Protein AF-A0A820KJ96-F1 (afdb_monomer)

Sequence (525 aa):
RQQYDPSFDRWPPHINLLWPFFDLADCEEDQENILLPLRLLLCQYESFSAEIDEIDSFVENKTIYMKLNQHSENQVKQLQAQLVKLFPQCSKNNRHTYNPHMTIGQFENEENFKDAKSSLILNESFQFPVHHVYILQRPHDNDAEPFHIAYQLPLGSVLPPIDSKQLHSVDARLQEFFQIMNLYEAEQSYQRKQEKFNKLASCFELMFNNDTLHCFTHSFLPYGSFRIGINGQDVDTVFILNEIKCENNVATTFDEALLELKHDPTGLNNHIIDLLETQINGTMKNEIAHYRKIQALFPIISIVFHDQTKVEIFVQIKTIQEQSKVQTCQDDFDGEESIHGVHDIERLLIHVYSPPIFQHFLTFIRAWAQKVGLYGQVYGYLSGYSWAILCAYICHKFLAPLKSLSSIEEFSIEEFFSLVQQFFSTFAHFNWSANALRLYPKSYKQKTLAGRSLAHNRGSMRIISPSPPFNNTGRSTINSTRDLISEGFERVVQLLTTINTITSEDKWNALKQILELPHEFPSEK

Radius of gyration: 25.27 Å; Cα contacts (8 Å, |Δi|>4): 781; chains: 1; bounding box: 59×62×72 Å

Nearest PDB structures (foldseek):
  1f5a-assembly1_A  TM=6.869E-01  e=8.996E-14  Bos taurus
  1q79-assembly1_A  TM=6.804E-01  e=1.513E-13  Bos taurus
  2o1p-assembly1_A  TM=7.345E-01  e=2.033E-12  Saccharomyces cerevisiae
  4lt6-assembly2_B  TM=6.772E-01  e=7.574E-13  Homo sapiens
  7q72-assembly2_B  TM=7.009E-01  e=1.072E-11  Schizosaccharomyces pombe 972h-

Mean predicted aligned error: 9.2 Å

pLDDT: mean 82.69, std 15.0, range [34.59, 98.5]

Organism: NCBI:txid392030

InterPro domains:
  IPR001711 Phospholipase C, phosphatidylinositol-specific, Y domain [PS50008] (54-100)
  IPR007012 Poly(A) polymerase, central domain [PF04928] (358-511)
  IPR009097 Cyclic phosphodiesterase [SSF55144] (9-138)

Structure (mmCIF, N/CA/C/O backbone):
data_AF-A0A820KJ96-F1
#
_entry.id   AF-A0A820KJ96-F1
#
loop_
_atom_site.group_PDB
_atom_site.id
_atom_site.type_symbol
_atom_site.label_atom_id
_atom_site.label_alt_id
_atom_site.label_comp_id
_atom_site.label_asym_id
_atom_site.label_entity_id
_atom_site.label_seq_id
_atom_site.pdbx_PDB_ins_code
_atom_site.Cartn_x
_atom_site.Cartn_y
_atom_site.Cartn_z
_atom_site.occupancy
_atom_site.B_iso_or_equiv
_atom_site.auth_seq_id
_atom_site.auth_comp_id
_atom_site.auth_asym_id
_atom_site.auth_atom_id
_atom_site.pdbx_PDB_model_num
ATOM 1 N N . ARG A 1 1 ? 5.621 22.724 25.992 1.00 87.88 1 ARG A N 1
ATOM 2 C CA . ARG A 1 1 ? 6.464 21.515 26.150 1.00 87.88 1 ARG A CA 1
ATOM 3 C C . ARG A 1 1 ? 7.909 21.848 26.471 1.00 87.88 1 ARG A C 1
ATOM 5 O O . ARG A 1 1 ? 8.254 21.637 27.616 1.00 87.88 1 ARG A O 1
ATOM 12 N N . GLN A 1 2 ? 8.708 22.427 25.565 1.00 89.44 2 GLN A N 1
ATOM 13 C CA . GLN A 1 2 ? 10.140 22.709 25.813 1.00 89.44 2 GLN A CA 1
ATOM 14 C C . GLN A 1 2 ? 10.435 23.376 27.172 1.00 89.44 2 GLN A C 1
ATOM 16 O O . GLN A 1 2 ? 11.402 23.030 27.833 1.00 89.44 2 GLN A O 1
ATOM 21 N N . GLN A 1 3 ? 9.575 24.296 27.614 1.00 90.25 3 GLN A N 1
ATOM 22 C CA . GLN A 1 3 ? 9.720 24.980 28.901 1.00 90.25 3 GLN A CA 1
ATOM 23 C C . GLN A 1 3 ? 9.291 24.155 30.133 1.00 90.25 3 GLN A C 1
ATOM 25 O O . GLN A 1 3 ? 9.798 24.398 31.222 1.00 90.25 3 GLN A O 1
ATOM 30 N N . TYR A 1 4 ? 8.329 23.236 29.997 1.00 91.19 4 TYR A N 1
ATOM 31 C CA . TYR A 1 4 ? 7.570 22.677 31.132 1.00 91.19 4 TYR A CA 1
ATOM 32 C C . TYR A 1 4 ? 7.534 21.145 31.196 1.00 91.19 4 TYR A C 1
ATOM 34 O O . TYR A 1 4 ? 7.051 20.593 32.180 1.00 91.19 4 TYR A O 1
ATOM 42 N N . ASP A 1 5 ? 7.961 20.441 30.150 1.00 89.25 5 ASP A N 1
ATOM 43 C CA . ASP A 1 5 ? 7.929 18.980 30.082 1.00 89.25 5 ASP A CA 1
ATOM 44 C C . ASP A 1 5 ? 9.364 18.436 30.174 1.00 89.25 5 ASP A C 1
ATOM 46 O O . ASP A 1 5 ? 10.122 18.592 29.214 1.00 89.25 5 ASP A O 1
ATOM 50 N N . PRO A 1 6 ? 9.757 17.786 31.287 1.00 87.69 6 PRO A N 1
ATOM 51 C CA . PRO A 1 6 ? 11.107 17.248 31.456 1.00 87.69 6 PRO A CA 1
ATOM 52 C C . PRO A 1 6 ? 11.422 16.120 30.465 1.00 87.69 6 PRO A C 1
ATOM 54 O O . PRO A 1 6 ? 12.584 15.789 30.257 1.00 87.69 6 PRO A O 1
ATOM 57 N N . SER A 1 7 ? 10.399 15.531 29.836 1.00 86.12 7 SER A N 1
ATOM 58 C CA . SER A 1 7 ? 10.556 14.490 28.818 1.00 86.12 7 SER A CA 1
ATOM 59 C C . SER A 1 7 ? 10.545 15.049 27.391 1.00 86.12 7 SER A C 1
ATOM 61 O O . SER A 1 7 ? 10.382 14.284 26.440 1.00 86.12 7 SER A O 1
ATOM 63 N N . PHE A 1 8 ? 10.702 16.368 27.219 1.00 86.25 8 PHE A N 1
ATOM 64 C CA . PHE A 1 8 ? 10.692 17.024 25.909 1.00 86.25 8 PHE A CA 1
ATOM 65 C C . PHE A 1 8 ? 11.700 16.408 24.929 1.00 86.25 8 PHE A C 1
ATOM 67 O O . PHE A 1 8 ? 11.303 16.037 23.828 1.00 86.25 8 PHE A O 1
ATOM 74 N N . ASP A 1 9 ? 12.954 16.225 25.354 1.00 83.50 9 ASP A N 1
ATOM 75 C CA . ASP A 1 9 ? 14.012 15.632 24.521 1.00 83.50 9 ASP A CA 1
ATOM 76 C C . ASP A 1 9 ? 13.941 14.098 24.462 1.00 83.50 9 ASP A C 1
ATOM 78 O O . ASP A 1 9 ? 14.644 13.468 23.676 1.00 83.50 9 ASP A O 1
ATOM 82 N N . ARG A 1 10 ? 13.098 13.473 25.297 1.00 82.44 10 ARG A N 1
ATOM 83 C CA . ARG A 1 10 ? 12.994 12.013 25.403 1.00 82.44 10 ARG A CA 1
ATOM 84 C C . ARG A 1 10 ? 12.032 11.419 24.381 1.00 82.44 10 ARG A C 1
ATOM 86 O O . ARG A 1 10 ? 12.265 10.307 23.919 1.00 82.44 10 ARG A O 1
ATOM 93 N N . TRP A 1 11 ? 10.947 12.118 24.055 1.00 84.12 11 TRP A N 1
ATOM 94 C CA . TRP A 1 11 ? 9.974 11.672 23.056 1.00 84.12 11 TRP A CA 1
ATOM 95 C C . TRP A 1 11 ? 9.213 12.841 22.414 1.00 84.12 11 TRP A C 1
ATOM 97 O O . TRP A 1 11 ? 8.974 13.882 23.050 1.00 84.12 11 TRP A O 1
ATOM 107 N N . PRO A 1 12 ? 8.747 12.662 21.163 1.00 83.44 12 PRO A N 1
ATOM 108 C CA . PRO A 1 12 ? 7.903 13.652 20.509 1.00 83.44 12 PRO A CA 1
ATOM 109 C C . PRO A 1 12 ? 6.570 13.843 21.259 1.00 83.44 12 PRO A C 1
ATOM 111 O O . PRO A 1 12 ? 6.174 12.984 22.054 1.00 83.44 12 PRO A O 1
ATOM 114 N N . PRO A 1 13 ? 5.857 14.962 21.031 1.00 87.31 13 PRO A N 1
ATOM 115 C CA . PRO A 1 13 ? 4.490 15.122 21.519 1.00 87.31 13 PRO A CA 1
ATOM 116 C C . PRO A 1 13 ? 3.610 13.991 20.969 1.00 87.31 13 PRO A C 1
ATOM 118 O O . PRO A 1 13 ? 3.652 13.713 19.773 1.00 87.31 13 PRO A O 1
ATOM 121 N N . HIS A 1 14 ? 2.848 13.317 21.829 1.00 90.88 14 HIS A N 1
ATOM 122 C CA . HIS A 1 14 ? 2.065 12.143 21.442 1.00 90.88 14 HIS A CA 1
ATOM 123 C C . HIS A 1 14 ? 0.842 11.946 22.346 1.00 90.88 14 HIS A C 1
ATOM 125 O O . HIS A 1 14 ? 0.785 12.470 23.460 1.00 90.88 14 HIS A O 1
ATOM 131 N N . ILE A 1 15 ? -0.107 11.140 21.866 1.00 93.06 15 ILE A N 1
ATOM 132 C CA . ILE A 1 15 ? -1.222 10.583 22.639 1.00 93.06 15 ILE A CA 1
ATOM 133 C C . ILE A 1 15 ? -0.964 9.081 22.775 1.00 93.06 15 ILE A C 1
ATOM 135 O O . ILE A 1 15 ? -0.862 8.373 21.774 1.00 93.06 15 ILE A O 1
ATOM 139 N N . ASN A 1 16 ? -0.840 8.584 24.006 1.00 92.31 16 ASN A N 1
ATOM 140 C CA . ASN A 1 16 ? -0.581 7.164 24.249 1.00 92.31 16 ASN A CA 1
ATOM 141 C C . ASN A 1 16 ? -1.831 6.327 23.991 1.00 92.31 16 ASN A C 1
ATOM 143 O O . ASN A 1 16 ? -2.858 6.579 24.615 1.00 92.31 16 ASN A O 1
ATOM 147 N N . LEU A 1 17 ? -1.739 5.314 23.126 1.00 92.75 17 LEU A N 1
ATOM 148 C CA . LEU A 1 17 ? -2.834 4.371 22.855 1.00 92.75 17 LEU A CA 1
ATOM 149 C C . LEU A 1 17 ? -2.773 3.138 23.768 1.00 92.75 17 LEU A C 1
ATOM 151 O O . LEU A 1 17 ? -3.798 2.677 24.264 1.00 92.75 17 LEU A O 1
ATOM 155 N N . LEU A 1 18 ? -1.571 2.614 24.012 1.00 89.44 18 LEU A N 1
ATOM 156 C CA . LEU A 1 18 ? -1.342 1.357 24.726 1.00 89.44 18 LEU A CA 1
ATOM 157 C C . LEU A 1 18 ? -0.301 1.533 25.837 1.00 89.44 18 LEU A C 1
ATOM 159 O O . LEU A 1 18 ? 0.686 2.245 25.658 1.00 89.44 18 LEU A O 1
ATOM 163 N N . TRP A 1 19 ? -0.528 0.888 26.986 1.00 84.31 19 TRP A N 1
ATOM 164 C CA . TRP A 1 19 ? 0.368 0.911 28.149 1.00 84.31 19 TRP A CA 1
ATOM 165 C C . TRP A 1 19 ? 0.098 -0.283 29.093 1.00 84.31 19 TRP A C 1
ATOM 167 O O . TRP A 1 19 ? -1.066 -0.525 29.430 1.00 84.31 19 TRP A O 1
ATOM 177 N N . PRO A 1 20 ? 1.107 -1.023 29.611 1.00 85.62 20 PRO A N 1
ATOM 178 C CA . PRO A 1 20 ? 2.561 -0.801 29.584 1.00 85.62 20 PRO A CA 1
ATOM 179 C C . PRO A 1 20 ? 3.233 -1.094 28.242 1.00 85.62 20 PRO A C 1
ATOM 181 O O . PRO A 1 20 ? 2.584 -1.586 27.319 1.00 85.62 20 PRO A O 1
ATOM 184 N N . PHE A 1 21 ? 4.535 -0.785 28.156 1.00 82.69 21 PHE A N 1
ATOM 185 C CA . PHE A 1 21 ? 5.376 -1.157 27.018 1.00 82.69 21 PHE A CA 1
ATOM 186 C C . PHE A 1 21 ? 5.225 -2.637 26.674 1.00 82.69 21 PHE A C 1
ATOM 188 O O . PHE A 1 21 ? 5.151 -3.495 27.558 1.00 82.69 21 PHE A O 1
ATOM 195 N N . PHE A 1 22 ? 5.200 -2.906 25.374 1.00 79.31 22 PHE A N 1
ATOM 196 C CA . PHE A 1 22 ? 5.323 -4.249 24.849 1.00 79.31 22 PHE A CA 1
ATOM 197 C C . PHE A 1 22 ? 6.806 -4.549 24.625 1.00 79.31 22 PHE A C 1
ATOM 199 O O . PHE A 1 22 ? 7.487 -3.786 23.941 1.00 79.31 22 PHE A O 1
ATOM 206 N N . ASP A 1 23 ? 7.294 -5.636 25.214 1.00 73.88 23 ASP A N 1
ATOM 207 C CA . ASP A 1 23 ? 8.653 -6.112 24.978 1.00 73.88 23 ASP A CA 1
ATOM 208 C C . ASP A 1 23 ? 8.682 -6.872 23.648 1.00 73.88 23 ASP A C 1
ATOM 210 O O . ASP A 1 23 ? 8.151 -7.980 23.539 1.00 73.88 23 ASP A O 1
ATOM 214 N N . LEU A 1 24 ? 9.244 -6.243 22.615 1.00 65.38 24 LEU A N 1
ATOM 215 C CA . LEU A 1 24 ? 9.571 -6.932 21.373 1.00 65.38 24 LEU A CA 1
ATOM 216 C C . LEU A 1 24 ? 10.852 -7.728 21.636 1.00 65.38 24 LEU A C 1
ATOM 218 O O . LEU A 1 24 ? 11.939 -7.247 21.322 1.00 65.38 24 LEU A O 1
ATOM 222 N N . ALA A 1 25 ? 10.721 -8.915 22.235 1.00 52.94 25 ALA A N 1
ATOM 223 C CA . ALA A 1 25 ? 11.850 -9.814 22.448 1.00 52.94 25 ALA A CA 1
ATOM 224 C C . ALA A 1 25 ? 12.650 -9.991 21.140 1.00 52.94 25 ALA A C 1
ATOM 226 O O . ALA A 1 25 ? 12.075 -9.976 20.052 1.00 52.94 25 ALA A O 1
ATOM 227 N N . ASP A 1 26 ? 13.969 -10.190 21.243 1.00 48.12 26 ASP A N 1
ATOM 228 C CA . ASP A 1 26 ? 14.944 -10.249 20.131 1.00 48.12 26 ASP A CA 1
ATOM 229 C C . ASP A 1 26 ? 14.672 -11.309 19.028 1.00 48.12 26 ASP A C 1
ATOM 231 O O . ASP A 1 26 ? 15.501 -11.514 18.135 1.00 48.12 26 ASP A O 1
ATOM 235 N N . CYS A 1 27 ? 13.545 -12.023 19.060 1.00 48.19 27 CYS A N 1
ATOM 236 C CA . CYS A 1 27 ? 13.117 -12.879 17.963 1.00 48.19 27 CYS A CA 1
ATOM 237 C C . CYS A 1 27 ? 12.336 -12.061 16.928 1.00 48.19 27 CYS A C 1
ATOM 239 O O . CYS A 1 27 ? 11.216 -11.622 17.155 1.00 48.19 27 CYS A O 1
ATOM 241 N N . GLU A 1 28 ? 12.914 -11.919 15.737 1.00 51.97 28 GLU A N 1
ATOM 242 C CA . GLU A 1 28 ? 12.271 -11.293 14.570 1.00 51.97 28 GLU A CA 1
ATOM 243 C C . GLU A 1 28 ? 10.916 -11.925 14.212 1.00 51.97 28 GLU A C 1
ATOM 245 O O . GLU A 1 28 ? 10.039 -11.248 13.680 1.00 51.97 28 GLU A O 1
ATOM 250 N N . GLU A 1 29 ? 10.720 -13.198 14.570 1.00 50.50 29 GLU A N 1
ATOM 251 C CA . GLU A 1 29 ? 9.439 -13.901 14.458 1.00 50.50 29 GLU A CA 1
ATOM 252 C C . GLU A 1 29 ? 8.332 -13.228 15.296 1.00 50.50 29 GLU A C 1
ATOM 254 O O . GLU A 1 29 ? 7.197 -13.134 14.833 1.00 50.50 29 GLU A O 1
ATOM 259 N N . ASP A 1 30 ? 8.644 -12.678 16.475 1.00 54.78 30 ASP A N 1
ATOM 260 C CA . ASP A 1 30 ? 7.665 -11.992 17.328 1.00 54.78 30 ASP A CA 1
ATOM 261 C C . ASP A 1 30 ? 7.321 -10.597 16.787 1.00 54.78 30 ASP A C 1
ATOM 263 O O . ASP A 1 30 ? 6.155 -10.203 16.798 1.00 54.78 30 ASP A O 1
ATOM 267 N N . GLN A 1 31 ? 8.298 -9.869 16.230 1.00 58.09 31 GLN A N 1
ATOM 268 C CA . GLN A 1 31 ? 8.047 -8.569 15.595 1.00 58.09 31 GLN A CA 1
ATOM 269 C C . GLN A 1 31 ? 7.096 -8.706 14.396 1.00 58.09 31 GLN A C 1
ATOM 271 O O . GLN A 1 31 ? 6.114 -7.968 14.298 1.00 58.09 31 GLN A O 1
ATOM 276 N N . GLU A 1 32 ? 7.319 -9.683 13.513 1.00 61.12 32 GLU A N 1
ATOM 277 C CA . GLU A 1 32 ? 6.452 -9.905 12.347 1.00 61.12 32 GLU A CA 1
ATOM 278 C C . GLU A 1 32 ? 5.052 -10.422 12.733 1.00 61.12 32 GLU A C 1
ATOM 280 O O . GLU A 1 32 ? 4.055 -10.008 12.129 1.00 61.12 32 GLU A O 1
ATOM 285 N N . ASN A 1 33 ? 4.952 -11.256 13.776 1.00 60.56 33 ASN A N 1
ATOM 286 C CA . ASN A 1 33 ? 3.678 -11.747 14.319 1.00 60.56 33 ASN A CA 1
ATOM 287 C C . ASN A 1 33 ? 2.859 -10.668 15.048 1.00 60.56 33 ASN A C 1
ATOM 289 O O . ASN A 1 33 ? 1.680 -10.879 15.322 1.00 60.56 33 ASN A O 1
ATOM 293 N N . ILE A 1 34 ? 3.450 -9.509 15.340 1.00 75.31 34 ILE A N 1
ATOM 294 C CA . ILE A 1 34 ? 2.797 -8.374 16.005 1.00 75.31 34 ILE A CA 1
ATOM 295 C C . ILE A 1 34 ? 2.425 -7.285 15.004 1.00 75.31 34 ILE A C 1
ATOM 297 O O . ILE A 1 34 ? 1.293 -6.791 14.997 1.00 75.31 34 ILE A O 1
ATOM 301 N N . LEU A 1 35 ? 3.374 -6.913 14.144 1.00 79.69 35 LEU A N 1
ATOM 302 C CA . LEU A 1 35 ? 3.213 -5.794 13.222 1.00 79.69 35 LEU A CA 1
ATOM 303 C C . LEU A 1 35 ? 2.164 -6.085 12.154 1.00 79.69 35 LEU A C 1
ATOM 305 O O . LEU A 1 35 ? 1.415 -5.183 11.789 1.00 79.69 35 LEU A O 1
ATOM 309 N N . LEU A 1 36 ? 2.064 -7.329 11.674 1.00 78.19 36 LEU A N 1
ATOM 310 C CA . LEU A 1 36 ? 1.084 -7.675 10.650 1.00 78.19 36 LEU A CA 1
ATOM 311 C C . LEU A 1 36 ? -0.361 -7.668 11.172 1.00 78.19 36 LEU A C 1
ATOM 313 O O . LEU A 1 36 ? -1.182 -6.999 10.543 1.00 78.19 36 LEU A O 1
ATOM 317 N N . PRO A 1 37 ? -0.712 -8.318 12.301 1.00 80.38 37 PRO A N 1
ATOM 318 C CA . PRO A 1 37 ? -2.049 -8.171 12.875 1.00 80.38 37 PRO A CA 1
ATOM 319 C C . PRO A 1 37 ? -2.403 -6.719 13.196 1.00 80.38 37 PRO A C 1
ATOM 321 O O . PRO A 1 37 ? -3.519 -6.287 12.910 1.00 80.38 37 PRO A O 1
ATOM 324 N N . LEU A 1 38 ? -1.447 -5.940 13.717 1.00 86.81 38 LEU A N 1
ATOM 325 C CA . LEU A 1 38 ? -1.643 -4.509 13.949 1.00 86.81 38 LEU A CA 1
ATOM 326 C C . LEU A 1 38 ? -1.923 -3.774 12.636 1.00 86.81 38 LEU A C 1
ATOM 328 O O . LEU A 1 38 ? -2.877 -3.007 12.550 1.00 86.81 38 LEU A O 1
ATOM 332 N N . ARG A 1 39 ? -1.137 -4.031 11.588 1.00 86.25 39 ARG A N 1
ATOM 333 C CA . ARG A 1 39 ? -1.325 -3.398 10.283 1.00 86.25 39 ARG A CA 1
ATOM 334 C C . ARG A 1 39 ? -2.689 -3.735 9.686 1.00 86.25 39 ARG A C 1
ATOM 336 O O . ARG A 1 39 ? -3.366 -2.811 9.242 1.00 86.25 39 ARG A O 1
ATOM 343 N N . LEU A 1 40 ? -3.096 -5.005 9.721 1.00 82.56 40 LEU A N 1
ATOM 344 C CA . LEU A 1 40 ? -4.400 -5.468 9.236 1.00 82.56 40 LEU A CA 1
ATOM 345 C C . LEU A 1 40 ? -5.560 -4.826 10.003 1.00 82.56 40 LEU A C 1
ATOM 347 O O . LEU A 1 40 ? -6.550 -4.451 9.379 1.00 82.56 40 LEU A O 1
ATOM 351 N N . LEU A 1 41 ? -5.424 -4.643 11.321 1.00 85.94 41 LEU A N 1
ATOM 352 C CA . LEU A 1 41 ? -6.401 -3.906 12.120 1.00 85.94 41 LEU A CA 1
ATOM 353 C C . LEU A 1 41 ? -6.482 -2.443 11.665 1.00 85.94 41 LEU A C 1
ATOM 355 O O . LEU A 1 41 ? -7.565 -1.954 11.371 1.00 85.94 41 LEU A O 1
ATOM 359 N N . LEU A 1 42 ? -5.344 -1.752 11.549 1.00 88.81 42 LEU A N 1
ATOM 360 C CA . LEU A 1 42 ? -5.298 -0.337 11.156 1.00 88.81 42 LEU A CA 1
ATOM 361 C C . LEU A 1 42 ? -5.815 -0.083 9.728 1.00 88.81 42 LEU A C 1
ATOM 363 O O . LEU A 1 42 ? -6.298 1.014 9.455 1.00 88.81 42 LEU A O 1
ATOM 367 N N . CYS A 1 43 ? -5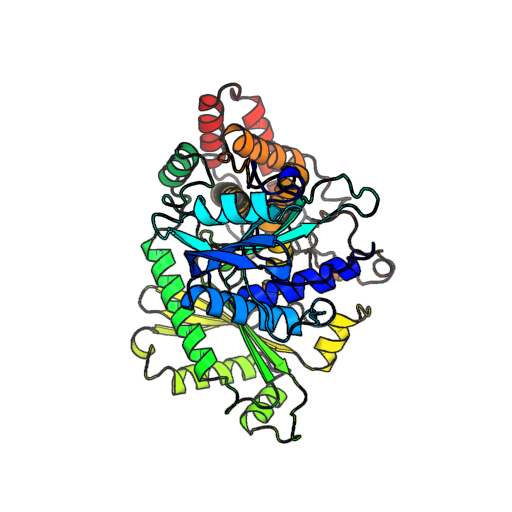.773 -1.077 8.828 1.00 85.50 43 CYS A N 1
ATOM 368 C CA . CYS A 1 43 ? -6.394 -0.983 7.499 1.00 85.50 43 CYS A CA 1
ATOM 369 C C . CYS A 1 43 ? -7.915 -0.777 7.563 1.00 85.50 43 CYS A C 1
ATOM 371 O O . CYS A 1 43 ? -8.497 -0.260 6.615 1.00 85.50 43 CYS A O 1
ATOM 373 N N . GLN A 1 44 ? -8.558 -1.199 8.651 1.00 81.94 44 GLN A N 1
ATOM 374 C CA . GLN A 1 44 ? -10.012 -1.141 8.817 1.00 81.94 44 GLN A CA 1
ATOM 375 C C . GLN A 1 44 ? -10.487 0.201 9.397 1.00 81.94 44 GLN A C 1
ATOM 377 O O . GLN A 1 44 ? -11.687 0.442 9.473 1.00 81.94 44 GLN A O 1
ATOM 382 N N . TYR A 1 45 ? -9.564 1.080 9.803 1.00 86.12 45 TYR A N 1
ATOM 383 C CA . TYR A 1 45 ? -9.877 2.392 10.372 1.00 86.12 45 TYR A CA 1
ATOM 384 C C . TYR A 1 45 ? -9.541 3.486 9.378 1.00 86.12 45 TYR A C 1
ATOM 386 O O . TYR A 1 45 ? -8.382 3.630 9.008 1.00 86.12 45 TYR A O 1
ATOM 394 N N . GLU A 1 46 ? -10.523 4.283 8.969 1.00 84.31 46 GLU A N 1
ATOM 395 C CA . GLU A 1 46 ? -10.268 5.436 8.107 1.00 84.31 46 GLU A CA 1
ATOM 396 C C . GLU A 1 46 ? -9.427 6.508 8.817 1.00 84.31 46 GLU A C 1
ATOM 398 O O . GLU A 1 46 ? -9.438 6.643 10.043 1.00 84.31 46 GLU A O 1
ATOM 403 N N . SER A 1 47 ? -8.697 7.293 8.021 1.00 86.94 47 SER A N 1
ATOM 404 C CA . SER A 1 47 ? -8.096 8.536 8.511 1.00 86.94 47 SER A CA 1
ATOM 405 C C . SER A 1 47 ? -9.190 9.513 8.945 1.00 86.94 47 SER A C 1
ATOM 407 O O . SER A 1 47 ? -10.246 9.580 8.321 1.00 86.94 47 SER A O 1
ATOM 409 N N . PHE A 1 48 ? -8.927 10.316 9.972 1.00 89.19 48 PHE A N 1
ATOM 410 C CA . PHE A 1 48 ? -9.903 11.269 10.509 1.00 89.19 48 PHE A CA 1
ATOM 411 C C . PHE A 1 48 ? -9.250 12.605 10.872 1.00 89.19 48 PHE A C 1
ATOM 413 O O . PHE A 1 48 ? -8.035 12.686 11.025 1.00 89.19 48 PHE A O 1
ATOM 420 N N . SER A 1 49 ? -10.051 13.666 10.995 1.00 92.06 49 SER A N 1
ATOM 421 C CA . SER A 1 49 ? -9.592 14.959 11.519 1.00 92.06 49 SER A CA 1
ATOM 422 C C . SER A 1 49 ? -9.796 14.982 13.029 1.00 92.06 49 SER A C 1
ATOM 424 O O . SER A 1 49 ? -10.912 14.749 13.493 1.00 92.06 49 SER A O 1
ATOM 426 N N . ALA A 1 50 ? -8.732 15.239 13.785 1.00 94.06 50 ALA A N 1
ATOM 427 C CA . ALA A 1 50 ? -8.791 15.415 15.228 1.00 94.06 50 ALA A CA 1
ATOM 428 C C . ALA A 1 50 ? -8.738 16.903 15.582 1.00 94.06 50 ALA A C 1
ATOM 430 O O . ALA A 1 50 ? -8.077 17.687 14.904 1.00 94.06 50 ALA A O 1
ATOM 431 N N . GLU A 1 51 ? -9.406 17.285 16.665 1.00 96.19 51 GLU A N 1
ATOM 432 C CA . GLU A 1 51 ? -9.449 18.656 17.168 1.00 96.19 51 GLU A CA 1
ATOM 433 C C . GLU A 1 51 ? -9.010 18.710 18.628 1.00 96.19 51 GLU A C 1
ATOM 435 O O . GLU A 1 51 ? -9.487 17.931 19.459 1.00 96.19 51 GLU A O 1
ATOM 440 N N . ILE A 1 52 ? -8.125 19.660 18.931 1.00 95.69 52 ILE A N 1
ATOM 441 C CA . ILE A 1 52 ? -7.790 20.069 20.295 1.00 95.69 52 ILE A CA 1
ATOM 442 C C . ILE A 1 52 ? -8.501 21.392 20.567 1.00 95.69 52 ILE A C 1
ATOM 444 O O . ILE A 1 52 ? -8.271 22.371 19.856 1.00 95.69 52 ILE A O 1
ATOM 448 N N . ASP A 1 53 ? -9.346 21.413 21.593 1.00 95.12 53 ASP A N 1
ATOM 449 C CA . ASP A 1 53 ? -10.192 22.554 21.964 1.00 95.12 53 ASP A CA 1
ATOM 450 C C . ASP A 1 53 ? -9.975 23.038 23.405 1.00 95.12 53 ASP A C 1
ATOM 452 O O . ASP A 1 53 ? -10.414 24.131 23.761 1.00 95.12 53 ASP A O 1
ATOM 456 N N . GLU A 1 54 ? -9.251 22.275 24.227 1.00 94.62 54 GLU A N 1
ATOM 457 C CA . GLU A 1 54 ? -9.062 22.584 25.641 1.00 94.62 54 GLU A CA 1
ATOM 458 C C . GLU A 1 54 ? -7.646 22.223 26.134 1.00 94.62 54 GLU A C 1
ATOM 460 O O . GLU A 1 54 ? -7.022 21.246 25.704 1.00 94.62 54 GLU A O 1
ATOM 465 N N . ILE A 1 55 ? -7.139 23.017 27.084 1.00 95.00 55 ILE A N 1
ATOM 466 C CA . ILE A 1 55 ? -6.026 22.635 27.963 1.00 95.00 55 ILE A CA 1
ATOM 467 C C . ILE A 1 55 ? -6.619 22.293 29.325 1.00 95.00 55 ILE A C 1
ATOM 469 O O . ILE A 1 55 ? -7.307 23.109 29.934 1.00 95.00 55 ILE A O 1
ATOM 473 N N . ASP A 1 56 ? -6.308 21.102 29.818 1.00 94.44 56 ASP A N 1
ATOM 474 C CA . ASP A 1 56 ? -6.799 20.593 31.095 1.00 94.44 56 ASP A CA 1
ATOM 475 C C . ASP A 1 56 ? -5.629 20.010 31.912 1.00 94.44 56 ASP A C 1
ATOM 477 O O . ASP A 1 56 ? -4.457 20.077 31.521 1.00 94.44 56 ASP A O 1
ATOM 481 N N . SER A 1 57 ? -5.904 19.516 33.117 1.00 93.81 57 SER A N 1
ATOM 482 C CA . SER A 1 57 ? -4.871 19.129 34.067 1.00 93.81 57 SER A CA 1
ATOM 483 C C . SER A 1 57 ? -5.268 17.959 34.959 1.00 93.81 57 SER A C 1
ATOM 485 O O . SER A 1 57 ? -6.360 17.930 35.525 1.00 93.81 57 SER A O 1
ATOM 487 N N . PHE A 1 58 ? -4.317 17.064 35.217 1.00 91.69 58 PHE A N 1
ATOM 488 C CA . PHE A 1 58 ? -4.421 16.085 36.292 1.00 91.69 58 PHE A CA 1
ATOM 489 C C . PHE A 1 58 ? -3.833 16.678 37.567 1.00 91.69 58 PHE A C 1
ATOM 491 O O . PHE A 1 58 ? -2.613 16.737 37.717 1.00 91.69 58 PHE A O 1
ATOM 498 N N . VAL A 1 59 ? -4.697 17.095 38.495 1.00 88.00 59 VAL A N 1
ATOM 499 C CA . VAL A 1 59 ? -4.278 17.744 39.751 1.00 88.00 59 VAL A CA 1
ATOM 500 C C . VAL A 1 59 ? -3.409 16.816 40.606 1.00 88.00 59 VAL A C 1
ATOM 502 O O . VAL A 1 59 ? -2.372 17.246 41.101 1.00 88.00 59 VAL A O 1
ATOM 505 N N . GLU A 1 60 ? -3.773 15.533 40.715 1.00 86.44 60 GLU A N 1
ATOM 506 C CA . GLU A 1 60 ? -3.016 14.532 41.489 1.00 86.44 60 GLU A CA 1
ATOM 507 C C . GLU A 1 60 ? -1.574 14.370 40.992 1.00 86.44 60 GLU A C 1
ATOM 509 O O . GLU A 1 60 ? -0.641 14.280 41.785 1.00 86.44 60 GLU A O 1
ATOM 514 N N . ASN A 1 61 ? -1.397 14.375 39.668 1.00 87.12 61 ASN A N 1
ATOM 515 C CA . ASN A 1 61 ? -0.109 14.155 39.013 1.00 87.12 61 ASN A CA 1
ATOM 516 C C . ASN A 1 61 ? 0.580 15.470 38.617 1.00 87.12 61 ASN A C 1
ATOM 518 O O . ASN A 1 61 ? 1.591 15.427 37.918 1.00 87.12 61 ASN A O 1
ATOM 522 N N . LYS A 1 62 ? 0.004 16.629 38.982 1.00 94.31 62 LYS A N 1
ATOM 523 C CA . LYS A 1 62 ? 0.482 17.976 38.618 1.00 94.31 62 LYS A CA 1
ATOM 524 C C . LYS A 1 62 ? 0.900 18.058 37.145 1.00 94.31 62 LYS A C 1
ATOM 526 O O . LYS A 1 62 ? 1.984 18.522 36.803 1.00 94.31 62 LYS A O 1
ATOM 531 N N . THR A 1 63 ? 0.057 17.518 36.270 1.00 93.94 63 THR A N 1
ATOM 532 C CA . THR A 1 63 ? 0.323 17.404 34.831 1.00 93.94 63 THR A CA 1
ATOM 533 C C . THR A 1 63 ? -0.665 18.275 34.078 1.00 93.94 63 THR A C 1
ATOM 535 O O . THR A 1 63 ? -1.859 18.220 34.365 1.00 93.94 63 THR A O 1
ATOM 538 N N . ILE A 1 64 ? -0.180 19.057 33.118 1.00 95.56 64 ILE A N 1
ATOM 539 C CA . ILE A 1 64 ? -1.001 19.853 32.199 1.00 95.56 64 ILE A CA 1
ATOM 540 C C . ILE A 1 64 ? -0.945 19.193 30.821 1.00 95.56 64 ILE A C 1
ATOM 542 O O . ILE A 1 64 ? 0.132 18.799 30.359 1.00 95.56 64 ILE A O 1
ATOM 546 N N . TYR A 1 65 ? -2.093 19.066 30.165 1.00 95.31 65 TYR A N 1
ATOM 547 C CA . TYR A 1 65 ? -2.225 18.396 28.876 1.00 95.31 65 TYR A CA 1
ATOM 548 C C . TYR A 1 65 ? -3.192 19.122 27.941 1.00 95.31 65 TYR A C 1
ATOM 550 O O . TYR A 1 65 ? -4.083 19.846 28.375 1.00 95.31 65 TYR A O 1
ATOM 558 N N . MET A 1 66 ? -3.015 18.898 26.643 1.00 95.38 66 MET A N 1
ATOM 559 C CA . MET A 1 66 ? -4.009 19.230 25.627 1.00 95.38 66 MET A CA 1
ATOM 560 C C . MET A 1 66 ? -5.024 18.098 25.519 1.00 95.38 66 MET A C 1
ATOM 562 O O . MET A 1 66 ? -4.649 16.917 25.495 1.00 95.38 66 MET A O 1
ATOM 566 N N . LYS A 1 67 ? -6.297 18.477 25.469 1.00 94.94 67 LYS A N 1
ATOM 567 C CA . LYS A 1 67 ? -7.442 17.579 25.436 1.00 94.94 67 LYS A CA 1
ATOM 568 C C . LYS A 1 67 ? -8.097 17.626 24.061 1.00 94.94 67 LYS A C 1
ATOM 570 O O . LYS A 1 67 ? -8.158 18.672 23.420 1.00 94.94 67 LYS A O 1
ATOM 575 N N . LEU A 1 68 ? -8.532 16.456 23.611 1.00 96.06 68 LEU A N 1
ATOM 576 C CA . LEU A 1 68 ? -9.306 16.313 22.389 1.00 96.06 68 LEU A CA 1
ATOM 577 C C . LEU A 1 68 ? -10.759 16.720 22.637 1.00 96.06 68 LEU A C 1
ATOM 579 O O . LEU A 1 68 ? -11.304 16.414 23.701 1.00 96.06 68 LEU A O 1
ATOM 583 N N . ASN A 1 69 ? -11.408 17.295 21.625 1.00 95.44 69 ASN A N 1
ATOM 584 C CA . ASN A 1 69 ? -12.852 17.493 21.678 1.00 95.44 69 ASN A CA 1
ATOM 585 C C . ASN A 1 69 ? -13.582 16.136 21.779 1.00 95.44 69 ASN A C 1
ATOM 587 O O . ASN A 1 69 ? -13.036 15.074 21.456 1.00 95.44 69 ASN A O 1
ATOM 591 N N . GLN A 1 70 ? -14.858 16.155 22.171 1.00 95.31 70 GLN A N 1
ATOM 592 C CA . GLN A 1 70 ? -15.618 14.924 22.425 1.00 95.31 70 GLN A CA 1
ATOM 593 C C . GLN A 1 70 ? -15.683 13.973 21.213 1.00 95.31 70 GLN A C 1
ATOM 595 O O . GLN A 1 70 ? -15.694 12.751 21.385 1.00 95.31 70 GLN A O 1
ATOM 600 N N . HIS A 1 71 ? -15.751 14.512 19.991 1.00 95.00 71 HIS A N 1
ATOM 601 C CA . HIS A 1 71 ? -15.808 13.711 18.765 1.00 95.00 71 HIS A CA 1
ATOM 602 C C . HIS A 1 71 ? -14.486 12.971 18.515 1.00 95.00 71 HIS A C 1
ATOM 604 O O . HIS A 1 71 ? -14.484 11.749 18.359 1.00 95.00 71 HIS A O 1
ATOM 610 N N . SER A 1 72 ? -13.371 13.699 18.564 1.00 95.81 72 SER A N 1
ATOM 611 C CA . SER A 1 72 ? -12.019 13.171 18.352 1.00 95.81 72 SER A CA 1
ATOM 612 C C . SER A 1 72 ? -11.628 12.188 19.457 1.00 95.81 72 SER A C 1
ATOM 614 O O . SER A 1 72 ? -11.044 11.138 19.193 1.00 95.81 72 SER A O 1
ATOM 616 N N . GLU A 1 73 ? -12.010 12.482 20.704 1.00 95.25 73 GLU A N 1
ATOM 617 C CA . GLU A 1 73 ? -11.825 11.584 21.843 1.00 95.25 73 GLU A CA 1
ATOM 618 C C . GLU A 1 73 ? -12.513 10.230 21.608 1.00 95.25 73 GLU A C 1
ATOM 620 O O . GLU A 1 73 ? -11.917 9.179 21.858 1.00 95.25 73 GLU A O 1
ATOM 625 N N . ASN A 1 74 ? -13.746 10.236 21.092 1.00 94.56 74 ASN A N 1
ATOM 626 C CA . ASN A 1 74 ? -14.488 9.009 20.803 1.00 94.56 74 ASN A CA 1
ATOM 627 C C . ASN A 1 74 ? -13.818 8.177 19.700 1.00 94.56 74 ASN A C 1
ATOM 629 O O . ASN A 1 74 ? -13.725 6.958 19.848 1.00 94.56 74 ASN A O 1
ATOM 633 N N . GLN A 1 75 ? -13.308 8.811 18.640 1.00 94.06 75 GLN A N 1
ATOM 634 C CA . GLN A 1 75 ? -12.583 8.119 17.566 1.00 94.06 75 GLN A CA 1
ATOM 635 C C . GLN A 1 75 ? -11.309 7.441 18.092 1.00 94.06 75 GLN A C 1
ATOM 637 O O . GLN A 1 75 ? -11.084 6.253 17.851 1.00 94.06 75 GLN A O 1
ATOM 642 N N . VAL A 1 76 ? -10.514 8.155 18.896 1.00 94.62 76 VAL A N 1
ATOM 643 C CA . VAL A 1 76 ? -9.294 7.601 19.505 1.00 94.62 76 VAL A CA 1
ATOM 644 C C . VAL A 1 76 ? -9.621 6.473 20.489 1.00 94.62 76 VAL A C 1
ATOM 646 O O . VAL A 1 76 ? -8.941 5.448 20.493 1.00 94.62 76 VAL A O 1
ATOM 649 N N . LYS A 1 77 ? -10.689 6.605 21.287 1.00 93.81 77 LYS A N 1
ATOM 650 C CA . LYS A 1 77 ? -11.160 5.546 22.198 1.00 93.81 77 LYS A CA 1
ATOM 651 C C . LYS A 1 77 ? -11.617 4.289 21.460 1.00 93.81 77 LYS A C 1
ATOM 653 O O . LYS A 1 77 ? -11.317 3.187 21.912 1.00 93.81 77 LYS A O 1
ATOM 658 N N . GLN A 1 78 ? -12.322 4.432 20.339 1.00 92.38 78 GLN A N 1
ATOM 659 C CA . GLN A 1 78 ? -12.750 3.297 19.517 1.00 92.38 78 GLN A CA 1
ATOM 660 C C . GLN A 1 78 ? -11.552 2.530 18.951 1.00 92.38 78 GLN A C 1
ATOM 662 O O . GLN A 1 78 ? -11.508 1.304 19.063 1.00 92.38 78 GLN A O 1
ATOM 667 N N . LEU A 1 79 ? -10.562 3.248 18.410 1.00 93.12 79 LEU A N 1
ATOM 668 C CA . LEU A 1 79 ? -9.312 2.652 17.940 1.00 93.12 79 LEU A CA 1
ATOM 669 C C . LEU A 1 79 ? -8.562 1.961 19.090 1.00 93.12 79 LEU A C 1
ATOM 671 O O . LEU A 1 79 ? -8.162 0.802 18.978 1.00 93.12 79 LEU A O 1
ATOM 675 N N . GLN A 1 80 ? -8.424 2.642 20.230 1.00 93.62 80 GLN A N 1
ATOM 676 C CA . GLN A 1 80 ? -7.734 2.114 21.404 1.00 93.62 80 GLN A CA 1
ATOM 677 C C . GLN A 1 80 ? -8.381 0.833 21.942 1.00 93.62 80 GLN A C 1
ATOM 679 O O . GLN A 1 80 ? -7.667 -0.120 22.250 1.00 93.62 80 GLN A O 1
ATOM 684 N N . ALA A 1 81 ? -9.712 0.762 21.999 1.00 90.94 81 ALA A N 1
ATOM 685 C CA . ALA A 1 81 ? -10.419 -0.428 22.467 1.00 90.94 81 ALA A CA 1
ATOM 686 C C . ALA A 1 81 ? -10.083 -1.674 21.630 1.00 90.94 81 ALA A C 1
ATOM 688 O O . ALA A 1 81 ? -10.075 -2.793 22.137 1.00 90.94 81 ALA A O 1
ATOM 689 N N . GLN A 1 82 ? -9.790 -1.483 20.347 1.00 90.00 82 GLN A N 1
ATOM 690 C CA . GLN A 1 82 ? -9.535 -2.564 19.397 1.00 90.00 82 GLN A CA 1
ATOM 691 C C . GLN A 1 82 ? -8.060 -2.959 19.421 1.00 90.00 82 GLN A C 1
ATOM 693 O O . GLN A 1 82 ? -7.734 -4.145 19.440 1.00 90.00 82 GLN A O 1
ATOM 698 N N . LEU A 1 83 ? -7.177 -1.976 19.600 1.00 90.12 83 LEU A N 1
ATOM 699 C CA . LEU A 1 83 ? -5.774 -2.212 19.928 1.00 90.12 83 LEU A CA 1
ATOM 700 C C . LEU A 1 83 ? -5.607 -2.980 21.248 1.00 90.12 83 LEU A C 1
ATOM 702 O O . LEU A 1 83 ? -4.763 -3.864 21.327 1.00 90.12 83 LEU A O 1
ATOM 706 N N . VAL A 1 84 ? -6.430 -2.708 22.266 1.00 89.62 84 VAL A N 1
ATOM 707 C CA . VAL A 1 84 ? -6.415 -3.454 23.539 1.00 89.62 84 VAL A CA 1
ATOM 708 C C . VAL A 1 84 ? -6.850 -4.905 23.362 1.00 89.62 84 VAL A C 1
ATOM 710 O O . VAL A 1 84 ? -6.289 -5.779 24.015 1.00 89.62 84 VAL A O 1
ATOM 713 N N . LYS A 1 85 ? -7.820 -5.191 22.486 1.00 87.06 85 LYS A N 1
ATOM 714 C CA . LYS A 1 85 ? -8.185 -6.582 22.169 1.00 87.06 85 LYS A CA 1
ATOM 715 C C . LYS A 1 85 ? -7.024 -7.329 21.518 1.00 87.06 85 LYS A C 1
ATOM 717 O O . LYS A 1 85 ? -6.836 -8.507 21.803 1.00 87.06 85 LYS A O 1
ATOM 722 N N . LEU A 1 86 ? -6.259 -6.643 20.667 1.00 84.94 86 LEU A N 1
ATOM 723 C CA . LEU A 1 86 ? -5.099 -7.217 19.991 1.00 84.94 86 LEU A CA 1
ATOM 724 C C . LEU A 1 86 ? -3.886 -7.369 20.929 1.00 84.94 86 LEU A C 1
ATOM 726 O O . LEU A 1 86 ? -3.161 -8.357 20.845 1.00 84.94 86 LEU A O 1
ATOM 730 N N . PHE A 1 87 ? -3.698 -6.426 21.855 1.00 85.00 87 PHE A N 1
ATOM 731 C CA . PHE A 1 87 ? -2.595 -6.393 22.819 1.00 85.00 87 PHE A CA 1
ATOM 732 C C . PHE A 1 87 ? -3.106 -6.282 24.266 1.00 85.00 87 PHE A C 1
ATOM 734 O O . PHE A 1 87 ? -2.868 -5.267 24.932 1.00 85.00 87 PHE A O 1
ATOM 741 N N . PRO A 1 88 ? -3.787 -7.312 24.803 1.00 84.38 88 PRO A N 1
ATOM 742 C CA . PRO A 1 88 ? -4.392 -7.257 26.139 1.00 84.38 88 PRO A CA 1
ATOM 743 C C . PRO A 1 88 ? -3.364 -7.024 27.258 1.00 84.38 88 PRO A C 1
ATOM 745 O O . PRO A 1 88 ? -3.662 -6.393 28.273 1.00 84.38 88 PRO A O 1
ATOM 748 N N . GLN A 1 89 ? -2.124 -7.468 27.056 1.00 82.62 89 GLN A N 1
ATOM 749 C CA . GLN A 1 89 ? -0.982 -7.224 27.938 1.00 82.62 89 GLN A CA 1
ATOM 750 C C . GLN A 1 89 ? -0.613 -5.736 28.079 1.00 82.62 89 GLN A C 1
ATOM 752 O O . GLN A 1 89 ? -0.055 -5.343 29.104 1.00 82.62 89 GLN A O 1
ATOM 757 N N . CYS A 1 90 ? -0.970 -4.905 27.097 1.00 84.44 90 CYS A N 1
ATOM 758 C CA . CYS A 1 90 ? -0.718 -3.464 27.067 1.00 84.44 90 CYS A CA 1
ATOM 759 C C . CYS A 1 90 ? -1.933 -2.649 27.535 1.00 84.44 90 CYS A C 1
ATOM 761 O O . CYS A 1 90 ? -2.191 -1.553 27.031 1.00 84.44 90 CYS A O 1
ATOM 763 N N . SER A 1 91 ? -2.686 -3.195 28.493 1.00 79.19 91 SER A N 1
ATOM 764 C CA . SER A 1 91 ? -3.869 -2.567 29.083 1.00 79.19 91 SER A CA 1
ATOM 765 C C . SER A 1 91 ? -3.890 -2.706 30.612 1.00 79.19 91 SER A C 1
ATOM 767 O O . SER A 1 91 ? -4.898 -3.072 31.217 1.00 79.19 91 SER A O 1
ATOM 769 N N . LYS A 1 92 ? -2.762 -2.432 31.288 1.00 66.25 92 LYS A N 1
ATOM 770 C CA . LYS A 1 92 ? -2.746 -2.361 32.765 1.00 66.25 92 LYS A CA 1
ATOM 771 C C . LYS A 1 92 ? -3.104 -0.951 33.220 1.00 66.25 92 LYS A C 1
ATOM 773 O O . LYS A 1 92 ? -2.233 -0.194 33.638 1.00 66.25 92 LYS A O 1
ATOM 778 N N . ASN A 1 93 ? -4.386 -0.603 33.177 1.00 59.72 93 ASN A N 1
ATOM 779 C CA . ASN A 1 93 ? -4.876 0.589 33.862 1.00 59.72 93 ASN A CA 1
ATOM 780 C C . ASN A 1 93 ? -5.602 0.201 35.154 1.00 59.72 93 ASN A C 1
ATOM 782 O O . ASN A 1 93 ? -6.677 -0.383 35.128 1.00 59.72 93 ASN A O 1
ATOM 786 N N . ASN A 1 94 ? -5.044 0.619 36.294 1.00 51.72 94 ASN A N 1
ATOM 787 C CA . ASN A 1 94 ? -5.727 0.618 37.597 1.00 51.72 94 ASN A CA 1
ATOM 788 C C . ASN A 1 94 ? -6.825 1.706 37.693 1.00 51.72 94 ASN A C 1
ATOM 790 O O . ASN A 1 94 ? -7.418 1.891 38.752 1.00 51.72 94 ASN A O 1
ATOM 794 N N . ARG A 1 95 ? -7.075 2.465 36.615 1.00 54.47 95 ARG A N 1
ATOM 795 C CA . ARG A 1 95 ? -8.091 3.523 36.518 1.00 54.47 95 ARG A CA 1
ATOM 796 C C . ARG A 1 95 ? -9.157 3.091 35.510 1.00 54.47 95 ARG A C 1
ATOM 798 O O . ARG A 1 95 ? -8.821 2.667 34.410 1.00 54.47 95 ARG A O 1
ATOM 805 N N . HIS A 1 96 ? -10.428 3.209 35.885 1.00 59.19 96 HIS A N 1
ATOM 806 C CA . HIS A 1 96 ? -11.572 2.632 35.166 1.00 59.19 96 HIS A CA 1
ATOM 807 C C . HIS A 1 96 ? -11.836 3.193 33.752 1.00 59.19 96 HIS A C 1
ATOM 809 O O . HIS A 1 96 ? -12.702 2.665 33.057 1.00 59.19 96 HIS A O 1
ATOM 815 N N . THR A 1 97 ? -11.100 4.213 33.293 1.00 77.94 97 THR A N 1
ATOM 816 C CA . THR A 1 97 ? -11.373 4.864 32.003 1.00 77.94 97 THR A CA 1
ATOM 817 C C . THR A 1 97 ? -10.094 5.370 31.339 1.00 77.94 97 THR A C 1
ATOM 819 O O . THR A 1 97 ? -9.333 6.133 31.935 1.00 77.94 97 THR A O 1
ATOM 822 N N . TYR A 1 98 ? -9.862 4.962 30.087 1.00 88.44 98 TYR A N 1
ATOM 823 C CA . TYR A 1 98 ? -8.826 5.534 29.224 1.00 88.44 98 TYR A CA 1
ATOM 824 C C . TYR A 1 98 ? -9.175 6.993 28.889 1.00 88.44 98 TYR A C 1
ATOM 826 O O . TYR A 1 98 ? -10.307 7.285 28.499 1.00 88.44 98 TYR A O 1
ATOM 834 N N . ASN A 1 99 ? -8.212 7.901 29.062 1.00 89.50 99 ASN A N 1
ATOM 835 C CA . ASN A 1 99 ? -8.354 9.328 28.776 1.00 89.50 99 ASN A CA 1
ATOM 836 C C . ASN A 1 99 ? -7.254 9.741 27.780 1.00 89.50 99 ASN A C 1
ATOM 838 O O . ASN A 1 99 ? -6.104 9.864 28.212 1.00 89.50 99 ASN A O 1
ATOM 842 N N . PRO A 1 100 ? -7.541 9.888 26.474 1.00 93.00 100 PRO A N 1
ATOM 843 C CA . PRO A 1 100 ? -6.541 10.295 25.492 1.00 93.00 100 PRO A CA 1
ATOM 844 C C . PRO A 1 100 ? -6.171 11.770 25.685 1.00 93.00 100 PRO A C 1
ATOM 846 O O . PRO A 1 100 ? -7.021 12.654 25.644 1.00 93.00 100 PRO A O 1
ATOM 849 N N . HIS A 1 101 ? -4.887 12.037 25.895 1.00 93.12 101 HIS A N 1
ATOM 850 C CA . HIS A 1 101 ? -4.369 13.380 26.135 1.00 93.12 101 HIS A CA 1
ATOM 851 C C . HIS A 1 101 ? -2.935 13.502 25.625 1.00 93.12 101 HIS A C 1
ATOM 853 O O . HIS A 1 101 ? -2.209 12.507 25.558 1.00 93.12 101 HIS A O 1
ATOM 859 N N . MET A 1 102 ? -2.516 14.728 25.316 1.00 93.62 102 MET A N 1
ATOM 860 C CA . MET A 1 102 ? -1.127 15.043 24.990 1.00 93.62 102 MET A CA 1
ATOM 861 C C . MET A 1 102 ? -0.519 15.896 26.100 1.00 93.62 102 MET A C 1
ATOM 863 O O . MET A 1 102 ? -0.884 17.057 26.278 1.00 93.62 102 MET A O 1
ATOM 867 N N . THR A 1 103 ? 0.425 15.333 26.850 1.00 93.44 103 THR A N 1
ATOM 868 C CA . THR A 1 103 ? 1.097 16.046 27.943 1.00 93.44 103 THR A CA 1
ATOM 869 C C . THR A 1 103 ? 1.912 17.223 27.414 1.00 93.44 103 THR A C 1
ATOM 871 O O . THR A 1 103 ? 2.736 17.064 26.511 1.00 93.44 103 THR A O 1
ATOM 874 N N . ILE A 1 104 ? 1.706 18.404 28.005 1.00 94.00 104 ILE A N 1
ATOM 875 C CA . ILE A 1 104 ? 2.439 19.623 27.647 1.00 94.00 104 ILE A CA 1
ATOM 876 C C . ILE A 1 104 ? 3.339 20.179 28.756 1.00 94.00 104 ILE A C 1
ATOM 878 O O . ILE A 1 104 ? 4.223 20.989 28.446 1.00 94.00 104 ILE A O 1
ATOM 882 N N . GLY A 1 105 ? 3.149 19.726 30.000 1.00 94.12 105 GLY A N 1
ATOM 883 C CA . GLY A 1 105 ? 4.013 20.042 31.135 1.00 94.12 105 GLY A CA 1
ATOM 884 C C . GLY A 1 105 ? 3.775 19.141 32.350 1.00 94.12 105 GLY A C 1
ATOM 885 O O . GLY A 1 105 ? 2.655 18.679 32.578 1.00 94.12 105 GLY A O 1
ATOM 886 N N . GLN A 1 106 ? 4.831 18.905 33.128 1.00 93.62 106 GLN A N 1
ATOM 887 C CA . GLN A 1 106 ? 4.809 18.135 34.375 1.00 93.62 106 GLN A CA 1
ATOM 888 C C . GLN A 1 106 ? 5.565 18.905 35.457 1.00 93.62 106 GLN A C 1
ATOM 890 O O . GLN A 1 106 ? 6.660 19.407 35.212 1.00 93.62 106 GLN A O 1
ATOM 895 N N . PHE A 1 107 ? 4.983 19.004 36.651 1.00 93.94 107 PHE A N 1
ATOM 896 C CA . PHE A 1 107 ? 5.473 19.902 37.695 1.00 93.94 107 PHE A CA 1
ATOM 897 C C . PHE A 1 107 ? 5.686 19.163 39.015 1.00 93.94 107 PHE A C 1
ATOM 899 O O . PHE A 1 107 ? 4.816 18.439 39.491 1.00 93.94 107 PHE A O 1
ATOM 906 N N . GLU A 1 108 ? 6.823 19.401 39.665 1.00 89.81 108 GLU A N 1
ATOM 907 C CA . GLU A 1 108 ? 7.085 18.865 41.006 1.00 89.81 108 GLU A CA 1
ATOM 908 C C . GLU A 1 108 ? 6.405 19.713 42.097 1.00 89.81 108 GLU A C 1
ATOM 910 O O . GLU A 1 108 ? 5.816 19.180 43.045 1.00 89.81 108 GLU A O 1
ATOM 915 N N . ASN A 1 109 ? 6.428 21.043 41.938 1.00 90.38 109 ASN A N 1
ATOM 916 C CA . ASN A 1 109 ? 5.861 22.015 42.878 1.00 90.38 109 ASN A CA 1
ATOM 917 C C . ASN A 1 109 ? 4.419 22.407 42.491 1.00 90.38 109 ASN A C 1
ATOM 919 O O . ASN A 1 109 ? 4.120 22.674 41.328 1.00 90.38 109 ASN A O 1
ATOM 923 N N . GLU A 1 110 ? 3.536 22.465 43.489 1.00 91.94 110 GLU A N 1
ATOM 924 C CA . GLU A 1 110 ? 2.145 22.901 43.353 1.00 91.94 110 GLU A CA 1
ATOM 925 C C . GLU A 1 110 ? 2.006 24.383 42.959 1.00 91.94 110 GLU A C 1
ATOM 927 O O . GLU A 1 110 ? 1.084 24.724 42.222 1.00 91.94 110 GLU A O 1
ATOM 932 N N . GLU A 1 111 ? 2.915 25.253 43.403 1.00 92.44 111 GLU A N 1
ATOM 933 C CA . GLU A 1 111 ? 2.928 26.679 43.047 1.00 92.44 111 GLU A CA 1
ATOM 934 C C . GLU A 1 111 ? 3.180 26.860 41.544 1.00 92.44 111 GLU A C 1
ATOM 936 O O . GLU A 1 111 ? 2.313 27.360 40.831 1.00 92.44 111 GLU A O 1
ATOM 941 N N . ASN A 1 112 ? 4.280 26.294 41.032 1.00 91.50 112 ASN A N 1
ATOM 942 C CA . ASN A 1 112 ? 4.601 26.316 39.601 1.00 91.50 112 ASN A CA 1
ATOM 943 C C . ASN A 1 112 ? 3.485 25.699 38.742 1.00 91.50 112 ASN A C 1
ATOM 945 O O . ASN A 1 112 ? 3.210 26.183 37.646 1.00 91.50 112 ASN A O 1
ATOM 949 N N . PHE A 1 113 ? 2.837 24.634 39.229 1.00 93.88 113 PHE A N 1
ATOM 950 C CA . PHE A 1 113 ? 1.692 24.029 38.551 1.00 93.88 113 PHE A CA 1
ATOM 951 C C . PHE A 1 113 ? 0.502 24.994 38.458 1.00 93.88 113 PHE A C 1
ATOM 953 O O . PHE A 1 113 ? -0.095 25.116 37.390 1.00 93.88 113 PHE A O 1
ATOM 960 N N . LYS A 1 114 ? 0.152 25.689 39.548 1.00 92.94 114 LYS A N 1
ATOM 961 C CA . LYS A 1 114 ? -0.950 26.668 39.565 1.00 92.94 114 LYS A CA 1
ATOM 962 C C . LYS A 1 114 ? -0.647 27.873 38.673 1.00 92.94 114 LYS A C 1
ATOM 964 O O . LYS A 1 114 ? -1.519 28.294 37.910 1.00 92.94 114 LYS A O 1
ATOM 969 N N . ASP A 1 115 ? 0.586 28.366 38.706 1.00 92.50 115 ASP A N 1
ATOM 970 C CA . ASP A 1 115 ? 1.035 29.481 37.871 1.00 92.50 115 ASP A CA 1
ATOM 971 C C . ASP A 1 115 ? 1.000 29.111 36.382 1.00 92.50 115 ASP A C 1
ATOM 973 O O . ASP A 1 115 ? 0.431 29.836 35.563 1.00 92.50 115 ASP A O 1
ATOM 977 N N . ALA A 1 116 ? 1.516 27.934 36.017 1.00 91.75 116 ALA A N 1
ATOM 978 C CA . ALA A 1 116 ? 1.456 27.444 34.642 1.00 91.75 116 ALA A CA 1
ATOM 979 C C . ALA A 1 116 ? 0.013 27.178 34.187 1.00 91.75 116 ALA A C 1
ATOM 981 O O . ALA A 1 116 ? -0.366 27.557 33.083 1.00 91.75 116 ALA A O 1
ATOM 982 N N . LYS A 1 117 ? -0.827 26.583 35.043 1.00 90.12 117 LYS A N 1
ATOM 983 C CA . LYS A 1 117 ? -2.239 26.317 34.734 1.00 90.12 117 LYS A CA 1
ATOM 984 C C . LYS A 1 117 ? -3.044 27.597 34.502 1.00 90.12 117 LYS A C 1
ATOM 986 O O . LYS A 1 117 ? -3.945 27.594 33.675 1.00 90.12 117 LYS A O 1
ATOM 991 N N . SER A 1 118 ? -2.744 28.674 35.227 1.00 89.44 118 SER A N 1
ATOM 992 C CA . SER A 1 118 ? -3.442 29.956 35.049 1.00 89.44 118 SER A CA 1
ATOM 993 C C . SER A 1 118 ? -2.972 30.745 33.822 1.00 89.44 118 SER A C 1
ATOM 995 O O . SER A 1 118 ? -3.718 31.584 33.322 1.00 89.44 118 SER A O 1
ATOM 997 N N . SER A 1 119 ? -1.762 30.472 33.326 1.00 89.44 119 SER A N 1
ATOM 998 C CA . SER A 1 119 ? -1.162 31.175 32.185 1.00 89.44 119 SER A CA 1
ATOM 999 C C . SER A 1 119 ? -1.312 30.440 30.850 1.00 89.44 119 SER A C 1
ATOM 1001 O O . SER A 1 119 ? -1.388 31.086 29.806 1.00 89.44 119 SER A O 1
ATOM 1003 N N . LEU A 1 120 ? -1.372 29.106 30.857 1.00 89.38 120 LEU A N 1
ATOM 1004 C CA . LEU A 1 120 ? -1.547 28.288 29.658 1.00 89.38 120 LEU A CA 1
ATOM 1005 C C . LEU A 1 120 ? -3.026 28.214 29.267 1.00 89.38 120 LEU A C 1
ATOM 1007 O O . LEU A 1 120 ? -3.771 27.374 29.765 1.00 89.38 120 LEU A O 1
ATOM 1011 N N . ILE A 1 121 ? -3.431 29.083 28.343 1.00 85.12 121 ILE A N 1
ATOM 1012 C CA . ILE A 1 121 ? -4.776 29.113 27.763 1.00 85.12 121 ILE A CA 1
ATOM 1013 C C . ILE A 1 121 ? -4.672 28.782 26.275 1.00 85.12 121 ILE A C 1
ATOM 1015 O O . ILE A 1 121 ? -3.812 29.312 25.568 1.00 85.12 121 ILE A O 1
ATOM 1019 N N . LEU A 1 122 ? -5.550 27.900 25.797 1.00 89.56 122 LEU A N 1
ATOM 1020 C CA . LEU A 1 122 ? -5.715 27.667 24.368 1.00 89.56 122 LEU A CA 1
ATOM 1021 C C . LEU A 1 122 ? -6.615 28.769 23.801 1.00 89.56 122 LEU A C 1
ATOM 1023 O O . LEU A 1 122 ? -7.796 28.828 24.128 1.00 89.56 122 LEU A O 1
ATOM 1027 N N . ASN A 1 123 ? -6.044 29.668 22.997 1.00 87.56 123 ASN A N 1
ATOM 1028 C CA . ASN A 1 123 ? -6.789 30.813 22.461 1.00 87.56 123 ASN A CA 1
ATOM 1029 C C . ASN A 1 123 ? -7.796 30.407 21.376 1.00 87.56 123 ASN A C 1
ATOM 1031 O O . ASN A 1 123 ? -8.880 30.977 21.304 1.00 87.56 123 ASN A O 1
ATOM 1035 N N . GLU A 1 124 ? -7.432 29.436 20.539 1.00 91.81 124 GLU A N 1
ATOM 1036 C CA . GLU A 1 124 ? -8.249 28.930 19.437 1.00 91.81 124 GLU A CA 1
ATOM 1037 C C . GLU A 1 124 ? -8.093 27.411 19.360 1.00 91.81 124 GLU A C 1
ATOM 1039 O O . GLU A 1 124 ? -6.987 26.890 19.553 1.00 91.81 124 GLU A O 1
ATOM 1044 N N . SER A 1 125 ? -9.194 26.705 19.083 1.00 93.75 125 SER A N 1
ATOM 1045 C CA . SER A 1 125 ? -9.110 25.284 18.761 1.00 93.75 125 SER A CA 1
ATOM 1046 C C . SER A 1 125 ? -8.402 25.101 17.423 1.00 93.75 125 SER A C 1
ATOM 1048 O O . SER A 1 125 ? -8.419 25.978 16.555 1.00 93.75 125 SER A O 1
ATOM 1050 N N . PHE A 1 126 ? -7.748 23.959 17.252 1.00 93.69 126 PHE A N 1
ATOM 1051 C CA . PHE A 1 126 ? -7.094 23.634 15.992 1.00 93.69 126 PHE A CA 1
ATOM 1052 C C . PHE A 1 126 ? -7.347 22.186 15.610 1.00 93.69 126 PHE A C 1
ATOM 1054 O O . PHE A 1 126 ? -7.390 21.287 16.455 1.00 93.69 126 PHE A O 1
ATOM 1061 N N . GLN A 1 127 ? -7.503 21.982 14.305 1.00 92.56 127 GLN A N 1
ATOM 1062 C CA . GLN A 1 127 ? -7.733 20.680 13.704 1.00 92.56 127 GLN A CA 1
ATOM 1063 C C . GLN A 1 127 ? -6.491 20.199 12.968 1.00 92.56 127 GLN A C 1
ATOM 1065 O O . GLN A 1 127 ? -5.758 20.988 12.371 1.00 92.56 127 GLN A O 1
ATOM 1070 N N . PHE A 1 128 ? -6.267 18.892 13.001 1.00 87.56 128 PHE A N 1
ATOM 1071 C CA . PHE A 1 128 ? -5.175 18.252 12.288 1.00 87.56 128 PHE A CA 1
ATOM 1072 C C . PHE A 1 128 ? -5.583 16.854 11.814 1.00 87.56 128 PHE A C 1
ATOM 1074 O O . PHE A 1 128 ? -6.329 16.150 12.500 1.00 87.56 128 PHE A O 1
ATOM 1081 N N . PRO A 1 129 ? -5.095 16.419 10.642 1.00 85.88 129 PRO A N 1
ATOM 1082 C CA . PRO A 1 129 ? -5.402 15.095 10.138 1.00 85.88 129 PRO A CA 1
ATOM 1083 C C . PRO A 1 129 ? -4.618 14.011 10.889 1.00 85.88 129 PRO A C 1
ATOM 1085 O O . PRO A 1 129 ? -3.419 14.136 11.146 1.00 85.88 129 PRO A O 1
ATOM 1088 N N . VAL A 1 130 ? -5.289 12.902 11.184 1.00 88.25 130 VAL A N 1
ATOM 1089 C CA . VAL A 1 130 ? -4.709 11.683 11.746 1.00 88.25 130 VAL A CA 1
ATOM 1090 C C . VAL A 1 130 ? -4.680 10.622 10.655 1.00 88.25 130 VAL A C 1
ATOM 1092 O O . VAL A 1 130 ? -5.700 10.030 10.307 1.00 88.25 130 VAL A O 1
ATOM 1095 N N . HIS A 1 131 ? -3.482 10.388 10.120 1.00 83.81 131 HIS A N 1
ATOM 1096 C CA . HIS A 1 131 ? -3.242 9.418 9.048 1.00 83.81 131 HIS A CA 1
ATOM 1097 C C . HIS A 1 131 ? -2.454 8.188 9.491 1.00 83.81 131 HIS A C 1
ATOM 1099 O O . HIS A 1 131 ? -2.414 7.210 8.755 1.00 83.81 131 HIS A O 1
ATOM 1105 N N . HIS A 1 132 ? -1.787 8.227 10.647 1.00 87.00 132 HIS A N 1
ATOM 1106 C CA . HIS A 1 132 ? -0.846 7.182 11.047 1.00 87.00 132 HIS A CA 1
ATOM 1107 C C . HIS A 1 132 ? -0.890 6.908 12.549 1.00 87.00 132 HIS A C 1
ATOM 1109 O O . HIS A 1 132 ? -1.118 7.812 13.354 1.00 87.00 132 HIS A O 1
ATOM 1115 N N . VAL A 1 133 ? -0.583 5.665 12.910 1.00 91.06 133 VAL A N 1
ATOM 1116 C CA . VAL A 1 133 ? -0.222 5.237 14.262 1.00 91.06 133 VAL A CA 1
ATOM 1117 C C . VAL A 1 133 ? 1.280 4.977 14.295 1.00 91.06 133 VAL A C 1
ATOM 1119 O O . VAL A 1 133 ? 1.815 4.271 13.441 1.00 91.06 133 VAL A O 1
ATOM 1122 N N . TYR A 1 134 ? 1.964 5.544 15.285 1.00 87.62 134 TYR A N 1
ATOM 1123 C CA . TYR A 1 134 ? 3.413 5.427 15.427 1.00 87.62 134 TYR A CA 1
ATOM 1124 C C . TYR A 1 134 ? 3.775 4.418 16.514 1.00 87.62 134 TYR A C 1
ATOM 1126 O O . TYR A 1 134 ? 3.186 4.423 17.595 1.00 87.62 134 TYR A O 1
ATOM 1134 N N . ILE A 1 135 ? 4.785 3.594 16.242 1.00 86.88 135 ILE A N 1
ATOM 1135 C CA . ILE A 1 135 ? 5.433 2.755 17.250 1.00 86.88 135 ILE A CA 1
ATOM 1136 C C . ILE A 1 135 ? 6.713 3.460 17.676 1.00 86.88 135 ILE A C 1
ATOM 1138 O O . ILE A 1 135 ? 7.656 3.587 16.892 1.00 86.88 135 ILE A O 1
ATOM 1142 N N . LEU A 1 136 ? 6.729 3.927 18.922 1.00 85.62 136 LEU A N 1
ATOM 1143 C CA . LEU A 1 136 ? 7.915 4.498 19.545 1.00 85.62 136 LEU A CA 1
ATOM 1144 C C . LEU A 1 136 ? 8.714 3.383 20.215 1.00 85.62 136 LEU A C 1
ATOM 1146 O O . LEU A 1 136 ? 8.174 2.643 21.037 1.00 85.62 136 LEU A O 1
ATOM 1150 N N . GLN A 1 137 ? 9.998 3.285 19.885 1.00 82.25 137 GLN A N 1
ATOM 1151 C CA . GLN A 1 137 ? 10.900 2.286 20.443 1.00 82.25 137 GLN A CA 1
ATOM 1152 C C . GLN A 1 137 ? 11.992 2.950 21.273 1.00 82.25 137 GLN A C 1
ATOM 1154 O O . GLN A 1 137 ? 12.562 3.977 20.896 1.00 82.25 137 GLN A O 1
ATOM 1159 N N . ARG A 1 138 ? 12.298 2.313 22.403 1.00 78.56 138 ARG A N 1
ATOM 1160 C CA . ARG A 1 138 ? 13.442 2.633 23.250 1.00 78.56 138 ARG A CA 1
ATOM 1161 C C . ARG A 1 138 ? 14.465 1.497 23.171 1.00 78.56 138 ARG A C 1
ATOM 1163 O O . ARG A 1 138 ? 14.058 0.340 23.273 1.00 78.56 138 ARG A O 1
ATOM 1170 N N . PRO A 1 139 ? 15.764 1.789 23.034 1.00 71.88 139 PRO A N 1
ATOM 1171 C CA . PRO A 1 139 ? 16.819 0.792 23.204 1.00 71.88 139 PRO A CA 1
ATOM 1172 C C . PRO A 1 139 ? 16.765 0.168 24.610 1.00 71.88 139 PRO A C 1
ATOM 1174 O O . PRO A 1 139 ? 16.528 0.873 25.594 1.00 71.88 139 PRO A O 1
ATOM 1177 N N . HIS A 1 140 ? 16.974 -1.148 24.720 1.00 64.94 140 HIS A N 1
ATOM 1178 C CA . HIS A 1 140 ? 16.885 -1.863 26.003 1.00 64.94 140 HIS A CA 1
ATOM 1179 C C . HIS A 1 140 ? 17.945 -1.415 27.025 1.00 64.94 140 HIS A C 1
ATOM 1181 O O . HIS A 1 140 ? 17.660 -1.398 28.222 1.00 64.94 140 HIS A O 1
ATOM 1187 N N . ASP A 1 141 ? 19.122 -0.986 26.560 1.00 64.75 141 ASP A N 1
ATOM 1188 C CA . ASP A 1 141 ? 20.320 -0.850 27.400 1.00 64.75 141 ASP A CA 1
ATOM 1189 C C . ASP A 1 141 ? 20.631 0.581 27.869 1.00 64.75 141 ASP A C 1
ATOM 1191 O O . ASP A 1 141 ? 21.628 0.799 28.559 1.00 64.75 141 ASP A O 1
ATOM 1195 N N . ASN A 1 142 ? 19.811 1.577 27.510 1.00 65.25 142 ASN A N 1
ATOM 1196 C CA . ASN A 1 142 ? 20.110 2.972 27.834 1.00 65.25 142 ASN A CA 1
ATOM 1197 C C . ASN A 1 142 ? 18.848 3.815 28.083 1.00 65.25 142 ASN A C 1
ATOM 1199 O O . ASN A 1 142 ? 18.227 4.331 27.157 1.00 65.25 142 ASN A O 1
ATOM 1203 N N . ASP A 1 143 ? 18.495 4.014 29.357 1.00 66.81 143 ASP A N 1
ATOM 1204 C CA . ASP A 1 143 ? 17.369 4.872 29.765 1.00 66.81 143 ASP A CA 1
ATOM 1205 C C . ASP A 1 143 ? 17.534 6.348 29.358 1.00 66.81 143 ASP A C 1
ATOM 1207 O O . ASP A 1 143 ? 16.534 7.078 29.336 1.00 66.81 143 ASP A O 1
ATOM 1211 N N . ALA A 1 144 ? 18.768 6.772 29.055 1.00 68.69 144 ALA A N 1
ATOM 1212 C CA . ALA A 1 144 ? 19.097 8.124 28.618 1.00 68.69 144 ALA A CA 1
ATOM 1213 C C . ALA A 1 144 ? 18.937 8.329 27.104 1.00 68.69 144 ALA A C 1
ATOM 1215 O O . ALA A 1 144 ? 18.928 9.475 26.659 1.00 68.69 144 ALA A O 1
ATOM 1216 N N . GLU A 1 145 ? 18.800 7.259 26.310 1.00 75.00 145 GLU A N 1
ATOM 1217 C CA . GLU A 1 145 ? 18.540 7.400 24.879 1.00 75.00 145 GLU A CA 1
ATOM 1218 C C . GLU A 1 145 ? 17.068 7.763 24.619 1.00 75.00 145 GLU A C 1
ATOM 1220 O O . GLU A 1 145 ? 16.159 7.097 25.135 1.00 75.00 145 GLU A O 1
ATOM 1225 N N . PRO A 1 146 ? 16.807 8.825 23.830 1.00 80.25 146 PRO A N 1
ATOM 1226 C CA . PRO A 1 146 ? 15.460 9.178 23.412 1.00 80.25 146 PRO A CA 1
ATOM 1227 C C . PRO A 1 146 ? 14.772 8.049 22.646 1.00 80.25 146 PRO A C 1
ATOM 1229 O O . PRO A 1 146 ? 15.401 7.231 21.971 1.00 80.25 146 PRO A O 1
ATOM 1232 N N . PHE A 1 147 ? 13.445 8.047 22.706 1.00 82.75 147 PHE A N 1
ATOM 1233 C CA . PHE A 1 147 ? 12.634 7.210 21.840 1.00 82.75 147 PHE A CA 1
ATOM 1234 C C . PHE A 1 147 ? 12.813 7.652 20.392 1.00 82.75 147 PHE A C 1
ATOM 1236 O O . PHE A 1 147 ? 12.839 8.846 20.091 1.00 82.75 147 PHE A O 1
ATOM 1243 N N . HIS A 1 148 ? 12.851 6.680 19.491 1.00 77.88 148 HIS A N 1
ATOM 1244 C CA . HIS A 1 148 ? 12.764 6.920 18.057 1.00 77.88 148 HIS A CA 1
ATOM 1245 C C . HIS A 1 148 ? 11.504 6.266 17.496 1.00 77.88 148 HIS A C 1
ATOM 1247 O O . HIS A 1 148 ? 10.906 5.380 18.113 1.00 77.88 148 HIS A O 1
ATOM 1253 N N . ILE A 1 149 ? 11.088 6.714 16.317 1.00 80.62 149 ILE A N 1
ATOM 1254 C CA . ILE A 1 149 ? 9.993 6.084 15.587 1.00 80.62 149 ILE A CA 1
ATOM 1255 C C . ILE A 1 149 ? 10.553 4.833 14.919 1.00 80.62 149 ILE A C 1
ATOM 1257 O O . ILE A 1 149 ? 11.368 4.931 14.006 1.00 80.62 149 ILE A O 1
ATOM 1261 N N . ALA A 1 150 ? 10.118 3.666 15.383 1.00 79.19 150 ALA A N 1
ATOM 1262 C CA . ALA A 1 150 ? 10.458 2.398 14.748 1.00 79.19 150 ALA A CA 1
ATOM 1263 C C . ALA A 1 150 ? 9.565 2.138 13.530 1.00 79.19 150 ALA A C 1
ATOM 1265 O O . ALA A 1 150 ? 10.052 1.712 12.486 1.00 79.19 150 ALA A O 1
ATOM 1266 N N . TYR A 1 151 ? 8.267 2.446 13.651 1.00 80.94 151 TYR A N 1
ATOM 1267 C CA . TYR A 1 151 ? 7.281 2.227 12.592 1.00 80.94 151 TYR A CA 1
ATOM 1268 C C . TYR A 1 151 ? 6.258 3.360 12.520 1.00 80.94 151 TYR A C 1
ATOM 1270 O O . TYR A 1 151 ? 5.807 3.877 13.546 1.00 80.94 151 TYR A O 1
ATOM 1278 N N . GLN A 1 152 ? 5.851 3.689 11.296 1.00 82.31 152 GLN A N 1
ATOM 1279 C CA . GLN A 1 152 ? 4.760 4.603 10.981 1.00 82.31 152 GLN A CA 1
ATOM 1280 C C . GLN A 1 152 ? 3.708 3.828 10.183 1.00 82.31 152 GLN A C 1
ATOM 1282 O O . GLN A 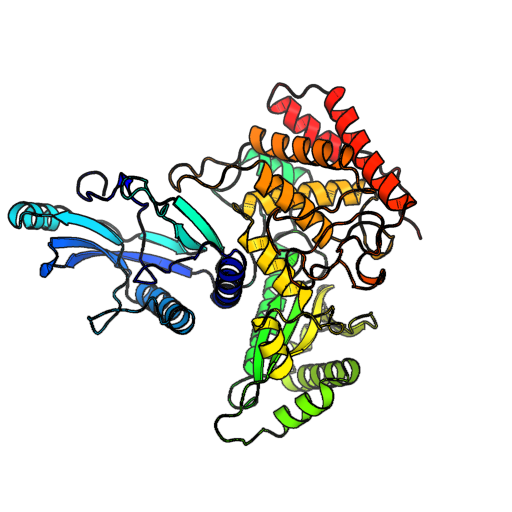1 152 ? 3.890 3.542 9.003 1.00 82.31 152 GLN A O 1
ATOM 1287 N N . LEU A 1 153 ? 2.614 3.449 10.841 1.00 85.88 153 LEU A N 1
ATOM 1288 C CA . LEU A 1 153 ? 1.603 2.570 10.262 1.00 85.88 153 LEU A CA 1
ATOM 1289 C C . LEU A 1 153 ? 0.394 3.391 9.795 1.00 85.88 153 LEU A C 1
ATOM 1291 O O . LEU A 1 153 ? -0.254 4.025 10.629 1.00 85.88 153 LEU A O 1
ATOM 1295 N N . PRO A 1 154 ? 0.075 3.407 8.490 1.00 84.50 154 PRO A N 1
ATOM 1296 C CA . PRO A 1 154 ? -1.021 4.209 7.960 1.00 84.50 154 PRO A CA 1
ATOM 1297 C C . PRO A 1 154 ? -2.389 3.671 8.395 1.00 84.50 154 PRO A C 1
ATOM 1299 O O . PRO A 1 154 ? -2.628 2.463 8.421 1.00 84.50 154 PRO A O 1
ATOM 1302 N N . LEU A 1 155 ? -3.301 4.585 8.704 1.00 87.25 155 LEU A N 1
ATOM 1303 C CA . LEU A 1 155 ? -4.725 4.310 8.818 1.00 87.25 155 LEU A CA 1
ATOM 1304 C C . LEU A 1 155 ? -5.328 4.174 7.421 1.00 87.25 155 LEU A C 1
ATOM 1306 O O . LEU A 1 155 ? -4.940 4.871 6.483 1.00 87.25 155 LEU A O 1
ATOM 1310 N N . GLY A 1 156 ? -6.309 3.293 7.311 1.00 84.62 156 GLY A N 1
ATOM 1311 C CA . GLY A 1 156 ? -7.094 3.092 6.111 1.00 84.62 156 GLY A CA 1
ATOM 1312 C C . GLY A 1 156 ? -6.561 1.963 5.248 1.00 84.62 156 GLY A C 1
ATOM 1313 O O . GLY A 1 156 ? -5.398 1.539 5.320 1.00 84.62 156 GLY A O 1
ATOM 1314 N N . SER A 1 157 ? -7.468 1.463 4.421 1.00 80.31 157 SER A N 1
ATOM 1315 C CA . SER A 1 157 ? -7.219 0.355 3.515 1.00 80.31 157 SER A CA 1
ATOM 1316 C C . SER A 1 157 ? -6.511 0.804 2.247 1.00 80.31 157 SER A C 1
ATOM 1318 O O . SER A 1 157 ? -6.073 -0.048 1.500 1.00 80.31 157 SER A O 1
ATOM 1320 N N . VAL A 1 158 ? -6.365 2.104 1.987 1.00 84.88 158 VAL A N 1
ATOM 1321 C CA . VAL A 1 158 ? -5.683 2.654 0.811 1.00 84.88 158 VAL A CA 1
ATOM 1322 C C . VAL A 1 158 ? -4.764 3.778 1.271 1.00 84.88 158 VAL A C 1
ATOM 1324 O O . VAL A 1 158 ? -5.175 4.632 2.054 1.00 84.88 158 VAL A O 1
ATOM 1327 N N . LEU A 1 159 ? -3.507 3.767 0.814 1.00 83.31 159 LEU A N 1
ATOM 1328 C CA . LEU A 1 159 ? -2.630 4.917 1.029 1.00 83.31 159 LEU A CA 1
ATOM 1329 C C . LEU A 1 159 ? -3.162 6.117 0.238 1.00 83.31 159 LEU A C 1
ATOM 1331 O O . LEU A 1 159 ? -3.601 5.916 -0.896 1.00 83.31 159 LEU A O 1
ATOM 1335 N N . PRO A 1 160 ? -3.057 7.351 0.764 1.00 81.25 160 PRO A N 1
ATOM 1336 C CA . PRO A 1 160 ? -3.368 8.541 -0.016 1.00 81.25 160 PRO A CA 1
ATOM 1337 C C . PRO A 1 160 ? -2.662 8.490 -1.380 1.00 81.25 160 PRO A C 1
ATOM 1339 O O . PRO A 1 160 ? -1.468 8.161 -1.427 1.00 81.25 160 PRO A O 1
ATOM 1342 N N . PRO A 1 161 ? -3.373 8.766 -2.487 1.00 83.25 161 PRO A N 1
ATOM 1343 C CA . PRO A 1 161 ? -2.768 8.729 -3.807 1.00 83.25 161 PRO A CA 1
ATOM 1344 C C . PRO A 1 161 ? -1.671 9.780 -3.898 1.00 83.25 161 PRO A C 1
ATOM 1346 O O . PRO A 1 161 ? -1.818 10.873 -3.347 1.00 83.25 161 PRO A O 1
ATOM 1349 N N . ILE A 1 162 ? -0.594 9.479 -4.622 1.00 83.00 162 ILE A N 1
ATOM 1350 C CA . ILE A 1 162 ? 0.336 10.536 -5.019 1.00 83.00 162 ILE A CA 1
ATOM 1351 C C . ILE A 1 162 ? -0.377 11.507 -5.957 1.00 83.00 162 ILE A C 1
ATOM 1353 O O . ILE A 1 162 ? -0.903 11.122 -7.004 1.00 83.00 162 ILE A O 1
ATOM 1357 N N . ASP A 1 163 ? -0.402 12.772 -5.566 1.00 74.94 163 ASP A N 1
ATOM 1358 C CA . ASP A 1 163 ? -0.972 13.849 -6.354 1.00 74.94 163 ASP A CA 1
ATOM 1359 C C . ASP A 1 163 ? -0.140 15.127 -6.197 1.00 74.94 163 ASP A C 1
ATOM 1361 O O . ASP A 1 163 ? 0.778 15.215 -5.379 1.00 74.94 163 ASP A O 1
ATOM 1365 N N . SER A 1 164 ? -0.476 16.135 -6.999 1.00 57.94 164 SER A N 1
ATOM 1366 C CA . SER A 1 164 ? 0.172 17.448 -6.964 1.00 57.94 164 SER A CA 1
ATOM 1367 C C . SER A 1 164 ? -0.247 18.309 -5.760 1.00 57.94 164 SER A C 1
ATOM 1369 O O . SER A 1 164 ? 0.087 19.489 -5.719 1.00 57.94 164 SER A O 1
ATOM 1371 N N . LYS A 1 165 ? -1.065 17.782 -4.838 1.00 59.81 165 LYS A N 1
ATOM 1372 C CA . LYS A 1 165 ? -1.642 18.483 -3.681 1.00 59.81 165 LYS A CA 1
ATOM 1373 C C . LYS A 1 165 ? -1.180 17.894 -2.346 1.00 59.81 165 LYS A C 1
ATOM 1375 O O . LYS A 1 165 ? -1.586 18.421 -1.313 1.00 59.81 165 LYS A O 1
ATOM 1380 N N . GLN A 1 166 ? -0.336 16.857 -2.327 1.00 61.06 166 GLN A N 1
ATOM 1381 C CA . GLN A 1 166 ? 0.314 16.355 -1.114 1.00 61.06 166 GLN A CA 1
ATOM 1382 C C . GLN A 1 166 ? 1.275 17.417 -0.553 1.00 61.06 166 GLN A C 1
ATOM 1384 O O . GLN A 1 166 ? 2.492 17.356 -0.734 1.00 61.06 166 GLN A O 1
ATOM 1389 N N . LEU A 1 167 ? 0.727 18.429 0.117 1.00 50.34 167 LEU A N 1
ATOM 1390 C CA . LEU A 1 167 ? 1.504 19.453 0.792 1.00 50.34 167 LEU A CA 1
ATOM 1391 C C . LEU A 1 167 ? 2.332 18.791 1.911 1.00 50.34 167 LEU A C 1
ATOM 1393 O O . LEU A 1 167 ? 1.803 18.017 2.708 1.00 50.34 167 LEU A O 1
ATOM 1397 N N . HIS A 1 168 ? 3.624 19.133 1.971 1.00 55.88 168 HIS A N 1
ATOM 1398 C CA . HIS A 1 168 ? 4.557 18.880 3.085 1.00 55.88 168 HIS A CA 1
ATOM 1399 C C . HIS A 1 168 ? 5.329 17.547 3.134 1.00 55.88 168 HIS A C 1
ATOM 1401 O O . HIS A 1 168 ? 6.024 17.317 4.119 1.00 55.88 168 HIS A O 1
ATOM 1407 N N . SER A 1 169 ? 5.273 16.680 2.113 1.00 62.41 169 SER A N 1
ATOM 1408 C CA . SER A 1 169 ? 6.086 15.439 2.108 1.00 62.41 169 SER A CA 1
ATOM 1409 C C . SER A 1 169 ? 7.182 15.379 1.040 1.00 62.41 169 SER A C 1
ATOM 1411 O O . SER A 1 169 ? 8.134 14.613 1.187 1.00 62.41 169 SER A O 1
ATOM 1413 N N . VAL A 1 170 ? 7.068 16.180 -0.023 1.00 70.69 170 VAL A N 1
ATOM 1414 C CA . VAL A 1 170 ? 7.945 16.135 -1.198 1.00 70.69 170 VAL A CA 1
ATOM 1415 C C . VAL A 1 170 ? 8.156 17.552 -1.741 1.00 70.69 170 VAL A C 1
ATOM 1417 O O . VAL A 1 170 ? 7.212 18.340 -1.738 1.00 70.69 170 VAL A O 1
ATOM 1420 N N . ASP A 1 171 ? 9.368 17.854 -2.221 1.00 78.81 171 ASP A N 1
ATOM 1421 C CA . ASP A 1 171 ? 9.725 19.122 -2.876 1.00 78.81 171 ASP A CA 1
ATOM 1422 C C . ASP A 1 171 ? 8.742 19.484 -4.014 1.00 78.81 171 ASP A C 1
ATOM 1424 O O . ASP A 1 171 ? 8.418 18.657 -4.877 1.00 78.81 171 ASP A O 1
ATOM 1428 N N . ALA A 1 172 ? 8.283 20.739 -4.048 1.00 83.44 172 ALA A N 1
ATOM 1429 C CA . ALA A 1 172 ? 7.304 21.223 -5.024 1.00 83.44 172 ALA A CA 1
ATOM 1430 C C . ALA A 1 172 ? 7.759 21.075 -6.492 1.00 83.44 172 ALA A C 1
ATOM 1432 O O . ALA A 1 172 ? 6.939 20.805 -7.372 1.00 83.44 172 ALA A O 1
ATOM 1433 N N . ARG A 1 173 ? 9.061 21.200 -6.785 1.00 86.12 173 ARG A N 1
ATOM 1434 C CA . ARG A 1 173 ? 9.602 20.989 -8.140 1.00 86.12 173 ARG A CA 1
ATOM 1435 C C . ARG A 1 173 ? 9.579 19.514 -8.531 1.00 86.12 173 ARG A C 1
ATOM 1437 O O . ARG A 1 173 ? 9.417 19.208 -9.711 1.00 86.12 173 ARG A O 1
ATOM 1444 N N . LEU A 1 174 ? 9.693 18.591 -7.571 1.00 87.19 174 LEU A N 1
ATOM 1445 C CA . LEU A 1 174 ? 9.513 17.159 -7.837 1.00 87.19 174 LEU A CA 1
ATOM 1446 C C . LEU A 1 174 ? 8.064 16.845 -8.198 1.00 87.19 174 LEU A C 1
ATOM 1448 O O . LEU A 1 174 ? 7.825 16.084 -9.137 1.00 87.19 174 LEU A O 1
ATOM 1452 N N . GLN A 1 175 ? 7.112 17.492 -7.528 1.00 87.12 175 GLN A N 1
ATOM 1453 C CA . GLN A 1 175 ? 5.699 17.383 -7.884 1.00 87.12 175 GLN A CA 1
ATOM 1454 C C . GLN A 1 175 ? 5.430 17.924 -9.294 1.00 87.12 175 GLN A C 1
ATOM 1456 O O . GLN A 1 175 ? 4.816 17.245 -10.119 1.00 87.12 175 GLN A O 1
ATOM 1461 N N . GLU A 1 176 ? 5.963 19.105 -9.614 1.00 88.94 176 GLU A N 1
ATOM 1462 C CA . GLU A 1 176 ? 5.870 19.689 -10.955 1.00 88.94 176 GLU A CA 1
ATOM 1463 C C . GLU A 1 176 ? 6.480 18.763 -12.022 1.00 88.94 176 GLU A C 1
ATOM 1465 O O . GLU A 1 176 ? 5.864 18.514 -13.060 1.00 88.94 176 GLU A O 1
ATOM 1470 N N . PHE A 1 177 ? 7.652 18.176 -11.756 1.00 91.62 177 PHE A N 1
ATOM 1471 C CA . PHE A 1 177 ? 8.288 17.216 -12.660 1.00 91.62 177 PHE A CA 1
ATOM 1472 C C . PHE A 1 177 ? 7.395 15.997 -12.931 1.00 91.62 177 PHE A C 1
ATOM 1474 O O . PHE A 1 177 ? 7.200 15.620 -14.088 1.00 91.62 177 PHE A O 1
ATOM 1481 N N . PHE A 1 178 ? 6.814 15.392 -11.891 1.00 92.56 178 PHE A N 1
ATOM 1482 C CA . PHE A 1 178 ? 5.910 14.246 -12.045 1.00 92.56 178 PHE A CA 1
ATOM 1483 C C . PHE A 1 178 ? 4.654 14.607 -12.839 1.00 92.56 178 PHE A C 1
ATOM 1485 O O . PHE A 1 178 ? 4.187 13.801 -13.649 1.00 92.56 178 PHE A O 1
ATOM 1492 N N . GLN A 1 179 ? 4.139 15.823 -12.657 1.00 90.25 179 GLN A N 1
ATOM 1493 C CA . GLN A 1 179 ? 3.011 16.334 -13.423 1.00 90.25 179 GLN A CA 1
ATOM 1494 C C . GLN A 1 179 ? 3.369 16.517 -14.906 1.00 90.25 179 GLN A C 1
ATOM 1496 O O . GLN A 1 179 ? 2.656 16.002 -15.766 1.00 90.25 179 GLN A O 1
ATOM 1501 N N . ILE A 1 180 ? 4.491 17.177 -15.221 1.00 92.50 180 ILE A N 1
ATOM 1502 C CA . ILE A 1 180 ? 4.962 17.402 -16.603 1.00 92.50 180 ILE A CA 1
ATOM 1503 C C . ILE A 1 180 ? 5.213 16.075 -17.326 1.00 92.50 180 ILE A C 1
ATOM 1505 O O . ILE A 1 180 ? 4.874 15.921 -18.501 1.00 92.50 180 ILE A O 1
ATOM 1509 N N . MET A 1 181 ? 5.785 15.098 -16.622 1.00 93.44 181 MET A N 1
ATOM 1510 C CA . MET A 1 181 ? 6.084 13.775 -17.169 1.00 93.44 181 MET A CA 1
ATOM 1511 C C . MET A 1 181 ? 4.862 12.839 -17.212 1.00 93.44 181 MET A C 1
ATOM 1513 O O . MET A 1 181 ? 5.008 11.688 -17.631 1.00 93.44 181 MET A O 1
ATOM 1517 N N . ASN A 1 182 ? 3.670 13.321 -16.828 1.00 91.56 182 ASN A N 1
ATOM 1518 C CA . ASN A 1 182 ? 2.410 12.568 -16.761 1.00 91.56 182 ASN A CA 1
ATOM 1519 C C . ASN A 1 182 ? 2.519 11.273 -15.932 1.00 91.56 182 ASN A C 1
ATOM 1521 O O . ASN A 1 182 ? 2.026 10.218 -16.332 1.00 91.56 182 ASN A O 1
ATOM 1525 N N . LEU A 1 183 ? 3.210 11.342 -14.792 1.00 92.12 183 LEU A N 1
ATOM 1526 C CA . LEU A 1 183 ? 3.422 10.200 -13.896 1.00 92.12 183 LEU A CA 1
ATOM 1527 C C . LEU A 1 183 ? 2.298 10.032 -12.867 1.00 92.12 183 LEU A C 1
ATOM 1529 O O . LEU A 1 183 ? 2.076 8.921 -12.384 1.00 92.12 183 LEU A O 1
ATOM 1533 N N . TYR A 1 184 ? 1.579 11.109 -12.549 1.00 90.25 184 TYR A N 1
ATOM 1534 C CA . TYR A 1 184 ? 0.399 11.045 -11.692 1.00 90.25 184 TYR A CA 1
ATOM 1535 C C . TYR A 1 184 ? -0.799 10.436 -12.418 1.00 90.25 184 TYR A C 1
ATOM 1537 O O . TYR A 1 184 ? -1.004 10.640 -13.617 1.00 90.25 184 TYR A O 1
ATOM 1545 N N . GLU A 1 185 ? -1.621 9.702 -11.671 1.00 86.31 185 GLU A N 1
ATOM 1546 C CA . GLU A 1 185 ? -2.950 9.342 -12.150 1.00 86.31 185 GLU A CA 1
ATOM 1547 C C . GLU A 1 185 ? -3.834 10.598 -12.200 1.00 86.31 185 GLU A C 1
ATOM 1549 O O . GLU A 1 185 ? -3.746 11.475 -11.343 1.00 86.31 185 GLU A O 1
ATOM 1554 N N . ALA A 1 186 ? -4.708 10.693 -13.204 1.00 85.56 186 ALA A N 1
ATOM 1555 C CA . ALA A 1 186 ? -5.670 11.785 -13.270 1.00 85.56 186 ALA A CA 1
ATOM 1556 C C . ALA A 1 186 ? -6.602 11.761 -12.043 1.00 85.56 186 ALA A C 1
ATOM 1558 O O . ALA A 1 186 ? -7.216 10.732 -11.759 1.00 85.56 186 ALA A O 1
ATOM 1559 N N . GLU A 1 187 ? -6.779 12.904 -11.372 1.00 84.00 187 GLU A N 1
ATOM 1560 C CA . GLU A 1 187 ? -7.570 13.028 -10.131 1.00 84.00 187 GLU A CA 1
ATOM 1561 C C . GLU A 1 187 ? -8.980 12.416 -10.270 1.00 84.00 187 GLU A C 1
ATOM 1563 O O . GLU A 1 187 ? -9.411 11.622 -9.437 1.00 84.00 187 GLU A O 1
ATOM 1568 N N . GLN A 1 188 ? -9.663 12.678 -11.390 1.00 86.56 188 GLN A N 1
ATOM 1569 C CA . GLN A 1 188 ? -10.985 12.108 -11.688 1.00 86.56 188 GLN A CA 1
ATOM 1570 C C . GLN A 1 188 ? -10.974 10.583 -11.894 1.00 86.56 188 GLN A C 1
ATOM 1572 O O . GLN A 1 188 ? -11.984 9.914 -11.681 1.00 86.56 188 GLN A O 1
ATOM 1577 N N . SER A 1 189 ? -9.865 10.009 -12.366 1.00 88.56 189 SER A N 1
ATOM 1578 C CA . SER A 1 189 ? -9.723 8.555 -12.511 1.00 88.56 189 SER A CA 1
ATOM 1579 C C . SER A 1 189 ? -9.642 7.891 -11.140 1.00 88.56 189 SER A C 1
ATOM 1581 O O . SER A 1 189 ? -10.417 6.975 -10.858 1.00 88.56 189 SER A O 1
ATOM 1583 N N . TYR A 1 190 ? -8.785 8.419 -10.264 1.00 87.69 190 TYR A N 1
ATOM 1584 C CA . TYR A 1 190 ? -8.637 7.906 -8.908 1.00 87.69 190 TYR A CA 1
ATOM 1585 C C . TYR A 1 190 ? -9.927 8.064 -8.093 1.00 87.69 190 TYR A C 1
ATOM 1587 O O . TYR A 1 190 ? -10.385 7.104 -7.478 1.00 87.69 190 TYR A O 1
ATOM 1595 N N . GLN A 1 191 ? -10.568 9.238 -8.146 1.00 88.56 191 GLN A N 1
ATOM 1596 C CA . GLN A 1 191 ? -11.830 9.491 -7.440 1.00 88.56 191 GLN A CA 1
ATOM 1597 C C . GLN A 1 191 ? -12.930 8.504 -7.847 1.00 88.56 191 GLN A C 1
ATOM 1599 O O . GLN A 1 191 ? -13.601 7.956 -6.976 1.00 88.56 191 GLN A O 1
ATOM 1604 N N . ARG A 1 192 ? -13.071 8.206 -9.148 1.00 91.38 192 ARG A N 1
ATOM 1605 C CA . ARG A 1 192 ? -14.026 7.189 -9.621 1.00 91.38 192 ARG A CA 1
ATOM 1606 C C . ARG A 1 192 ? -13.711 5.811 -9.048 1.00 91.38 192 ARG A C 1
ATOM 1608 O O . ARG A 1 192 ? -14.608 5.157 -8.528 1.00 91.38 192 ARG A O 1
ATOM 1615 N N . LYS A 1 193 ? -12.447 5.377 -9.083 1.00 92.75 193 LYS A N 1
ATOM 1616 C CA . LYS A 1 193 ? -12.026 4.089 -8.501 1.00 92.75 193 LYS A CA 1
ATOM 1617 C C . LYS A 1 193 ? -12.312 4.009 -7.004 1.00 92.75 193 LYS A C 1
ATOM 1619 O O . LYS A 1 193 ? -12.869 3.011 -6.555 1.00 92.75 193 LYS A O 1
ATOM 1624 N N . GLN A 1 194 ? -11.982 5.064 -6.261 1.00 90.94 194 GLN A N 1
ATOM 1625 C CA . GLN A 1 194 ? -12.259 5.167 -4.830 1.00 90.94 194 GLN A CA 1
ATOM 1626 C C . GLN A 1 194 ? -13.760 5.090 -4.546 1.00 90.94 194 GLN A C 1
ATOM 1628 O O . GLN A 1 194 ? -14.175 4.345 -3.664 1.00 90.94 194 GLN A O 1
ATOM 1633 N N . GLU A 1 195 ? -14.583 5.797 -5.321 1.00 91.38 195 GLU A N 1
ATOM 1634 C CA . GLU A 1 195 ? -16.038 5.747 -5.196 1.00 91.38 195 GLU A CA 1
ATOM 1635 C C . GLU A 1 195 ? -16.576 4.327 -5.432 1.00 91.38 195 GLU A C 1
ATOM 1637 O O . GLU A 1 195 ? -17.340 3.821 -4.607 1.00 91.38 195 GLU A O 1
ATOM 1642 N N . LYS A 1 196 ? -16.161 3.650 -6.517 1.00 92.81 196 LYS A N 1
ATOM 1643 C CA . LYS A 1 196 ? -16.604 2.272 -6.806 1.00 92.81 196 LYS A CA 1
ATOM 1644 C C . LYS A 1 196 ? -16.153 1.288 -5.733 1.00 92.81 196 LYS A C 1
ATOM 1646 O O . LYS A 1 196 ? -16.949 0.450 -5.316 1.00 92.81 196 LYS A O 1
ATOM 1651 N N . PHE A 1 197 ? -14.906 1.402 -5.276 1.00 92.94 197 PHE A N 1
ATOM 1652 C CA . PHE A 1 197 ? -14.378 0.578 -4.193 1.00 92.94 197 PHE A CA 1
ATOM 1653 C C . PHE A 1 197 ? -15.193 0.766 -2.910 1.00 92.94 197 PHE A C 1
ATOM 1655 O O . PHE A 1 197 ? -15.661 -0.220 -2.350 1.00 92.94 197 PHE A O 1
ATOM 1662 N N . ASN A 1 198 ? -15.439 2.011 -2.491 1.00 90.25 198 ASN A N 1
ATOM 1663 C CA . ASN A 1 198 ? -16.185 2.309 -1.268 1.00 90.25 198 ASN A CA 1
ATOM 1664 C C . ASN A 1 198 ? -17.627 1.789 -1.342 1.00 90.25 198 ASN A C 1
ATOM 1666 O O . ASN A 1 198 ? -18.095 1.150 -0.402 1.00 90.25 198 ASN A O 1
ATOM 1670 N N . LYS A 1 199 ? -18.323 1.999 -2.470 1.00 90.38 199 LYS A N 1
ATOM 1671 C CA . LYS A 1 199 ? -19.685 1.473 -2.652 1.00 90.38 199 LYS A CA 1
ATOM 1672 C C . LYS A 1 199 ? -19.718 -0.057 -2.617 1.00 90.38 199 LYS A C 1
ATOM 1674 O O . LYS A 1 199 ? -20.622 -0.621 -2.004 1.00 90.38 199 LYS A O 1
ATOM 1679 N N . LEU A 1 200 ? -18.752 -0.731 -3.250 1.00 91.38 200 LEU A N 1
ATOM 1680 C CA . LEU A 1 200 ? -18.635 -2.191 -3.184 1.00 91.38 200 LEU A CA 1
ATOM 1681 C C . LEU A 1 200 ? -18.341 -2.659 -1.762 1.00 91.38 200 LEU A C 1
ATOM 1683 O O . LEU A 1 200 ? -19.050 -3.531 -1.280 1.00 91.38 200 LEU A O 1
ATOM 1687 N N . ALA A 1 201 ? -17.380 -2.046 -1.070 1.00 90.38 201 ALA A N 1
ATOM 1688 C CA . ALA A 1 201 ? -17.074 -2.363 0.320 1.00 90.38 201 ALA A CA 1
ATOM 1689 C C . ALA A 1 201 ? -18.328 -2.247 1.202 1.00 90.38 201 ALA A C 1
ATOM 1691 O O . ALA A 1 201 ? -18.660 -3.190 1.909 1.00 90.38 201 ALA A O 1
ATOM 1692 N N . SER A 1 202 ? -19.103 -1.161 1.072 1.00 88.50 202 SER A N 1
ATOM 1693 C CA . SER A 1 202 ? -20.382 -1.011 1.781 1.00 88.50 202 SER A CA 1
ATOM 1694 C C . SER A 1 202 ? -21.410 -2.085 1.412 1.00 88.50 202 SER A C 1
ATOM 1696 O O . SER A 1 202 ? -22.151 -2.538 2.277 1.00 88.50 202 SER A O 1
ATOM 1698 N N . CYS A 1 203 ? -21.474 -2.513 0.146 1.00 89.00 203 CYS A N 1
ATOM 1699 C CA . CYS A 1 203 ? -22.356 -3.613 -0.251 1.00 89.00 203 CYS A CA 1
ATOM 1700 C C . CYS A 1 203 ? -21.929 -4.927 0.406 1.00 89.00 203 CYS A C 1
ATOM 1702 O O . CYS A 1 203 ? -22.779 -5.623 0.945 1.00 89.00 203 CYS A O 1
ATOM 1704 N N . PHE A 1 204 ? -20.632 -5.246 0.408 1.00 90.56 204 PHE A N 1
ATOM 1705 C CA . PHE A 1 204 ? -20.118 -6.445 1.067 1.00 90.56 204 PHE A CA 1
ATOM 1706 C C . PHE A 1 204 ? -20.379 -6.407 2.582 1.00 90.56 204 PHE A C 1
ATOM 1708 O O . PHE A 1 204 ? -20.875 -7.388 3.114 1.00 90.56 204 PHE A O 1
ATOM 1715 N N . GLU A 1 205 ? -20.170 -5.280 3.263 1.00 87.69 205 GLU A N 1
ATOM 1716 C CA . GLU A 1 205 ? -20.503 -5.133 4.695 1.00 87.69 205 GLU A CA 1
ATOM 1717 C C . GLU A 1 205 ? -22.005 -5.306 4.995 1.00 87.69 205 GLU A C 1
ATOM 1719 O O . GLU A 1 205 ? -22.389 -5.796 6.052 1.00 87.69 205 GLU A O 1
ATOM 1724 N N . LEU A 1 206 ? -22.890 -4.910 4.074 1.00 87.50 206 LEU A N 1
ATOM 1725 C CA . LEU A 1 206 ? -24.332 -5.128 4.235 1.00 87.50 206 LEU A CA 1
ATOM 1726 C C . LEU A 1 206 ? -24.739 -6.575 3.937 1.00 87.50 206 LEU A C 1
ATOM 1728 O O . LEU A 1 206 ? -25.625 -7.101 4.604 1.00 87.50 206 LEU A O 1
ATOM 1732 N N . MET A 1 207 ? -24.118 -7.198 2.935 1.00 87.31 207 MET A N 1
ATOM 1733 C CA . MET A 1 207 ? -24.399 -8.571 2.505 1.00 87.31 207 MET A CA 1
ATOM 1734 C C . MET A 1 207 ? -23.862 -9.613 3.490 1.00 87.31 207 MET A C 1
ATOM 1736 O O . MET A 1 207 ? -24.503 -10.636 3.711 1.00 87.31 207 MET A O 1
ATOM 1740 N N . PHE A 1 208 ? -22.681 -9.354 4.043 1.00 88.69 208 PHE A N 1
ATOM 1741 C CA . PHE A 1 208 ? -21.960 -10.212 4.967 1.00 88.69 208 PHE A CA 1
ATOM 1742 C C . PHE A 1 208 ? -21.919 -9.481 6.303 1.00 88.69 208 PHE A C 1
ATOM 1744 O O . PHE A 1 208 ? -21.178 -8.528 6.472 1.00 88.69 208 PHE A O 1
ATOM 1751 N N . ASN A 1 209 ? -22.783 -9.879 7.226 1.00 86.69 209 ASN A N 1
ATOM 1752 C CA . ASN A 1 209 ? -22.914 -9.278 8.551 1.00 86.69 209 ASN A CA 1
ATOM 1753 C C . ASN A 1 209 ? -23.294 -10.347 9.591 1.00 86.69 209 ASN A C 1
ATOM 1755 O O . ASN A 1 209 ? -23.561 -11.498 9.235 1.00 86.69 209 ASN A O 1
ATOM 1759 N N . ASN A 1 210 ? -23.383 -9.952 10.863 1.00 83.25 210 ASN A N 1
ATOM 1760 C CA . ASN A 1 210 ? -23.671 -10.860 11.982 1.00 83.25 210 ASN A CA 1
ATOM 1761 C C . ASN A 1 210 ? -25.027 -11.594 11.897 1.00 83.25 210 ASN A C 1
ATOM 1763 O O . ASN A 1 210 ? -25.191 -12.597 12.581 1.00 83.25 210 ASN A O 1
ATOM 1767 N N . ASP A 1 211 ? -25.984 -11.127 11.088 1.00 84.75 211 ASP A N 1
ATOM 1768 C CA . ASP A 1 211 ? -27.271 -11.806 10.862 1.00 84.75 211 ASP A CA 1
ATOM 1769 C C . ASP A 1 211 ? -27.174 -12.897 9.776 1.00 84.75 211 ASP A C 1
ATOM 1771 O O . ASP A 1 211 ? -28.031 -13.777 9.683 1.00 84.75 211 ASP A O 1
ATOM 1775 N N . THR A 1 212 ? -26.149 -12.828 8.921 1.00 84.88 212 THR A N 1
ATOM 1776 C CA . THR A 1 212 ? -25.953 -13.731 7.767 1.00 84.88 212 THR A CA 1
ATOM 1777 C C . THR A 1 212 ? -24.832 -14.744 7.986 1.00 84.88 212 THR A C 1
ATOM 1779 O O . THR A 1 212 ? -24.958 -15.893 7.559 1.00 84.88 212 THR A O 1
ATOM 1782 N N . LEU A 1 213 ? -23.758 -14.330 8.663 1.00 88.12 213 LEU A N 1
ATOM 1783 C CA . LEU A 1 213 ? -22.576 -15.130 8.953 1.00 88.12 213 LEU A CA 1
ATOM 1784 C C . LEU A 1 213 ? -22.470 -15.350 10.459 1.00 88.12 213 LEU A C 1
ATOM 1786 O O . LEU A 1 213 ? -22.263 -14.400 11.213 1.0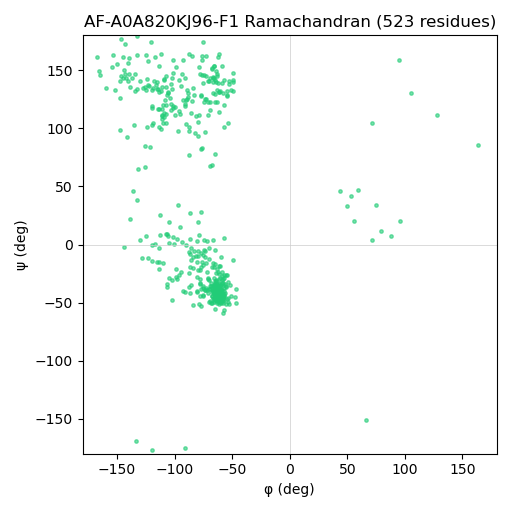0 88.12 213 LEU A O 1
ATOM 1790 N N . HIS A 1 214 ? -22.567 -16.601 10.900 1.00 89.62 214 HIS A N 1
ATOM 1791 C CA . HIS A 1 214 ? -22.304 -16.962 12.296 1.00 89.62 214 HIS A CA 1
ATOM 1792 C C . HIS A 1 214 ? -20.957 -17.662 12.459 1.00 89.62 214 HIS A C 1
ATOM 1794 O O . HIS A 1 214 ? -20.343 -17.589 13.525 1.00 89.62 214 HIS A O 1
ATOM 1800 N N . CYS A 1 215 ? -20.503 -18.360 11.416 1.00 88.69 215 CYS A N 1
ATOM 1801 C CA . CYS A 1 215 ? -19.270 -19.138 11.451 1.00 88.69 215 CYS A CA 1
ATOM 1802 C C . CYS A 1 215 ? -18.138 -18.483 10.643 1.00 88.69 215 CYS A C 1
ATOM 1804 O O . CYS A 1 215 ? -17.083 -19.093 10.481 1.00 88.69 215 CYS A O 1
ATOM 1806 N N . PHE A 1 216 ? -18.306 -17.244 10.170 1.00 87.56 216 PHE A N 1
ATOM 1807 C CA . PHE A 1 216 ? -17.256 -16.489 9.487 1.00 87.56 216 PHE A CA 1
ATOM 1808 C C . PHE A 1 216 ? -17.163 -15.046 9.983 1.00 87.56 216 PHE A C 1
ATOM 1810 O O . PHE A 1 216 ? -18.162 -14.398 10.268 1.00 87.56 216 PHE A O 1
ATOM 1817 N N . THR A 1 217 ? -15.942 -14.521 9.997 1.00 85.50 217 THR A N 1
ATOM 1818 C CA . THR A 1 217 ? -15.683 -13.076 9.892 1.00 85.50 217 THR A CA 1
ATOM 1819 C C . THR A 1 217 ? -15.254 -12.763 8.467 1.00 85.50 217 THR A C 1
ATOM 1821 O O . THR A 1 217 ? -14.775 -13.654 7.762 1.00 85.50 217 THR A O 1
ATOM 1824 N N . HIS A 1 218 ? -15.388 -11.516 8.027 1.00 87.31 218 HIS A N 1
ATOM 1825 C CA . HIS A 1 218 ? -15.006 -11.137 6.671 1.00 87.31 218 HIS A CA 1
ATOM 1826 C C . HIS A 1 218 ? -14.154 -9.871 6.623 1.00 87.31 218 HIS A C 1
ATOM 1828 O O . HIS A 1 218 ? -14.054 -9.108 7.583 1.00 87.31 218 HIS A O 1
ATOM 1834 N N . SER A 1 219 ? -13.492 -9.659 5.489 1.00 84.75 219 SER A N 1
ATOM 1835 C CA . SER A 1 219 ? -12.783 -8.419 5.178 1.00 84.75 219 SER A CA 1
ATOM 1836 C C . SER A 1 219 ? -12.742 -8.207 3.669 1.00 84.75 219 SER A C 1
ATOM 1838 O O . SER A 1 219 ? -12.388 -9.121 2.923 1.00 84.75 219 SER A O 1
ATOM 1840 N N . PHE A 1 220 ? -13.066 -6.995 3.222 1.00 88.25 220 PHE A N 1
ATOM 1841 C CA . PHE A 1 220 ? -12.949 -6.576 1.826 1.00 88.25 220 PHE A CA 1
ATOM 1842 C C . PHE A 1 220 ? -11.818 -5.550 1.703 1.00 88.25 220 PHE A C 1
ATOM 1844 O O . PHE A 1 220 ? -11.948 -4.411 2.150 1.00 88.25 220 PHE A O 1
ATOM 1851 N N . LEU A 1 221 ? -10.673 -5.970 1.163 1.00 86.94 221 LEU A N 1
ATOM 1852 C CA . LEU A 1 221 ? -9.431 -5.194 1.209 1.00 86.94 221 LEU A CA 1
ATOM 1853 C C . LEU A 1 221 ? -8.860 -4.990 -0.196 1.00 86.94 221 LEU A C 1
ATOM 1855 O O . LEU A 1 221 ? -8.783 -5.952 -0.963 1.00 86.94 221 LEU A O 1
ATOM 1859 N N . PRO A 1 222 ? -8.405 -3.779 -0.551 1.00 90.19 222 PRO A N 1
ATOM 1860 C CA . PRO A 1 222 ? -7.696 -3.575 -1.796 1.00 90.19 222 PRO A CA 1
ATOM 1861 C C . PRO A 1 222 ? -6.243 -4.045 -1.661 1.00 90.19 222 PRO A C 1
ATOM 1863 O O . PRO A 1 222 ? -5.648 -4.008 -0.582 1.00 90.19 222 PRO A O 1
ATOM 1866 N N . TYR A 1 223 ? -5.638 -4.443 -2.774 1.00 88.00 223 TYR A N 1
ATOM 1867 C CA . TYR A 1 223 ? -4.201 -4.689 -2.879 1.00 88.00 223 TYR A CA 1
ATOM 1868 C C . TYR A 1 223 ? -3.634 -4.026 -4.144 1.00 88.00 223 TYR A C 1
ATOM 1870 O O . TYR A 1 223 ? -4.264 -3.158 -4.754 1.00 88.00 223 TYR A O 1
ATOM 1878 N N . GLY A 1 224 ? -2.386 -4.344 -4.487 1.00 88.69 224 GLY A N 1
ATOM 1879 C CA . GLY A 1 224 ? -1.774 -3.875 -5.728 1.00 88.69 224 GLY A CA 1
ATOM 1880 C C . GLY A 1 224 ? -1.552 -2.360 -5.772 1.00 88.69 224 GLY A C 1
ATOM 1881 O O . GLY A 1 224 ? -1.319 -1.708 -4.754 1.00 88.69 224 GLY A O 1
ATOM 1882 N N . SER A 1 225 ? -1.578 -1.786 -6.977 1.00 90.69 225 SER A N 1
ATOM 1883 C CA . SER A 1 225 ? -1.281 -0.361 -7.188 1.00 90.69 225 SER A CA 1
ATOM 1884 C C . SER A 1 225 ? -2.285 0.571 -6.523 1.00 90.69 225 SER A C 1
ATOM 1886 O O . SER A 1 225 ? -1.874 1.597 -5.984 1.00 90.69 225 SER A O 1
ATOM 1888 N N . PHE A 1 226 ? -3.568 0.192 -6.523 1.00 91.44 226 PHE A N 1
ATOM 1889 C CA . PHE A 1 226 ? -4.618 0.991 -5.900 1.00 91.44 226 PHE A CA 1
ATOM 1890 C C . PHE A 1 226 ? -4.372 1.107 -4.395 1.00 91.44 226 PHE A C 1
ATOM 1892 O O . PHE A 1 226 ? -4.288 2.214 -3.879 1.00 91.44 226 PHE A O 1
ATOM 1899 N N . ARG A 1 227 ? -4.093 -0.016 -3.719 1.00 89.06 227 ARG A N 1
ATOM 1900 C CA . ARG A 1 227 ? -3.714 -0.047 -2.299 1.00 89.06 227 ARG A CA 1
ATOM 1901 C C . ARG A 1 227 ? -2.493 0.811 -1.969 1.00 89.06 227 ARG A C 1
ATOM 1903 O O . ARG A 1 227 ? -2.473 1.458 -0.920 1.00 89.06 227 ARG A O 1
ATOM 1910 N N . ILE A 1 228 ? -1.473 0.782 -2.830 1.00 89.44 228 ILE A N 1
ATOM 1911 C CA . ILE A 1 228 ? -0.241 1.568 -2.663 1.00 89.44 228 ILE A CA 1
ATOM 1912 C C . ILE A 1 228 ? -0.488 3.059 -2.931 1.00 89.44 228 ILE A C 1
ATOM 1914 O O . ILE A 1 228 ? 0.347 3.855 -2.536 1.00 89.44 228 ILE A O 1
ATOM 1918 N N . GLY A 1 229 ? -1.591 3.469 -3.566 1.00 88.56 229 GLY A N 1
ATOM 1919 C CA . GLY A 1 229 ? -1.847 4.872 -3.915 1.00 88.56 229 GLY A CA 1
ATOM 1920 C C . GLY A 1 229 ? -1.003 5.365 -5.099 1.00 88.56 229 GLY A C 1
ATOM 1921 O O . GLY A 1 229 ? -0.570 6.514 -5.123 1.00 88.56 229 GLY A O 1
ATOM 1922 N N . ILE A 1 230 ? -0.722 4.490 -6.069 1.00 90.31 230 ILE A N 1
ATOM 1923 C CA . ILE A 1 230 ? -0.007 4.830 -7.313 1.00 90.31 230 ILE A CA 1
ATOM 1924 C C . ILE A 1 230 ? -0.829 4.430 -8.535 1.00 90.31 230 ILE A C 1
ATOM 1926 O O . ILE A 1 230 ? -1.719 3.584 -8.445 1.00 90.31 230 ILE A O 1
ATOM 1930 N N . ASN A 1 231 ? -0.479 4.984 -9.698 1.00 85.44 231 ASN A N 1
ATOM 1931 C CA . ASN A 1 231 ? -1.204 4.733 -10.939 1.00 85.44 231 ASN A CA 1
ATOM 1932 C C . ASN A 1 231 ? -1.318 3.221 -11.254 1.00 85.44 231 ASN A C 1
ATOM 1934 O O . ASN A 1 231 ? -0.336 2.458 -11.265 1.00 85.44 231 ASN A O 1
ATOM 1938 N N . GLY A 1 232 ? -2.550 2.796 -11.515 1.00 84.44 232 GLY A N 1
ATOM 1939 C CA . GLY A 1 232 ? -2.944 1.430 -11.848 1.00 84.44 232 GLY A CA 1
ATOM 1940 C C . GLY A 1 232 ? -4.079 1.435 -12.862 1.00 84.44 232 GLY A C 1
ATOM 1941 O O . GLY A 1 232 ? -4.748 2.448 -13.030 1.00 84.44 232 GLY A O 1
ATOM 1942 N N . GLN A 1 233 ? -4.318 0.325 -13.555 1.00 84.31 233 GLN A N 1
ATOM 1943 C CA . GLN A 1 233 ? -5.469 0.241 -14.465 1.00 84.31 233 GLN A CA 1
ATOM 1944 C C . GLN A 1 233 ? -6.738 -0.132 -13.703 1.00 84.31 233 GLN A C 1
ATOM 1946 O O . GLN A 1 233 ? -7.730 0.595 -13.755 1.00 84.31 233 GLN A O 1
ATOM 1951 N N . ASP A 1 234 ? -6.653 -1.214 -12.941 1.00 90.38 234 ASP A N 1
ATOM 1952 C CA . ASP A 1 234 ? -7.787 -1.834 -12.278 1.00 90.38 234 ASP A CA 1
ATOM 1953 C C . ASP A 1 234 ? -7.673 -1.665 -10.747 1.00 90.38 234 ASP A C 1
ATOM 1955 O O . ASP A 1 234 ? -6.624 -1.284 -10.211 1.00 90.38 234 ASP A O 1
ATOM 1959 N N . VAL A 1 235 ? -8.786 -1.881 -10.047 1.00 93.38 235 VAL A N 1
ATOM 1960 C CA . VAL A 1 235 ? -8.847 -1.898 -8.582 1.00 93.38 235 VAL A CA 1
ATOM 1961 C C . VAL A 1 235 ? -8.779 -3.349 -8.127 1.00 93.38 235 VAL A C 1
ATOM 1963 O O . VAL A 1 235 ? -9.780 -4.063 -8.148 1.00 93.38 235 VAL A O 1
ATOM 1966 N N . ASP A 1 236 ? -7.582 -3.774 -7.746 1.00 92.00 236 ASP A N 1
ATOM 1967 C CA . ASP A 1 236 ? -7.321 -5.106 -7.209 1.00 92.00 236 ASP A CA 1
ATOM 1968 C C . ASP A 1 236 ? -7.868 -5.224 -5.782 1.00 92.00 236 ASP A C 1
ATOM 1970 O O . ASP A 1 236 ? -7.518 -4.427 -4.907 1.00 92.00 236 ASP A O 1
ATOM 1974 N N . THR A 1 237 ? -8.713 -6.220 -5.524 1.00 91.94 237 THR A N 1
ATOM 1975 C CA . THR A 1 237 ? -9.367 -6.439 -4.228 1.00 91.94 237 THR A CA 1
ATOM 1976 C C . THR A 1 237 ? -9.419 -7.909 -3.859 1.00 91.94 237 THR A C 1
ATOM 1978 O O . THR A 1 237 ? -9.550 -8.788 -4.710 1.00 91.94 237 THR A O 1
ATOM 1981 N N . VAL A 1 238 ? -9.326 -8.186 -2.565 1.00 88.75 238 VAL A N 1
ATOM 1982 C CA . VAL A 1 238 ? -9.585 -9.505 -2.004 1.00 88.75 238 VAL A CA 1
ATOM 1983 C C . VAL A 1 238 ? -10.784 -9.432 -1.075 1.00 88.75 238 VAL A C 1
ATOM 1985 O O . VAL A 1 238 ? -10.910 -8.511 -0.264 1.00 88.75 238 VAL A O 1
ATOM 1988 N N . PHE A 1 239 ? -11.644 -10.434 -1.176 1.00 90.19 239 PHE A N 1
ATOM 1989 C CA . PHE A 1 239 ? -12.675 -10.708 -0.196 1.00 90.19 239 PHE A CA 1
ATOM 1990 C C . PHE A 1 239 ? -12.281 -11.955 0.594 1.00 90.19 239 PHE A C 1
ATOM 1992 O O . PHE A 1 239 ? -12.200 -13.048 0.034 1.00 90.19 239 PHE A O 1
ATOM 1999 N N . ILE A 1 240 ? -11.984 -11.778 1.881 1.00 86.12 240 ILE A N 1
ATOM 2000 C CA . ILE A 1 240 ? -11.526 -12.843 2.777 1.00 86.12 240 ILE A CA 1
ATOM 2001 C C . ILE A 1 240 ? -12.665 -13.206 3.722 1.00 86.12 240 ILE A C 1
ATOM 2003 O O . ILE A 1 240 ? -13.192 -12.328 4.395 1.00 86.12 240 ILE A O 1
ATOM 2007 N N . LEU A 1 241 ? -12.978 -14.494 3.817 1.00 86.94 241 LEU A N 1
ATOM 2008 C CA . LEU A 1 241 ? -13.885 -15.104 4.785 1.00 86.94 241 LEU A CA 1
ATOM 2009 C C . LEU A 1 241 ? -13.057 -15.970 5.742 1.00 86.94 241 LEU A C 1
ATOM 2011 O O . LEU A 1 241 ? -12.556 -17.020 5.349 1.00 86.94 241 LEU A O 1
ATOM 2015 N N . ASN A 1 242 ? -12.883 -15.543 6.990 1.00 83.94 242 ASN A N 1
ATOM 2016 C CA . ASN A 1 242 ? -12.160 -16.311 8.004 1.00 83.94 242 ASN A CA 1
ATOM 2017 C C . ASN A 1 242 ? -13.153 -17.107 8.847 1.00 83.94 242 ASN A C 1
ATOM 2019 O O . ASN A 1 242 ? -13.956 -16.519 9.571 1.00 83.94 242 ASN A O 1
ATOM 2023 N N . GLU A 1 243 ? -13.079 -18.432 8.766 1.00 85.38 243 GLU A N 1
ATOM 2024 C CA . GLU A 1 243 ? -13.890 -19.343 9.570 1.00 85.38 243 GLU A CA 1
ATOM 2025 C C . GLU A 1 243 ? -13.605 -19.126 11.063 1.00 85.38 243 GLU A C 1
ATOM 2027 O O . GLU A 1 243 ? -12.449 -19.084 11.491 1.00 85.38 243 GLU A O 1
ATOM 2032 N N . ILE A 1 244 ? -14.660 -19.001 11.860 1.00 84.44 244 ILE A N 1
ATOM 2033 C CA . ILE A 1 244 ? -14.616 -18.889 13.315 1.00 84.44 244 ILE A CA 1
ATOM 2034 C C . ILE A 1 244 ? -15.453 -19.998 13.945 1.00 84.44 244 ILE A C 1
ATOM 2036 O O . ILE A 1 244 ? -16.362 -20.560 13.336 1.00 84.44 244 ILE A O 1
ATOM 2040 N N . LYS A 1 245 ? -15.160 -20.316 15.208 1.00 82.62 245 LYS A N 1
ATOM 2041 C CA . LYS A 1 245 ? -16.016 -21.226 15.971 1.00 82.62 245 LYS A CA 1
ATOM 2042 C C . LYS A 1 245 ? -17.343 -20.528 16.256 1.00 82.62 245 LYS A C 1
ATOM 2044 O O . LYS A 1 245 ? -17.365 -19.550 16.995 1.00 82.62 245 LYS A O 1
ATOM 2049 N N . CYS A 1 246 ? -18.425 -21.064 15.706 1.00 78.81 246 CYS A N 1
ATOM 2050 C CA . CYS A 1 246 ? -19.780 -20.600 15.979 1.00 78.81 246 CYS A CA 1
ATOM 2051 C C . CYS A 1 246 ? -20.085 -20.665 17.492 1.00 78.81 246 CYS A C 1
ATOM 2053 O O . CYS A 1 246 ? -20.066 -21.749 18.077 1.00 78.81 246 CYS A O 1
ATOM 2055 N N . GLU A 1 247 ? -20.409 -19.530 18.125 1.00 64.75 247 GLU A N 1
ATOM 2056 C CA . GLU A 1 247 ? -20.611 -19.424 19.587 1.00 64.75 247 GLU A CA 1
ATOM 2057 C C . GLU A 1 247 ? -21.711 -20.362 20.123 1.00 64.75 247 GLU A C 1
ATOM 2059 O O . GLU A 1 247 ? -21.612 -20.858 21.244 1.00 64.75 247 GLU A O 1
ATOM 2064 N N . ASN A 1 248 ? -22.716 -20.670 19.292 1.00 66.50 248 ASN A N 1
ATOM 2065 C CA . ASN A 1 248 ? -23.843 -21.550 19.624 1.00 66.50 248 ASN A CA 1
ATOM 2066 C C . ASN A 1 248 ? -23.865 -22.874 18.830 1.00 66.50 248 ASN A C 1
ATOM 2068 O O . ASN A 1 248 ? -24.854 -23.599 18.904 1.00 66.50 248 ASN A O 1
ATOM 2072 N N . ASN A 1 249 ? -22.817 -23.198 18.057 1.00 61.66 249 ASN A N 1
ATOM 2073 C CA . ASN A 1 249 ? -22.776 -24.341 17.120 1.00 61.66 249 ASN A CA 1
ATOM 2074 C C . ASN A 1 249 ? -23.902 -24.382 16.055 1.00 61.66 249 ASN A C 1
ATOM 2076 O O . ASN A 1 249 ? -24.157 -25.446 15.493 1.00 61.66 249 ASN A O 1
ATOM 2080 N N . VAL A 1 250 ? -24.575 -23.265 15.752 1.00 80.38 250 VAL A N 1
ATOM 2081 C CA . VAL A 1 250 ? -25.603 -23.213 14.694 1.00 80.38 250 VAL A CA 1
ATOM 2082 C C . VAL A 1 250 ? -25.108 -22.348 13.539 1.00 80.38 250 VAL A C 1
ATOM 2084 O O . VAL A 1 250 ? -25.177 -21.120 13.605 1.00 80.38 250 VAL A O 1
ATOM 2087 N N . ALA A 1 251 ? -24.609 -23.016 12.500 1.00 81.31 251 ALA A N 1
ATOM 2088 C CA . ALA A 1 251 ? -24.315 -22.409 11.209 1.00 81.31 251 ALA A CA 1
ATOM 2089 C C . ALA A 1 251 ? -25.619 -21.942 10.544 1.00 81.31 251 ALA A C 1
ATOM 2091 O O . ALA A 1 251 ? -26.658 -22.599 10.670 1.00 81.31 251 ALA A O 1
ATOM 2092 N N . THR A 1 252 ? -25.590 -20.808 9.849 1.00 85.94 252 THR A N 1
ATOM 2093 C CA . THR A 1 252 ? -26.693 -20.439 8.955 1.00 85.94 252 THR A CA 1
ATOM 2094 C C . THR A 1 252 ? -26.658 -21.318 7.699 1.00 85.94 252 THR A C 1
ATOM 2096 O O . THR A 1 252 ? -25.626 -21.886 7.348 1.00 85.94 252 THR A O 1
ATOM 2099 N N . THR A 1 253 ? -27.761 -21.387 6.946 1.00 86.25 253 THR A N 1
ATOM 2100 C CA . THR A 1 253 ? -27.755 -22.022 5.609 1.00 86.25 253 THR A CA 1
ATOM 2101 C C . THR A 1 253 ? -26.724 -21.374 4.675 1.00 86.25 253 THR A C 1
ATOM 2103 O O . THR A 1 253 ? -26.223 -22.006 3.749 1.00 86.25 253 THR A O 1
ATOM 2106 N N . PHE A 1 254 ? -26.397 -20.104 4.922 1.00 88.38 254 PHE A N 1
ATOM 2107 C CA . PHE A 1 254 ? -25.389 -19.376 4.171 1.00 88.38 254 PHE A CA 1
ATOM 2108 C C . PHE A 1 254 ? -23.964 -19.803 4.551 1.00 88.38 254 PHE A C 1
ATOM 2110 O O . PHE A 1 254 ? -23.153 -20.064 3.664 1.00 88.38 254 PHE A O 1
ATOM 2117 N N . ASP A 1 255 ? -23.683 -19.969 5.848 1.00 88.69 255 ASP A N 1
ATOM 2118 C CA . ASP A 1 255 ? -22.416 -20.529 6.335 1.00 88.69 255 ASP A CA 1
ATOM 2119 C C . ASP A 1 255 ? -22.166 -21.931 5.748 1.00 88.69 255 ASP A C 1
ATOM 2121 O O . ASP A 1 255 ? -21.063 -22.226 5.285 1.00 88.69 255 ASP A O 1
ATOM 2125 N N . GLU A 1 256 ? -23.195 -22.788 5.724 1.00 89.06 256 GLU A N 1
ATOM 2126 C CA . GLU A 1 256 ? -23.114 -24.142 5.160 1.00 89.06 256 GLU A CA 1
ATOM 2127 C C . GLU A 1 256 ? -22.754 -24.117 3.666 1.00 89.06 256 GLU A C 1
ATOM 2129 O O . GLU A 1 256 ? -21.830 -24.815 3.247 1.00 89.06 256 GLU A O 1
ATOM 2134 N N . ALA A 1 257 ? -23.406 -23.255 2.877 1.00 89.88 257 ALA A N 1
ATOM 2135 C CA . ALA A 1 257 ? -23.107 -23.101 1.453 1.00 89.88 257 ALA A CA 1
ATOM 2136 C C . ALA A 1 257 ? -21.655 -22.647 1.202 1.00 89.88 257 ALA A C 1
ATOM 2138 O O . ALA A 1 257 ? -20.981 -23.170 0.313 1.00 89.88 257 ALA A O 1
ATOM 2139 N N . LEU A 1 258 ? -21.140 -21.705 1.999 1.00 90.19 258 LEU A N 1
ATOM 2140 C CA . LEU A 1 258 ? -19.748 -21.252 1.892 1.00 90.19 258 LEU A CA 1
ATOM 2141 C C . LEU A 1 258 ? -18.758 -22.372 2.250 1.00 90.19 258 LEU A C 1
ATOM 2143 O O . LEU A 1 258 ? -17.759 -22.562 1.553 1.00 90.19 258 LEU A O 1
ATOM 2147 N N . LEU A 1 259 ? -19.043 -23.150 3.298 1.00 87.75 259 LEU A N 1
ATOM 2148 C CA . LEU A 1 259 ? -18.209 -24.280 3.715 1.00 87.75 259 LEU A CA 1
ATOM 2149 C C . LEU A 1 259 ? -18.164 -25.405 2.672 1.00 87.75 259 LEU A C 1
ATOM 2151 O O . LEU A 1 259 ? -17.111 -26.025 2.505 1.00 87.75 259 LEU A O 1
ATOM 2155 N N . GLU A 1 260 ? -19.262 -25.657 1.956 1.00 89.94 260 GLU A N 1
ATOM 2156 C CA . GLU A 1 260 ? -19.302 -26.611 0.839 1.00 89.94 260 GLU A CA 1
ATOM 2157 C C . GLU A 1 260 ? -18.439 -26.148 -0.346 1.00 89.94 260 GLU A C 1
ATOM 2159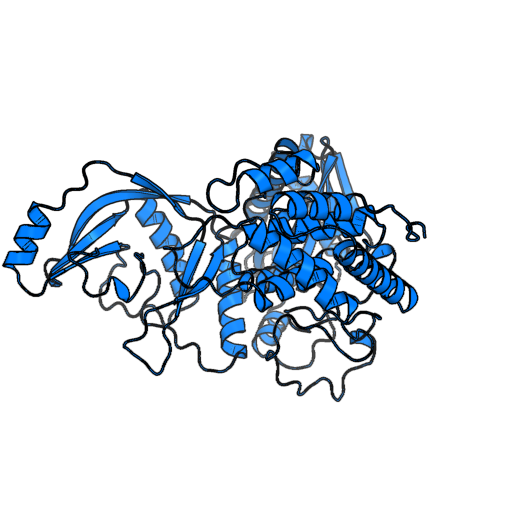 O O . GLU A 1 260 ? -17.772 -26.962 -0.990 1.00 89.94 260 GLU A O 1
ATOM 2164 N N . LEU A 1 261 ? -18.388 -24.837 -0.599 1.00 89.06 261 LEU A N 1
ATOM 2165 C CA . LEU A 1 261 ? -17.674 -24.232 -1.728 1.00 89.06 261 LEU A CA 1
ATOM 2166 C C . LEU A 1 261 ? -16.185 -23.952 -1.463 1.00 89.06 261 LEU A C 1
ATOM 2168 O O . LEU A 1 261 ? -15.471 -23.537 -2.376 1.00 89.06 261 LEU A O 1
ATOM 2172 N N . LYS A 1 262 ? -15.667 -24.208 -0.255 1.00 83.50 262 LYS A N 1
ATOM 2173 C CA . LYS A 1 262 ? -14.281 -23.858 0.130 1.00 83.50 262 LYS A CA 1
ATOM 2174 C C . LYS A 1 262 ? -13.183 -24.445 -0.768 1.00 83.50 262 LYS A C 1
ATOM 2176 O O . LYS A 1 262 ? -12.115 -23.858 -0.896 1.00 83.50 262 LYS A O 1
ATOM 2181 N N . HIS A 1 263 ? -13.432 -25.600 -1.386 1.00 83.81 263 HIS A N 1
ATOM 2182 C CA . HIS A 1 263 ? -12.494 -26.261 -2.305 1.00 83.81 263 HIS A CA 1
ATOM 2183 C C . HIS A 1 263 ? -12.911 -26.135 -3.778 1.00 83.81 263 HIS A C 1
ATOM 2185 O O . HIS A 1 263 ? -12.273 -26.730 -4.646 1.00 83.81 263 HIS A O 1
ATOM 2191 N N . ASP A 1 264 ? -13.949 -25.346 -4.069 1.00 87.12 264 ASP A N 1
ATOM 2192 C CA . ASP A 1 264 ? -14.400 -25.016 -5.420 1.00 87.12 264 ASP A CA 1
ATOM 2193 C C . ASP A 1 264 ? -14.376 -23.491 -5.638 1.00 87.12 264 ASP A C 1
ATOM 2195 O O . ASP A 1 264 ? -15.407 -22.821 -5.537 1.00 87.12 264 ASP A O 1
ATOM 2199 N N . PRO A 1 265 ? -13.212 -22.913 -5.996 1.00 84.75 265 PRO A N 1
ATOM 2200 C CA . PRO A 1 265 ? -13.097 -21.477 -6.248 1.00 84.75 265 PRO A CA 1
ATOM 2201 C C . PRO A 1 265 ? -14.014 -20.973 -7.371 1.00 84.75 265 PRO A C 1
ATOM 2203 O O . PRO A 1 265 ? -14.408 -19.809 -7.384 1.00 84.75 265 PRO A O 1
ATOM 2206 N N . THR A 1 266 ? -14.365 -21.829 -8.338 1.00 87.12 266 THR A N 1
ATOM 2207 C CA . THR A 1 266 ? -15.252 -21.432 -9.441 1.00 87.12 266 THR A CA 1
ATOM 2208 C C . THR A 1 266 ? -16.704 -21.395 -8.981 1.00 87.12 266 THR A C 1
ATOM 2210 O O . THR A 1 266 ? -17.408 -20.433 -9.290 1.00 87.12 266 THR A O 1
ATOM 2213 N N . GLY A 1 267 ? -17.147 -22.412 -8.239 1.00 89.69 267 GLY A N 1
ATOM 2214 C CA . GLY A 1 267 ? -18.460 -22.445 -7.600 1.00 89.69 267 GLY A CA 1
ATOM 2215 C C . GLY A 1 267 ? -18.637 -21.303 -6.606 1.00 89.69 267 GLY A C 1
ATOM 2216 O O . GLY A 1 267 ? -19.646 -20.604 -6.667 1.00 89.69 267 GLY A O 1
ATOM 2217 N N . LEU A 1 268 ? -17.616 -21.032 -5.787 1.00 89.31 268 LEU A N 1
ATOM 2218 C CA . LEU A 1 268 ? -17.586 -19.889 -4.878 1.00 89.31 268 LEU A CA 1
ATOM 2219 C C . LEU A 1 268 ? -17.751 -18.568 -5.633 1.00 89.31 268 LEU A C 1
ATOM 2221 O O . LEU A 1 268 ? -18.621 -17.772 -5.293 1.00 89.31 268 LEU A O 1
ATOM 2225 N N . ASN A 1 269 ? -16.992 -18.358 -6.712 1.00 90.69 269 ASN A N 1
ATOM 2226 C CA . ASN A 1 269 ? -17.131 -17.147 -7.519 1.00 90.69 269 ASN A CA 1
ATOM 2227 C C . ASN A 1 269 ? -18.518 -17.017 -8.164 1.00 90.69 269 ASN A C 1
ATOM 2229 O O . ASN A 1 269 ? -19.041 -15.908 -8.232 1.00 90.69 269 ASN A O 1
ATOM 2233 N N . ASN A 1 270 ? -19.125 -18.116 -8.626 1.00 90.94 270 ASN A N 1
ATOM 2234 C CA . ASN A 1 270 ? -20.495 -18.083 -9.150 1.00 90.94 270 ASN A CA 1
ATOM 2235 C C . ASN A 1 270 ? -21.487 -17.681 -8.054 1.00 90.94 270 ASN A C 1
ATOM 2237 O O . ASN A 1 270 ? -22.290 -16.784 -8.271 1.00 90.94 270 ASN A O 1
ATOM 2241 N N . HIS A 1 271 ? -21.371 -18.283 -6.869 1.00 90.94 271 HIS A N 1
ATOM 2242 C CA . HIS A 1 271 ? -22.233 -17.973 -5.736 1.00 90.94 271 HIS A CA 1
ATOM 2243 C C . HIS A 1 271 ? -22.138 -16.494 -5.337 1.00 90.94 271 HIS A C 1
ATOM 2245 O O . HIS A 1 271 ? -23.157 -15.832 -5.160 1.00 90.94 271 HIS A O 1
ATOM 2251 N N . ILE A 1 272 ? -20.922 -15.942 -5.272 1.00 90.19 272 ILE A N 1
ATOM 2252 C CA . ILE A 1 272 ? -20.719 -14.516 -4.996 1.00 90.19 272 ILE A CA 1
ATOM 2253 C C . ILE A 1 272 ? -21.321 -13.647 -6.107 1.00 90.19 272 ILE A C 1
ATOM 2255 O O . ILE A 1 272 ? -22.008 -12.682 -5.794 1.00 90.19 272 ILE A O 1
ATOM 2259 N N . ILE A 1 273 ? -21.127 -13.976 -7.390 1.00 90.00 273 ILE A N 1
ATOM 2260 C CA . ILE A 1 273 ? -21.737 -13.222 -8.501 1.00 90.00 273 ILE A CA 1
ATOM 2261 C C . ILE A 1 273 ? -23.267 -13.229 -8.399 1.00 90.00 273 ILE A C 1
ATOM 2263 O O . ILE A 1 273 ? -23.867 -12.164 -8.509 1.00 90.00 273 ILE A O 1
ATOM 2267 N N . ASP A 1 274 ? -23.890 -14.374 -8.119 1.00 89.62 274 ASP A N 1
ATOM 2268 C CA . ASP A 1 274 ? -25.346 -14.481 -7.973 1.00 89.62 274 ASP A CA 1
ATOM 2269 C C . ASP A 1 274 ? -25.864 -13.595 -6.823 1.00 89.62 274 ASP A C 1
ATOM 2271 O O . ASP A 1 274 ? -26.896 -12.924 -6.940 1.00 89.62 274 ASP A O 1
ATOM 2275 N N . LEU A 1 275 ? -25.127 -13.526 -5.710 1.00 87.81 275 LEU A N 1
ATOM 2276 C CA . LEU A 1 275 ? -25.441 -12.616 -4.606 1.00 87.81 275 LEU A CA 1
ATOM 2277 C C . LEU A 1 275 ? -25.294 -11.147 -5.011 1.00 87.81 275 LEU A C 1
ATOM 2279 O O . LEU A 1 275 ? -26.157 -10.334 -4.685 1.00 87.81 275 LEU A O 1
ATOM 2283 N N . LEU A 1 276 ? -24.232 -10.797 -5.743 1.00 86.56 276 LEU A N 1
ATOM 2284 C CA . LEU A 1 276 ? -24.046 -9.440 -6.255 1.00 86.56 276 LEU A CA 1
ATOM 2285 C C . LEU A 1 276 ? -25.205 -9.074 -7.197 1.00 86.56 276 LEU A C 1
ATOM 2287 O O . LEU A 1 276 ? -25.825 -8.029 -7.029 1.00 86.56 276 LEU A O 1
ATOM 2291 N N . GLU A 1 277 ? -25.575 -9.949 -8.129 1.00 85.50 277 GLU A N 1
ATOM 2292 C CA . GLU A 1 277 ? -26.673 -9.715 -9.072 1.00 85.50 277 GLU A CA 1
ATOM 2293 C C . GLU A 1 277 ? -28.044 -9.603 -8.390 1.00 85.50 277 GLU A C 1
ATOM 2295 O O . GLU A 1 277 ? -28.912 -8.870 -8.870 1.00 85.50 277 GLU A O 1
ATOM 2300 N N . THR A 1 278 ? -28.261 -10.294 -7.270 1.00 81.06 278 THR A N 1
ATOM 2301 C CA . THR A 1 278 ? -29.538 -10.264 -6.540 1.00 81.06 278 THR A CA 1
ATOM 2302 C C . THR A 1 278 ? -29.627 -9.110 -5.543 1.00 81.06 278 THR A C 1
ATOM 2304 O O . THR A 1 278 ? -30.665 -8.448 -5.490 1.00 81.06 278 THR A O 1
ATOM 2307 N N . GLN A 1 279 ? -28.555 -8.822 -4.796 1.00 74.00 279 GLN A N 1
ATOM 2308 C CA . GLN A 1 279 ? -28.561 -7.866 -3.681 1.00 74.00 279 GLN A CA 1
ATOM 2309 C C . GLN A 1 279 ? -28.023 -6.469 -4.037 1.00 74.00 279 GLN A C 1
ATOM 2311 O O . GLN A 1 279 ? -28.512 -5.481 -3.491 1.00 74.00 279 GLN A O 1
ATOM 2316 N N . ILE A 1 280 ? -27.112 -6.326 -5.013 1.00 70.50 280 ILE A N 1
ATOM 2317 C CA . ILE A 1 280 ? -26.626 -5.000 -5.478 1.00 70.50 280 ILE A CA 1
ATOM 2318 C C . ILE A 1 280 ? -27.646 -4.299 -6.392 1.00 70.50 280 ILE A C 1
ATOM 2320 O O . ILE A 1 280 ? -27.522 -3.108 -6.707 1.00 70.50 280 ILE A O 1
ATOM 2324 N N . ASN A 1 281 ? -28.726 -4.998 -6.756 1.00 55.72 281 ASN A N 1
ATOM 2325 C CA . ASN A 1 281 ? -29.739 -4.519 -7.692 1.00 55.72 281 ASN A CA 1
ATOM 2326 C C . ASN A 1 281 ? -30.471 -3.219 -7.281 1.00 55.72 281 ASN A C 1
ATOM 2328 O O . ASN A 1 281 ? -31.169 -2.650 -8.120 1.00 55.72 281 ASN A O 1
ATOM 2332 N N . GLY A 1 282 ? -30.311 -2.729 -6.045 1.00 60.19 282 GLY A N 1
ATOM 2333 C CA . GLY A 1 282 ? -30.856 -1.442 -5.594 1.00 60.19 282 GLY A CA 1
ATOM 2334 C C . GLY A 1 282 ? -29.910 -0.241 -5.741 1.00 60.19 282 GLY A C 1
ATOM 2335 O O . GLY A 1 282 ? -30.361 0.837 -6.121 1.00 60.19 282 GLY A O 1
ATOM 2336 N N . THR A 1 283 ? -28.612 -0.406 -5.462 1.00 66.06 283 THR A N 1
ATOM 2337 C CA . THR A 1 283 ? -27.687 0.724 -5.223 1.00 66.06 283 THR A CA 1
ATOM 2338 C C . THR A 1 283 ? -26.709 0.996 -6.364 1.00 66.06 283 THR A C 1
ATOM 2340 O O . THR A 1 283 ? -26.391 2.154 -6.604 1.00 66.06 283 THR A O 1
ATOM 2343 N N . MET A 1 284 ? -26.238 -0.033 -7.085 1.00 75.62 284 MET A N 1
ATOM 2344 C CA . MET A 1 284 ? -25.251 0.134 -8.175 1.00 75.62 284 MET A CA 1
ATOM 2345 C C . MET A 1 284 ? -25.624 -0.558 -9.486 1.00 75.62 284 MET A C 1
ATOM 2347 O O . MET A 1 284 ? -24.844 -0.520 -10.436 1.00 75.62 284 MET A O 1
ATOM 2351 N N . LYS A 1 285 ? -26.812 -1.167 -9.580 1.00 75.12 285 LYS A N 1
ATOM 2352 C CA . LYS A 1 285 ? -27.247 -1.920 -10.770 1.00 75.12 285 LYS A CA 1
ATOM 2353 C C . LYS A 1 285 ? -27.010 -1.180 -12.085 1.00 75.12 285 LYS A C 1
ATOM 2355 O O . LYS A 1 285 ? -26.516 -1.757 -13.041 1.00 75.12 285 LYS A O 1
ATOM 2360 N N . ASN A 1 286 ? -27.361 0.103 -12.111 1.00 82.88 286 ASN A N 1
ATOM 2361 C CA . ASN A 1 286 ? -27.301 0.930 -13.315 1.00 82.88 286 ASN A CA 1
ATOM 2362 C C . ASN A 1 286 ? -25.883 1.442 -13.625 1.00 82.88 286 ASN A C 1
ATOM 2364 O O . ASN A 1 286 ? -25.684 2.095 -14.644 1.00 82.88 286 ASN A O 1
ATOM 2368 N N . GLU A 1 287 ? -24.911 1.197 -12.743 1.00 89.38 287 GLU A N 1
ATOM 2369 C CA . GLU A 1 287 ? -23.509 1.578 -12.932 1.00 89.38 287 GLU A CA 1
ATOM 2370 C C . GLU A 1 287 ? -22.671 0.413 -13.487 1.00 89.38 287 GLU A C 1
ATOM 2372 O O . GLU A 1 287 ? -21.656 0.656 -14.146 1.00 89.38 287 GLU A O 1
ATOM 2377 N N . ILE A 1 288 ? -23.084 -0.833 -13.227 1.00 91.00 288 ILE A N 1
ATOM 2378 C CA . ILE A 1 288 ? -22.377 -2.052 -13.635 1.00 91.00 288 ILE A CA 1
ATOM 2379 C C . ILE A 1 288 ? -22.768 -2.415 -15.067 1.00 91.00 288 ILE A C 1
ATOM 2381 O O . ILE A 1 288 ? -23.937 -2.637 -15.367 1.00 91.00 288 ILE A O 1
ATOM 2385 N N . ALA A 1 289 ? -21.771 -2.528 -15.941 1.00 91.94 289 ALA A N 1
ATOM 2386 C CA . ALA A 1 289 ? -21.973 -2.960 -17.316 1.00 91.94 289 ALA A CA 1
ATOM 2387 C C . ALA A 1 289 ? -22.121 -4.485 -17.406 1.00 91.94 289 ALA A C 1
ATOM 2389 O O . ALA A 1 289 ? -23.066 -4.978 -18.017 1.00 91.94 289 ALA A O 1
ATOM 2390 N N . HIS A 1 290 ? -21.187 -5.233 -16.807 1.00 91.06 290 HIS A N 1
ATOM 2391 C CA . HIS A 1 290 ? -21.222 -6.698 -16.751 1.00 91.06 290 HIS A CA 1
ATOM 2392 C C . HIS A 1 290 ? -20.193 -7.251 -15.753 1.00 91.06 290 HIS A C 1
ATOM 2394 O O . HIS A 1 290 ? -19.191 -6.604 -15.437 1.00 91.06 290 HIS A O 1
ATOM 2400 N N . TYR A 1 291 ? -20.398 -8.501 -15.341 1.00 91.12 291 TYR A N 1
ATOM 2401 C CA . TYR A 1 291 ? -19.428 -9.305 -14.596 1.00 91.12 291 TYR A CA 1
ATOM 2402 C C . TYR A 1 291 ? -18.641 -10.209 -15.558 1.00 91.12 291 TYR A C 1
ATOM 2404 O O . TYR A 1 291 ? -19.197 -10.749 -16.517 1.00 91.12 291 TYR A O 1
ATOM 2412 N N . ARG A 1 292 ? -17.338 -10.396 -15.327 1.00 90.50 292 ARG A N 1
ATOM 2413 C CA . ARG A 1 292 ? -16.499 -11.368 -16.046 1.00 90.50 292 ARG A CA 1
ATOM 2414 C C . ARG A 1 292 ? -15.821 -12.308 -15.066 1.00 90.50 292 ARG A C 1
ATOM 2416 O O . ARG A 1 292 ? -15.343 -11.886 -14.023 1.00 90.50 292 ARG A O 1
ATOM 2423 N N . LYS A 1 293 ? -15.709 -13.574 -15.454 1.00 88.62 293 LYS A N 1
ATOM 2424 C CA . LYS A 1 293 ? -14.896 -14.565 -14.747 1.00 88.62 293 LYS A CA 1
ATOM 2425 C C . LYS A 1 293 ? -13.568 -14.712 -15.467 1.00 88.62 293 LYS A C 1
ATOM 2427 O O . LYS A 1 293 ? -13.547 -15.104 -16.635 1.00 88.62 293 LYS A O 1
ATOM 2432 N N . ILE A 1 294 ? -12.475 -14.404 -14.784 1.00 85.31 294 ILE A N 1
ATOM 2433 C CA . ILE A 1 294 ? -11.127 -14.577 -15.317 1.00 85.31 294 ILE A CA 1
ATOM 2434 C C . ILE A 1 294 ? -10.614 -15.932 -14.835 1.00 85.31 294 ILE A C 1
ATOM 2436 O O . ILE A 1 294 ? -10.395 -16.148 -13.644 1.00 85.31 294 ILE A O 1
ATOM 2440 N N . GLN A 1 295 ? -10.449 -16.855 -15.782 1.00 80.50 295 GLN A N 1
ATOM 2441 C CA . GLN A 1 295 ? -9.849 -18.164 -15.540 1.00 80.50 295 GLN A CA 1
ATOM 2442 C C . GLN A 1 295 ? -8.327 -18.003 -15.513 1.00 80.50 295 GLN A C 1
ATOM 2444 O O . GLN A 1 295 ? -7.667 -18.002 -16.551 1.00 80.50 295 GLN A O 1
ATOM 2449 N N . ALA A 1 296 ? -7.788 -17.806 -14.316 1.00 74.38 296 ALA A N 1
ATOM 2450 C CA . ALA A 1 296 ? -6.358 -17.768 -14.040 1.00 74.38 296 ALA A CA 1
ATOM 2451 C C . ALA A 1 296 ? -5.996 -18.881 -13.046 1.00 74.38 296 ALA A C 1
ATOM 2453 O O . ALA A 1 296 ? -6.855 -19.662 -12.641 1.00 74.38 296 ALA A O 1
ATOM 2454 N N . LEU A 1 297 ? -4.724 -18.948 -12.637 1.00 70.19 297 LEU A N 1
ATOM 2455 C CA . LEU A 1 297 ? -4.281 -19.870 -11.581 1.00 70.19 297 LEU A CA 1
ATOM 2456 C C . LEU A 1 297 ? -5.146 -19.739 -10.313 1.00 70.19 297 LEU A C 1
ATOM 2458 O O . LEU A 1 297 ? -5.440 -20.736 -9.663 1.00 70.19 297 LEU A O 1
ATOM 2462 N N . PHE A 1 298 ? -5.594 -18.513 -10.032 1.00 75.94 298 PHE A N 1
ATOM 2463 C CA . PHE A 1 298 ? -6.610 -18.187 -9.040 1.00 75.94 298 PHE A CA 1
ATOM 2464 C C . PHE A 1 298 ? -7.785 -17.513 -9.753 1.00 75.94 298 PHE A C 1
ATOM 2466 O O . PHE A 1 298 ? -7.568 -16.471 -10.372 1.00 75.94 298 PHE A O 1
ATOM 2473 N N . PRO A 1 299 ? -8.997 -18.097 -9.743 1.00 83.75 299 PRO A N 1
ATOM 2474 C CA . PRO A 1 299 ? -10.152 -17.501 -10.407 1.00 83.75 299 PRO A CA 1
ATOM 2475 C C . PRO A 1 299 ? -10.520 -16.134 -9.820 1.00 83.75 299 PRO A C 1
ATOM 2477 O O . PRO A 1 299 ? -10.676 -15.996 -8.609 1.00 83.75 299 PRO A O 1
ATOM 2480 N N . ILE A 1 300 ? -10.708 -15.139 -10.688 1.00 89.88 300 ILE A N 1
ATOM 2481 C CA . ILE A 1 300 ? -11.012 -13.750 -10.303 1.00 89.88 300 ILE A CA 1
ATOM 2482 C C . ILE A 1 300 ? -12.383 -13.346 -10.855 1.00 89.88 300 ILE A C 1
ATOM 2484 O O . ILE A 1 300 ? -12.733 -13.678 -11.995 1.00 89.88 300 ILE A O 1
ATOM 2488 N N . ILE A 1 301 ? -13.1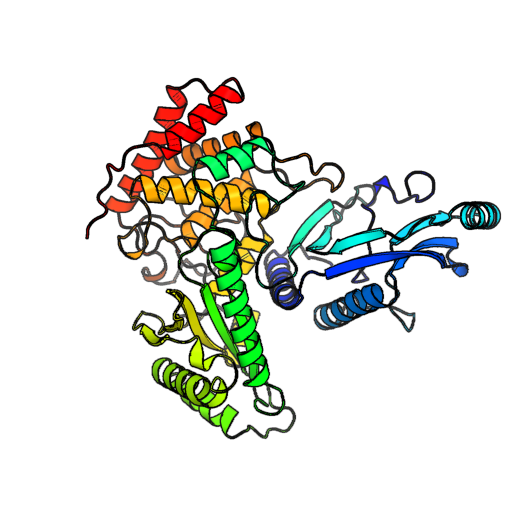47 -12.603 -10.055 1.00 93.56 301 ILE A N 1
ATOM 2489 C CA . ILE A 1 301 ? -14.368 -11.910 -10.476 1.00 93.56 301 ILE A CA 1
ATOM 2490 C C . ILE A 1 301 ? -13.972 -10.501 -10.919 1.00 93.56 301 ILE A C 1
ATOM 2492 O O . ILE A 1 301 ? -13.443 -9.733 -10.131 1.00 93.56 301 ILE A O 1
ATOM 2496 N N . SER A 1 302 ? -14.242 -10.130 -12.164 1.00 94.50 302 SER A N 1
ATOM 2497 C CA . SER A 1 302 ? -13.999 -8.779 -12.675 1.00 94.50 302 SER A CA 1
ATOM 2498 C C . SER A 1 302 ? -15.332 -8.067 -12.886 1.00 94.50 302 SER A C 1
ATOM 2500 O O . SER A 1 302 ? -16.134 -8.464 -13.735 1.00 94.50 302 SER A O 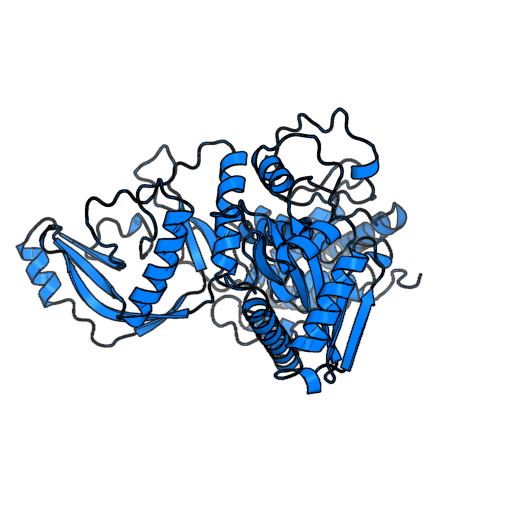1
ATOM 2502 N N . ILE A 1 303 ? -15.581 -7.026 -12.095 1.00 94.50 303 ILE A N 1
ATOM 2503 C CA . ILE A 1 303 ? -16.740 -6.143 -12.229 1.00 94.50 303 ILE A CA 1
ATOM 2504 C C . ILE A 1 303 ? -16.339 -4.990 -13.140 1.00 94.50 303 ILE A C 1
ATOM 2506 O O . ILE A 1 303 ? -15.419 -4.238 -12.819 1.00 94.50 303 ILE A O 1
ATOM 2510 N N . VAL A 1 304 ? -17.031 -4.840 -14.270 1.00 93.94 304 VAL A N 1
ATOM 2511 C CA . VAL A 1 304 ? -16.790 -3.748 -15.217 1.00 93.94 304 VAL A CA 1
ATOM 2512 C C . VAL A 1 304 ? -17.944 -2.760 -15.147 1.00 93.94 304 VAL A C 1
ATOM 2514 O O . VAL A 1 304 ? -19.098 -3.132 -15.354 1.00 93.94 304 VAL A O 1
ATOM 2517 N N . PHE A 1 305 ? -17.628 -1.497 -14.883 1.00 93.62 305 PHE A N 1
ATOM 2518 C CA . PHE A 1 305 ? -18.587 -0.398 -14.817 1.00 93.62 305 PHE A CA 1
ATOM 2519 C C . PHE A 1 305 ? -18.720 0.310 -16.175 1.00 93.62 305 PHE A C 1
ATOM 2521 O O . PHE A 1 305 ? -17.832 0.238 -17.029 1.00 93.62 305 PHE A O 1
ATOM 2528 N N . HIS A 1 306 ? -19.831 1.018 -16.396 1.00 93.25 306 HIS A N 1
ATOM 2529 C CA . HIS A 1 306 ? -20.075 1.749 -17.648 1.00 93.25 306 HIS A CA 1
ATOM 2530 C C . HIS A 1 306 ? -19.034 2.844 -17.934 1.00 93.25 306 HIS A C 1
ATOM 2532 O O . HIS A 1 306 ? -18.716 3.107 -19.096 1.00 93.25 306 HIS A O 1
ATOM 2538 N N . ASP A 1 307 ? -18.454 3.434 -16.888 1.00 92.00 307 ASP A N 1
ATOM 2539 C CA . ASP A 1 307 ? -17.371 4.423 -16.963 1.00 92.00 307 ASP A CA 1
ATOM 2540 C C . ASP A 1 307 ? -15.981 3.810 -17.219 1.00 92.00 307 ASP A C 1
ATOM 2542 O O . ASP A 1 307 ? -14.983 4.532 -17.198 1.00 92.00 307 ASP A O 1
ATOM 2546 N N . GLN A 1 308 ? -15.930 2.505 -17.518 1.00 91.50 308 GLN A N 1
ATOM 2547 C CA . GLN A 1 308 ? -14.735 1.693 -17.768 1.00 91.50 308 GLN A CA 1
ATOM 2548 C C . GLN A 1 308 ? -13.876 1.400 -16.534 1.00 91.50 308 GLN A C 1
ATOM 2550 O O . GLN A 1 308 ? -12.840 0.745 -16.672 1.00 91.50 308 GLN A O 1
ATOM 2555 N N . THR A 1 309 ? -14.291 1.814 -15.332 1.00 93.81 309 THR A N 1
ATOM 2556 C CA . THR A 1 309 ? -13.640 1.345 -14.108 1.00 93.81 309 THR A CA 1
ATOM 2557 C C . THR A 1 309 ? -13.802 -0.171 -13.995 1.00 93.81 309 THR A C 1
ATOM 2559 O O . THR A 1 309 ? -14.869 -0.719 -14.286 1.00 93.81 309 THR A O 1
ATOM 2562 N N . LYS A 1 310 ? -12.735 -0.858 -13.577 1.00 95.12 310 LYS A N 1
ATOM 2563 C CA . LYS A 1 310 ? -12.769 -2.289 -13.277 1.00 95.12 310 LYS A CA 1
ATOM 2564 C C . LYS A 1 310 ? -12.343 -2.539 -11.846 1.00 95.12 310 LYS A C 1
ATOM 2566 O O . LYS A 1 310 ? -11.359 -1.961 -11.384 1.00 95.12 310 LYS A O 1
ATOM 2571 N N . VAL A 1 311 ? -13.082 -3.413 -11.179 1.00 95.12 311 VAL A N 1
ATOM 2572 C CA . VAL A 1 311 ? -12.743 -3.922 -9.852 1.00 95.12 311 VAL A CA 1
ATOM 2573 C C . VAL A 1 311 ? -12.579 -5.427 -9.972 1.00 95.12 311 VAL A C 1
ATOM 2575 O O . VAL A 1 311 ? -13.505 -6.124 -10.388 1.00 95.12 311 VAL A O 1
ATOM 2578 N N . GLU A 1 312 ? -11.388 -5.912 -9.656 1.00 94.25 312 GLU A N 1
ATOM 2579 C CA . GLU A 1 312 ? -11.046 -7.328 -9.684 1.00 94.25 312 GLU A CA 1
ATOM 2580 C C . GLU A 1 312 ? -11.081 -7.866 -8.259 1.00 94.25 312 GLU A C 1
ATOM 2582 O O . GLU A 1 312 ? -10.371 -7.376 -7.388 1.00 94.25 312 GLU A O 1
ATOM 2587 N N . ILE A 1 313 ? -11.946 -8.844 -8.011 1.00 92.62 313 ILE A N 1
ATOM 2588 C CA . ILE A 1 313 ? -12.175 -9.453 -6.706 1.00 92.62 313 ILE A CA 1
ATOM 2589 C C . ILE A 1 313 ? -11.646 -10.879 -6.748 1.00 92.62 313 ILE A C 1
ATOM 2591 O O . ILE A 1 313 ? -12.153 -11.738 -7.476 1.00 92.62 313 ILE A O 1
ATOM 2595 N N . PHE A 1 314 ? -10.640 -11.132 -5.927 1.00 89.75 314 PHE A N 1
ATOM 2596 C CA . PHE A 1 314 ? -10.219 -12.471 -5.570 1.00 89.75 314 PHE A CA 1
ATOM 2597 C C . PHE A 1 314 ? -10.946 -12.901 -4.286 1.00 89.75 314 PHE A C 1
ATOM 2599 O O . PHE A 1 314 ? -10.889 -12.197 -3.281 1.00 89.75 314 PHE A O 1
ATOM 2606 N N . VAL A 1 315 ? -11.660 -14.027 -4.310 1.00 88.31 315 VAL A N 1
ATOM 2607 C CA . VAL A 1 315 ? -12.425 -14.513 -3.149 1.00 88.31 315 VAL A CA 1
ATOM 2608 C C . VAL A 1 315 ? -11.672 -15.641 -2.462 1.00 88.31 315 VAL A C 1
ATOM 2610 O O . VAL A 1 315 ? -11.199 -16.570 -3.117 1.00 88.31 315 VAL A O 1
ATOM 2613 N N . GLN A 1 316 ? -11.591 -15.577 -1.136 1.00 82.00 316 GLN A N 1
ATOM 2614 C CA . GLN A 1 316 ? -10.896 -16.567 -0.336 1.00 82.00 316 GLN A CA 1
ATOM 2615 C C . GLN A 1 316 ? -11.659 -16.931 0.933 1.00 82.00 316 GLN A C 1
ATOM 2617 O O . GLN A 1 316 ? -12.089 -16.057 1.679 1.00 82.00 316 GLN A O 1
ATOM 2622 N N . ILE A 1 317 ? -11.721 -18.230 1.219 1.00 84.31 317 ILE A N 1
ATOM 2623 C CA . ILE A 1 317 ? -12.143 -18.777 2.508 1.00 84.31 317 ILE A CA 1
ATOM 2624 C C . ILE A 1 317 ? -10.897 -19.293 3.231 1.00 84.31 317 ILE A C 1
ATOM 2626 O O . ILE A 1 317 ? -10.105 -20.004 2.625 1.00 84.31 317 ILE A O 1
ATOM 2630 N N . LYS A 1 318 ? -10.723 -18.924 4.504 1.00 78.38 318 LYS A N 1
ATOM 2631 C CA . LYS A 1 318 ? -9.661 -19.423 5.384 1.00 78.38 318 LYS A CA 1
ATOM 2632 C C . LYS A 1 318 ? -10.258 -20.248 6.508 1.00 78.38 318 LYS A C 1
ATOM 2634 O O . LYS A 1 318 ? -10.958 -19.702 7.364 1.00 78.38 318 LYS A O 1
ATOM 2639 N N . THR A 1 319 ? -9.938 -21.531 6.555 1.00 77.00 319 THR A N 1
ATOM 2640 C CA . THR A 1 319 ? -10.450 -22.430 7.593 1.00 77.00 319 THR A CA 1
ATOM 2641 C C . THR A 1 319 ? -9.745 -22.227 8.934 1.00 77.00 319 THR A C 1
ATOM 2643 O O . THR A 1 319 ? -8.611 -21.745 8.997 1.00 77.00 319 THR A O 1
ATOM 2646 N N . ILE A 1 320 ? -10.373 -22.650 10.036 1.00 74.31 320 ILE A N 1
ATOM 2647 C CA . ILE A 1 320 ? -9.768 -22.593 11.384 1.00 74.31 320 ILE A CA 1
ATOM 2648 C C . ILE A 1 320 ? -8.414 -23.329 11.408 1.00 74.31 320 ILE A C 1
ATOM 2650 O O . ILE A 1 320 ? -7.468 -22.905 12.077 1.00 74.31 320 ILE A O 1
ATOM 2654 N N . GLN A 1 321 ? -8.297 -24.433 10.661 1.00 65.25 321 GLN A N 1
ATOM 2655 C CA . GLN A 1 321 ? -7.061 -25.213 10.584 1.00 65.25 321 GLN A CA 1
ATOM 2656 C C . GLN A 1 321 ? -5.945 -24.432 9.880 1.00 65.25 321 GLN A C 1
ATOM 2658 O O . GLN A 1 321 ? -4.821 -24.401 10.379 1.00 65.25 321 GLN A O 1
ATOM 2663 N N . GLU A 1 322 ? -6.246 -23.766 8.767 1.00 62.69 322 GLU A N 1
ATOM 2664 C CA . GLU A 1 322 ? -5.286 -22.928 8.036 1.00 62.69 322 GLU A CA 1
ATOM 2665 C C . GLU A 1 322 ? -4.845 -21.728 8.875 1.00 62.69 322 GLU A C 1
ATOM 2667 O O . GLU A 1 322 ? -3.652 -21.445 8.967 1.00 62.69 322 GLU A O 1
ATOM 2672 N N . GLN A 1 323 ? -5.779 -21.087 9.583 1.00 59.50 323 GLN A N 1
ATOM 2673 C CA . GLN A 1 323 ? -5.477 -19.977 10.490 1.00 59.50 323 GLN A CA 1
ATOM 2674 C C . GLN A 1 323 ? -4.519 -20.398 11.614 1.00 59.50 323 GLN A C 1
ATOM 2676 O O . GLN A 1 323 ? -3.540 -19.704 11.887 1.00 59.50 323 GLN A O 1
ATOM 2681 N N . SER A 1 324 ? -4.741 -21.571 12.220 1.00 53.19 324 SER A N 1
ATOM 2682 C CA . SER A 1 324 ? -3.852 -22.099 13.264 1.00 53.19 324 SER A CA 1
ATOM 2683 C C . SER A 1 324 ? -2.453 -22.453 12.740 1.00 53.19 324 SER A C 1
ATOM 2685 O O . SER A 1 324 ? -1.462 -22.221 13.431 1.00 53.19 324 SER A O 1
ATOM 2687 N N . LYS A 1 325 ? -2.346 -22.939 11.495 1.00 48.69 325 LYS A N 1
ATOM 2688 C CA . LYS A 1 325 ? -1.068 -23.295 10.856 1.00 48.69 325 LYS A CA 1
ATOM 2689 C C . LYS A 1 325 ? -0.227 -22.074 10.490 1.00 48.69 325 LYS A C 1
ATOM 2691 O O . LYS A 1 325 ? 0.985 -22.105 10.705 1.00 48.69 325 LYS A O 1
ATOM 2696 N N . VAL A 1 326 ? -0.864 -20.997 10.014 1.00 48.38 326 VAL A N 1
ATOM 2697 C CA . VAL A 1 326 ? -0.210 -19.697 9.764 1.00 48.38 326 VAL A CA 1
ATOM 2698 C C . VAL A 1 326 ? 0.404 -19.140 11.053 1.00 48.38 326 VAL A C 1
ATOM 2700 O O . VAL A 1 326 ? 1.477 -18.548 11.011 1.00 48.38 326 VAL A O 1
ATOM 2703 N N . GLN A 1 327 ? -0.234 -19.380 12.202 1.00 42.72 327 GLN A N 1
ATOM 2704 C CA . GLN A 1 327 ? 0.215 -18.886 13.504 1.00 42.72 327 GLN A CA 1
ATOM 2705 C C . GLN A 1 327 ? 1.347 -19.725 14.127 1.00 42.72 327 GLN A C 1
ATOM 2707 O O . GLN A 1 327 ? 2.165 -19.194 14.871 1.00 42.72 327 GLN A O 1
ATOM 2712 N N . THR A 1 328 ? 1.432 -21.025 13.821 1.00 38.03 328 THR A N 1
ATOM 2713 C CA . THR A 1 328 ? 2.444 -21.931 14.405 1.00 38.03 328 THR A CA 1
ATOM 2714 C C . THR A 1 328 ? 3.755 -22.039 13.626 1.00 38.03 328 THR A C 1
ATOM 2716 O O . THR A 1 328 ? 4.631 -22.785 14.058 1.00 38.03 328 THR A O 1
ATOM 2719 N N . CYS A 1 329 ? 3.905 -21.344 12.490 1.00 41.50 329 CYS A N 1
ATOM 2720 C CA . CYS A 1 329 ? 5.113 -21.413 11.654 1.00 41.50 329 CYS A CA 1
ATOM 2721 C C . CYS A 1 329 ? 5.550 -22.864 11.343 1.00 41.50 329 CYS A C 1
ATOM 2723 O O . CYS A 1 329 ? 6.740 -23.164 11.276 1.00 41.50 329 CYS A O 1
ATOM 2725 N N . GLN A 1 330 ? 4.592 -23.794 11.218 1.00 34.59 330 GLN A N 1
ATOM 2726 C CA . GLN A 1 330 ? 4.894 -25.199 10.958 1.00 34.59 330 GLN A CA 1
ATOM 2727 C C . GLN A 1 330 ? 4.973 -25.472 9.458 1.00 34.59 330 GLN A C 1
ATOM 2729 O O . GLN A 1 330 ? 4.139 -25.059 8.656 1.00 34.59 330 GLN A O 1
ATOM 2734 N N . ASP A 1 331 ? 6.038 -26.184 9.125 1.00 36.81 331 ASP A N 1
ATOM 2735 C CA . ASP A 1 331 ? 6.739 -26.257 7.853 1.00 36.81 331 ASP A CA 1
ATOM 2736 C C . ASP A 1 331 ? 6.071 -27.098 6.738 1.00 36.81 331 ASP A C 1
ATOM 2738 O O . ASP A 1 331 ? 6.764 -27.566 5.837 1.00 36.81 331 ASP A O 1
ATOM 2742 N N . ASP A 1 332 ? 4.750 -27.250 6.714 1.00 35.69 332 ASP A N 1
ATOM 2743 C CA . ASP A 1 332 ? 4.079 -28.133 5.741 1.00 35.69 332 ASP A CA 1
ATOM 2744 C C . ASP A 1 332 ? 2.889 -27.446 5.057 1.00 35.69 332 ASP A C 1
ATOM 2746 O O . ASP A 1 332 ? 1.731 -27.835 5.236 1.00 35.69 332 ASP A O 1
ATOM 2750 N N . PHE A 1 333 ? 3.158 -26.401 4.270 1.00 40.12 333 PHE A N 1
ATOM 2751 C CA . PHE A 1 333 ? 2.116 -25.711 3.508 1.00 40.12 333 PHE A CA 1
ATOM 2752 C C . PHE A 1 333 ? 2.459 -25.631 2.014 1.00 40.12 333 PHE A C 1
ATOM 2754 O O . PHE A 1 333 ? 3.008 -24.647 1.528 1.00 40.12 333 PHE A O 1
ATOM 2761 N N . ASP A 1 334 ? 2.113 -26.702 1.293 1.00 36.44 334 ASP A N 1
ATOM 2762 C CA . ASP A 1 334 ? 2.187 -26.821 -0.174 1.00 36.44 334 ASP A CA 1
ATOM 2763 C C . ASP A 1 334 ? 0.923 -26.287 -0.886 1.00 36.44 334 ASP A C 1
ATOM 2765 O O . ASP A 1 334 ? 0.794 -26.397 -2.105 1.00 36.44 334 ASP A O 1
ATOM 2769 N N . GLY A 1 335 ? -0.029 -25.700 -0.157 1.00 36.88 335 GLY A N 1
ATOM 2770 C CA . GLY A 1 335 ? -1.304 -25.277 -0.727 1.00 36.88 335 GLY A CA 1
ATOM 2771 C C . GLY A 1 335 ? -1.788 -23.960 -0.158 1.00 36.88 335 GLY A C 1
ATOM 2772 O O . GLY A 1 335 ? -2.444 -23.980 0.863 1.00 36.88 335 GLY A O 1
ATOM 2773 N N . GLU A 1 336 ? -1.451 -22.851 -0.821 1.00 44.09 336 GLU A N 1
ATOM 2774 C CA . GLU A 1 336 ? -2.349 -21.720 -1.143 1.00 44.09 336 GLU A CA 1
ATOM 2775 C C . GLU A 1 336 ? -1.509 -20.496 -1.530 1.00 44.09 336 GLU A C 1
ATOM 2777 O O . GLU A 1 336 ? -1.227 -19.625 -0.713 1.00 44.09 336 GLU A O 1
ATOM 2782 N N . GLU A 1 337 ? -1.116 -20.380 -2.807 1.00 46.41 337 GLU A N 1
ATOM 2783 C CA . GLU A 1 337 ? -0.430 -19.178 -3.322 1.00 46.41 337 GLU A CA 1
ATOM 2784 C C . GLU A 1 337 ? -1.328 -17.911 -3.323 1.00 46.41 337 GLU A C 1
ATOM 2786 O O . GLU A 1 337 ? -0.876 -16.842 -3.731 1.00 46.41 337 GLU A O 1
ATOM 2791 N N . SER A 1 338 ? -2.555 -17.979 -2.809 1.00 43.06 338 SER A N 1
ATOM 2792 C CA . SER A 1 338 ? -3.581 -16.942 -2.903 1.00 43.06 338 SER A CA 1
ATOM 2793 C C . SER A 1 338 ? -3.736 -16.016 -1.685 1.00 43.06 338 SER A C 1
ATOM 2795 O O . SER A 1 338 ? -4.205 -14.893 -1.855 1.00 43.06 338 SER A O 1
ATOM 2797 N N . ILE A 1 339 ? -3.281 -16.414 -0.483 1.00 48.00 339 ILE A N 1
ATOM 2798 C CA . ILE A 1 339 ? -3.279 -15.552 0.732 1.00 48.00 339 ILE A CA 1
ATOM 2799 C C . ILE A 1 339 ? -2.302 -14.364 0.592 1.00 48.00 339 ILE A C 1
ATOM 2801 O O . ILE A 1 339 ? -2.374 -13.377 1.335 1.00 48.00 339 ILE A O 1
ATOM 2805 N N . HIS A 1 340 ? -1.393 -14.443 -0.379 1.00 58.91 340 HIS A N 1
ATOM 2806 C CA . HIS A 1 340 ? -0.224 -13.582 -0.471 1.00 58.91 340 HIS A CA 1
ATOM 2807 C C . HIS A 1 340 ? -0.568 -12.132 -0.768 1.00 58.91 340 HIS A C 1
ATOM 2809 O O . HIS A 1 340 ? -0.158 -11.290 0.006 1.00 58.91 340 HIS A O 1
ATOM 2815 N N . GLY A 1 341 ? -1.379 -11.804 -1.778 1.00 61.03 341 GLY A N 1
ATOM 2816 C CA . GLY A 1 341 ? -1.505 -10.424 -2.286 1.00 61.03 341 GLY A CA 1
ATOM 2817 C C . GLY A 1 341 ? -1.669 -9.324 -1.221 1.00 61.03 341 GLY A C 1
ATOM 2818 O O . GLY A 1 341 ? -0.906 -8.356 -1.222 1.00 61.03 341 GLY A O 1
ATOM 2819 N N . VAL A 1 342 ? -2.609 -9.488 -0.279 1.00 67.25 342 VAL A N 1
ATOM 2820 C CA . VAL A 1 342 ? -2.809 -8.522 0.820 1.00 67.25 342 VAL A CA 1
ATOM 2821 C C . VAL A 1 342 ? -1.734 -8.619 1.899 1.00 67.25 342 VAL A C 1
ATOM 2823 O O . VAL A 1 342 ? -1.212 -7.599 2.329 1.00 67.25 342 VAL A O 1
ATOM 2826 N N . HIS A 1 343 ? -1.351 -9.815 2.344 1.00 74.00 343 HIS A N 1
ATOM 2827 C CA . HIS A 1 343 ? -0.354 -9.921 3.416 1.00 74.00 343 HIS A CA 1
ATOM 2828 C C . HIS A 1 343 ? 1.028 -9.465 2.922 1.00 74.00 343 HIS A C 1
ATOM 2830 O O . HIS A 1 343 ? 1.763 -8.817 3.653 1.00 74.00 343 HIS A O 1
ATOM 2836 N N . ASP A 1 344 ? 1.345 -9.742 1.661 1.00 77.31 344 ASP A N 1
ATOM 2837 C CA . ASP A 1 344 ? 2.540 -9.336 0.925 1.00 77.31 344 ASP A CA 1
ATOM 2838 C C . ASP A 1 344 ? 2.647 -7.825 0.811 1.00 77.31 344 ASP A C 1
ATOM 2840 O O . ASP A 1 344 ? 3.726 -7.270 1.043 1.00 77.31 344 ASP A O 1
ATOM 2844 N N . ILE A 1 345 ? 1.546 -7.143 0.481 1.00 83.00 345 ILE A N 1
ATOM 2845 C CA . ILE A 1 345 ? 1.570 -5.686 0.425 1.00 83.00 345 ILE A CA 1
ATOM 2846 C C . ILE A 1 345 ? 1.613 -5.063 1.816 1.00 83.00 345 ILE A C 1
ATOM 2848 O O . ILE A 1 345 ? 2.368 -4.118 2.022 1.00 83.00 345 ILE A O 1
ATOM 2852 N N . GLU A 1 346 ? 0.895 -5.612 2.795 1.00 83.06 346 GLU A N 1
ATOM 2853 C CA . GLU A 1 346 ? 0.954 -5.091 4.160 1.00 83.06 346 GLU A CA 1
ATOM 2854 C C . GLU A 1 346 ? 2.336 -5.294 4.791 1.00 83.06 346 GLU A C 1
ATOM 2856 O O . GLU A 1 346 ? 2.877 -4.362 5.385 1.00 83.06 346 GLU A O 1
ATOM 2861 N N . ARG A 1 347 ? 2.975 -6.454 4.589 1.00 82.06 347 ARG A N 1
ATOM 2862 C CA . ARG A 1 347 ? 4.354 -6.703 5.041 1.00 82.06 347 ARG A CA 1
ATOM 2863 C C . ARG A 1 347 ? 5.375 -5.821 4.335 1.00 82.06 347 ARG A C 1
ATOM 2865 O O . ARG A 1 347 ? 6.336 -5.391 4.971 1.00 82.06 347 ARG A O 1
ATOM 2872 N N . LEU A 1 348 ? 5.174 -5.529 3.050 1.00 86.19 348 LEU A N 1
ATOM 2873 C CA . LEU A 1 348 ? 5.987 -4.546 2.337 1.00 86.19 348 LEU A CA 1
ATOM 2874 C C . LEU A 1 348 ? 5.846 -3.162 2.989 1.00 86.19 348 LEU A C 1
ATOM 2876 O O . LEU A 1 348 ? 6.847 -2.536 3.320 1.00 86.19 348 LEU A O 1
ATOM 2880 N N . LEU A 1 349 ? 4.608 -2.705 3.204 1.00 84.69 349 LEU A N 1
ATOM 2881 C CA . LEU A 1 349 ? 4.309 -1.353 3.678 1.00 84.69 349 LEU A CA 1
ATOM 2882 C C . LEU A 1 349 ? 4.695 -1.103 5.138 1.00 84.69 349 LEU A C 1
ATOM 2884 O O . LEU A 1 349 ? 5.050 0.025 5.457 1.00 84.69 349 LEU A O 1
ATOM 2888 N N . ILE A 1 350 ? 4.700 -2.125 6.003 1.00 81.00 350 ILE A N 1
ATOM 2889 C CA . ILE A 1 350 ? 5.232 -2.013 7.377 1.00 81.00 350 ILE A CA 1
ATOM 2890 C C . ILE A 1 350 ? 6.671 -1.473 7.379 1.00 81.00 350 ILE A C 1
ATOM 2892 O O . ILE A 1 350 ? 7.058 -0.754 8.294 1.00 81.00 350 ILE A O 1
ATOM 2896 N N . HIS A 1 351 ? 7.449 -1.781 6.342 1.00 77.56 351 HIS A N 1
ATOM 2897 C CA . HIS A 1 351 ? 8.871 -1.451 6.268 1.00 77.56 351 HIS A CA 1
ATOM 2898 C C . HIS A 1 351 ? 9.175 -0.306 5.297 1.00 77.56 351 HIS A C 1
ATOM 2900 O O . HIS A 1 351 ? 10.333 -0.002 5.009 1.00 77.56 351 HIS A O 1
ATOM 2906 N N . VAL A 1 352 ? 8.131 0.351 4.794 1.00 79.88 352 VAL A N 1
ATOM 2907 C CA . VAL A 1 352 ? 8.253 1.595 4.045 1.00 79.88 352 VAL A CA 1
ATOM 2908 C C . VAL A 1 352 ? 8.236 2.749 5.047 1.00 79.88 352 VAL A C 1
ATOM 2910 O O . VAL A 1 352 ? 7.180 3.147 5.527 1.00 79.88 352 VAL A O 1
ATOM 2913 N N . TYR A 1 353 ? 9.414 3.300 5.355 1.00 73.94 353 TYR A N 1
ATOM 2914 C CA . TYR A 1 353 ? 9.560 4.390 6.334 1.00 73.94 353 TYR A CA 1
ATOM 2915 C C . TYR A 1 353 ? 8.801 5.667 5.957 1.00 73.94 353 TYR A C 1
ATOM 2917 O O . TYR A 1 353 ? 8.311 6.371 6.831 1.00 73.94 353 TYR A O 1
ATOM 2925 N N . SER A 1 354 ? 8.711 5.971 4.660 1.00 78.50 354 SER A N 1
ATOM 2926 C CA . SER A 1 354 ? 7.972 7.121 4.140 1.00 78.50 354 SER A CA 1
ATOM 2927 C C . SER A 1 354 ? 7.154 6.690 2.924 1.00 78.50 354 SER A C 1
ATOM 2929 O O . SER A 1 354 ? 7.724 6.506 1.839 1.00 78.50 354 SER A O 1
ATOM 2931 N N . PRO A 1 355 ? 5.829 6.498 3.084 1.00 82.50 355 PRO A N 1
ATOM 2932 C CA . PRO A 1 355 ? 4.958 6.131 1.975 1.00 82.50 355 PRO A CA 1
ATOM 2933 C C . PRO A 1 355 ? 5.055 7.091 0.776 1.00 82.50 355 PRO A C 1
ATOM 2935 O O . PRO A 1 355 ? 5.267 6.582 -0.325 1.00 82.50 355 PRO A O 1
ATOM 2938 N N . PRO A 1 356 ? 5.038 8.434 0.941 1.00 82.75 356 PRO A N 1
ATOM 2939 C CA . PRO A 1 356 ? 5.141 9.360 -0.192 1.00 82.75 356 PRO A CA 1
ATOM 2940 C C . PRO A 1 356 ? 6.424 9.188 -1.011 1.00 82.75 356 PRO A C 1
ATOM 2942 O O . PRO A 1 356 ? 6.368 9.131 -2.242 1.00 82.75 356 PRO A O 1
ATOM 2945 N N . ILE A 1 357 ? 7.578 9.037 -0.350 1.00 86.00 357 ILE A N 1
ATOM 2946 C CA . ILE A 1 357 ? 8.872 8.846 -1.028 1.00 86.00 357 ILE A CA 1
ATOM 2947 C C . ILE A 1 357 ? 8.867 7.535 -1.814 1.00 86.00 357 ILE A C 1
ATOM 2949 O O . ILE A 1 357 ? 9.222 7.500 -2.995 1.00 86.00 357 ILE A O 1
ATOM 2953 N N . PHE A 1 358 ? 8.427 6.452 -1.171 1.00 89.62 358 PHE A N 1
ATOM 2954 C CA . PHE A 1 358 ? 8.336 5.142 -1.801 1.00 89.62 358 PHE A CA 1
ATOM 2955 C C . PHE A 1 358 ? 7.388 5.142 -3.005 1.00 89.62 358 PHE A C 1
ATOM 2957 O O . PHE A 1 358 ? 7.736 4.592 -4.048 1.00 89.62 358 PHE A O 1
ATOM 2964 N N . GLN A 1 359 ? 6.221 5.784 -2.898 1.00 91.06 359 GLN A N 1
ATOM 2965 C CA . GLN A 1 359 ? 5.247 5.878 -3.985 1.00 91.06 359 GLN A CA 1
ATOM 2966 C C . GLN A 1 359 ? 5.810 6.643 -5.195 1.00 91.06 359 GLN A C 1
ATOM 2968 O O . GLN A 1 359 ? 5.686 6.156 -6.323 1.00 91.06 359 GLN A O 1
ATOM 2973 N N . HIS A 1 360 ? 6.461 7.797 -4.988 1.00 92.06 360 HIS A N 1
ATOM 2974 C CA . HIS A 1 360 ? 7.093 8.564 -6.072 1.00 92.06 360 HIS A CA 1
ATOM 2975 C C . HIS A 1 360 ? 8.211 7.757 -6.736 1.00 92.06 360 HIS A C 1
ATOM 2977 O O . HIS A 1 360 ? 8.258 7.624 -7.960 1.00 92.06 360 HIS A O 1
ATOM 2983 N N . PHE A 1 361 ? 9.076 7.142 -5.932 1.00 94.50 361 PHE A N 1
ATOM 2984 C CA . PHE A 1 361 ? 10.185 6.337 -6.425 1.00 94.50 361 PHE A CA 1
ATOM 2985 C C . PHE A 1 361 ? 9.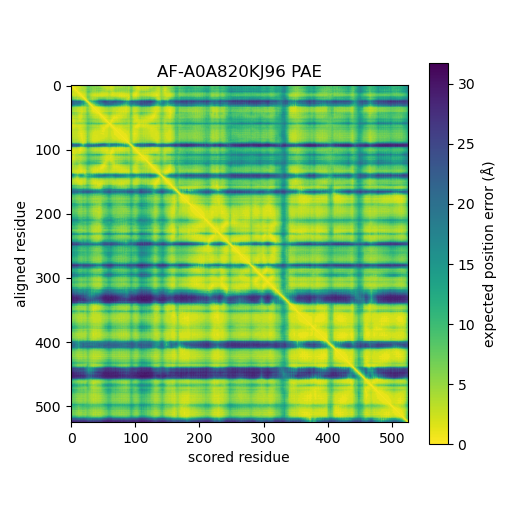722 5.100 -7.204 1.00 94.50 361 PHE A C 1
ATOM 2987 O O . PHE A 1 361 ? 10.171 4.875 -8.330 1.00 94.50 361 PHE A O 1
ATOM 2994 N N . LEU A 1 362 ? 8.760 4.343 -6.673 1.00 96.25 362 LEU A N 1
ATOM 2995 C CA . LEU A 1 362 ? 8.166 3.201 -7.366 1.00 96.25 362 LEU A CA 1
ATOM 2996 C C . LEU A 1 362 ? 7.463 3.624 -8.661 1.00 96.25 362 LEU A C 1
ATOM 2998 O O . LEU A 1 362 ? 7.574 2.931 -9.672 1.00 96.25 362 LEU A O 1
ATOM 3002 N N . THR A 1 363 ? 6.765 4.761 -8.660 1.00 95.62 363 THR A N 1
ATOM 3003 C CA . THR A 1 363 ? 6.106 5.297 -9.860 1.00 95.62 363 THR A CA 1
ATOM 3004 C C . THR A 1 363 ? 7.125 5.643 -10.942 1.00 95.62 363 THR A C 1
ATOM 3006 O O . THR A 1 363 ? 6.944 5.241 -12.091 1.00 95.62 363 THR A O 1
ATOM 3009 N N . PHE A 1 364 ? 8.231 6.300 -10.582 1.00 97.38 364 PHE A N 1
ATOM 3010 C CA . PHE A 1 364 ? 9.312 6.624 -11.514 1.00 97.38 364 PHE A CA 1
ATOM 3011 C C . PHE A 1 364 ? 9.953 5.367 -12.118 1.00 97.38 364 PHE A C 1
ATOM 3013 O O . PHE A 1 364 ? 10.059 5.253 -13.340 1.00 97.38 364 PHE A O 1
ATOM 3020 N N . ILE A 1 365 ? 10.321 4.385 -11.284 1.00 98.31 365 ILE A N 1
ATOM 3021 C CA . ILE A 1 365 ? 10.934 3.129 -11.746 1.00 98.31 365 ILE A CA 1
ATOM 3022 C C . ILE A 1 365 ? 9.974 2.328 -12.630 1.00 98.31 365 ILE A C 1
ATOM 3024 O O . ILE A 1 365 ? 10.382 1.806 -13.669 1.00 98.31 365 ILE A O 1
ATOM 3028 N N . ARG A 1 366 ? 8.687 2.254 -12.269 1.00 96.75 366 ARG A N 1
ATOM 3029 C CA . ARG A 1 366 ? 7.676 1.590 -13.103 1.00 96.75 366 ARG A CA 1
ATOM 3030 C C . ARG A 1 366 ? 7.511 2.287 -14.446 1.00 96.75 366 ARG A C 1
ATOM 3032 O O . ARG A 1 366 ? 7.469 1.596 -15.459 1.00 96.75 366 ARG A O 1
ATOM 3039 N N . ALA A 1 367 ? 7.447 3.616 -14.461 1.00 96.19 367 ALA A N 1
ATOM 3040 C CA . ALA A 1 367 ? 7.320 4.383 -15.693 1.00 96.19 367 ALA A CA 1
ATOM 3041 C C . ALA A 1 367 ? 8.526 4.172 -16.616 1.00 96.19 367 ALA A C 1
ATOM 3043 O O . ALA A 1 367 ? 8.339 3.949 -17.811 1.00 96.19 367 ALA A O 1
ATOM 3044 N N . TRP A 1 368 ? 9.746 4.164 -16.068 1.00 97.44 368 TRP A N 1
ATOM 3045 C CA . TRP A 1 368 ? 10.948 3.790 -16.815 1.00 97.44 368 TRP A CA 1
ATOM 3046 C C . TRP A 1 368 ? 10.819 2.377 -17.401 1.00 97.44 368 TRP A C 1
ATOM 3048 O O . TRP A 1 368 ? 10.875 2.223 -18.619 1.00 97.44 368 TRP A O 1
ATOM 3058 N N . ALA A 1 369 ? 10.566 1.365 -16.563 1.00 96.81 369 ALA A N 1
ATOM 3059 C CA . ALA A 1 369 ? 10.506 -0.035 -16.989 1.00 96.81 369 ALA A CA 1
ATOM 3060 C C . ALA A 1 369 ? 9.430 -0.275 -18.061 1.00 96.81 369 ALA A C 1
ATOM 3062 O O . ALA A 1 369 ? 9.649 -1.028 -19.009 1.00 96.81 369 ALA A O 1
ATOM 3063 N N . GLN A 1 370 ? 8.273 0.379 -17.933 1.00 94.00 370 GLN A N 1
ATOM 3064 C CA . GLN A 1 370 ? 7.192 0.322 -18.916 1.00 94.00 370 GLN A CA 1
ATOM 3065 C C . GLN A 1 370 ? 7.591 0.973 -20.241 1.00 94.00 370 GLN A C 1
ATOM 3067 O O . GLN A 1 370 ? 7.368 0.376 -21.291 1.00 94.00 370 GLN A O 1
ATOM 3072 N N . LYS A 1 371 ? 8.204 2.163 -20.205 1.00 93.62 371 LYS A N 1
ATOM 3073 C CA . LYS A 1 371 ? 8.613 2.888 -21.415 1.00 93.62 371 LYS A CA 1
ATOM 3074 C C . LYS A 1 371 ? 9.689 2.162 -22.208 1.00 93.62 371 LYS A C 1
ATOM 3076 O O . LYS A 1 371 ? 9.612 2.154 -23.430 1.00 93.62 371 LYS A O 1
ATOM 3081 N N . VAL A 1 372 ? 10.661 1.543 -21.539 1.00 94.44 372 VAL A N 1
ATOM 3082 C CA . VAL A 1 372 ? 11.730 0.816 -22.239 1.00 94.44 372 VAL A CA 1
ATOM 3083 C C . VAL A 1 372 ? 11.304 -0.586 -22.688 1.00 94.44 372 VAL A C 1
ATOM 3085 O O . VAL A 1 372 ? 11.960 -1.153 -23.551 1.00 94.44 372 VAL A O 1
ATOM 3088 N N . GLY A 1 373 ? 10.196 -1.131 -22.169 1.00 93.31 373 GLY A N 1
ATOM 3089 C CA . GLY A 1 373 ? 9.678 -2.451 -22.563 1.00 93.31 373 GLY A CA 1
ATOM 3090 C C . GLY A 1 373 ? 10.105 -3.612 -21.659 1.00 93.31 373 GLY A C 1
ATOM 3091 O O . GLY A 1 373 ? 10.043 -4.764 -22.070 1.00 93.31 373 GLY A O 1
ATOM 3092 N N . LEU A 1 374 ? 10.522 -3.330 -20.421 1.00 95.31 374 LEU A N 1
ATOM 3093 C CA . LEU A 1 374 ? 11.009 -4.310 -19.436 1.00 95.31 374 LEU A CA 1
ATOM 3094 C C . LEU A 1 374 ? 9.984 -4.616 -18.326 1.00 95.31 374 LEU A C 1
ATOM 3096 O O . LEU A 1 374 ? 10.336 -5.092 -17.244 1.00 95.31 374 LEU A O 1
ATOM 3100 N N . TYR A 1 375 ? 8.705 -4.318 -18.557 1.00 93.88 375 TYR A N 1
ATOM 3101 C CA . TYR A 1 375 ? 7.637 -4.477 -17.571 1.00 93.88 375 TYR A CA 1
ATOM 3102 C C . TYR A 1 375 ? 6.573 -5.469 -18.043 1.00 93.88 375 TYR A C 1
ATOM 3104 O O . TYR A 1 375 ? 6.067 -5.369 -19.157 1.00 93.88 375 TYR A O 1
ATOM 3112 N N . GLY A 1 376 ? 6.152 -6.372 -17.152 1.00 90.75 376 GLY A N 1
ATOM 3113 C CA . GLY A 1 376 ? 4.984 -7.223 -17.371 1.00 90.75 376 GLY A CA 1
ATOM 3114 C C . GLY A 1 376 ? 5.272 -8.705 -17.164 1.00 90.75 376 GLY A C 1
ATOM 3115 O O . GLY A 1 376 ? 5.918 -9.364 -17.977 1.00 90.75 376 GLY A O 1
ATOM 3116 N N . GLN A 1 377 ? 4.693 -9.261 -16.099 1.00 89.00 377 GLN A N 1
ATOM 3117 C CA . GLN A 1 377 ? 4.848 -10.672 -15.736 1.00 89.00 377 GLN A CA 1
ATOM 3118 C C . GLN A 1 377 ? 4.401 -11.640 -16.840 1.00 89.00 377 GLN A C 1
ATOM 3120 O O . GLN A 1 377 ? 4.981 -12.713 -17.004 1.00 89.00 377 GLN A O 1
ATOM 3125 N N . VAL A 1 378 ? 3.387 -11.250 -17.615 1.00 86.69 378 VAL A N 1
ATOM 3126 C CA . VAL A 1 378 ? 2.815 -12.054 -18.707 1.00 86.69 378 VAL A CA 1
ATOM 3127 C C . VAL A 1 378 ? 3.786 -12.246 -19.880 1.00 86.69 378 VAL A C 1
ATOM 3129 O O . VAL A 1 378 ? 3.595 -13.168 -20.673 1.00 86.69 378 VAL A O 1
ATOM 3132 N N . TYR A 1 379 ? 4.812 -11.396 -19.976 1.00 88.50 379 TYR A N 1
ATOM 3133 C CA . TYR A 1 379 ? 5.880 -11.435 -20.982 1.00 88.50 379 TYR A CA 1
ATOM 3134 C C . TYR A 1 379 ? 7.181 -12.043 -20.433 1.00 88.50 379 TYR A C 1
ATOM 3136 O O . TYR A 1 379 ? 8.211 -12.026 -21.095 1.00 88.50 379 TYR A O 1
ATOM 3144 N N . GLY A 1 380 ? 7.157 -12.569 -19.204 1.00 90.38 380 GLY A N 1
ATOM 3145 C CA . GLY A 1 380 ? 8.350 -13.084 -18.535 1.00 90.38 380 GLY A CA 1
ATOM 3146 C C . GLY A 1 380 ? 9.239 -12.002 -17.915 1.00 90.38 380 GLY A C 1
ATOM 3147 O O . GLY A 1 380 ? 10.356 -12.308 -17.503 1.00 90.38 380 GLY A O 1
ATOM 3148 N N . TYR A 1 381 ? 8.769 -10.757 -17.812 1.00 94.44 381 TYR A N 1
ATOM 3149 C CA . TYR A 1 381 ? 9.430 -9.704 -17.035 1.00 94.44 381 TYR A CA 1
ATOM 3150 C C . TYR A 1 381 ? 8.917 -9.672 -15.586 1.00 94.44 381 TYR A C 1
ATOM 3152 O O . TYR A 1 381 ? 8.149 -10.531 -15.144 1.00 94.44 381 TYR A O 1
ATOM 3160 N N . LEU A 1 382 ? 9.363 -8.686 -14.810 1.00 95.06 382 LEU A N 1
ATOM 3161 C CA . LEU A 1 382 ? 8.945 -8.511 -13.423 1.00 95.06 382 LEU A CA 1
ATOM 3162 C C . LEU A 1 382 ? 7.503 -7.986 -13.314 1.00 95.06 382 LEU A C 1
ATOM 3164 O O . LEU A 1 382 ? 7.035 -7.189 -14.134 1.00 95.06 382 LEU A O 1
ATOM 3168 N N . SER A 1 383 ? 6.804 -8.445 -12.271 1.00 91.19 383 SER A N 1
ATOM 3169 C CA . SER A 1 383 ? 5.477 -7.953 -11.883 1.00 91.19 383 SER A CA 1
ATOM 3170 C C . SER A 1 383 ? 5.574 -6.597 -11.176 1.00 91.19 383 SER A C 1
ATOM 3172 O O . SER A 1 383 ? 6.631 -6.237 -10.655 1.00 91.19 383 SER A O 1
ATOM 3174 N N . GLY A 1 384 ? 4.460 -5.860 -11.084 1.00 91.81 384 GLY A N 1
ATOM 3175 C CA . GLY A 1 384 ? 4.406 -4.621 -10.300 1.00 91.81 384 GLY A CA 1
ATOM 3176 C C . GLY A 1 384 ? 4.836 -4.806 -8.842 1.00 91.81 384 GLY A C 1
ATOM 3177 O O . GLY A 1 384 ? 5.526 -3.946 -8.301 1.00 91.81 384 GLY A O 1
ATOM 3178 N N . TYR A 1 385 ? 4.507 -5.953 -8.243 1.00 91.12 385 TYR A N 1
ATOM 3179 C CA . TYR A 1 385 ? 4.911 -6.281 -6.879 1.00 91.12 385 TYR A CA 1
ATOM 3180 C C . TYR A 1 385 ? 6.417 -6.560 -6.756 1.00 91.12 385 TYR A C 1
ATOM 3182 O O . TYR A 1 385 ? 7.058 -6.095 -5.817 1.00 91.12 385 TYR A O 1
ATOM 3190 N N . SER A 1 386 ? 7.021 -7.233 -7.741 1.00 93.88 386 SER A N 1
ATOM 3191 C CA . SER A 1 386 ? 8.475 -7.437 -7.771 1.00 93.88 386 SER A CA 1
ATOM 3192 C C . SER A 1 386 ? 9.229 -6.106 -7.814 1.00 93.88 386 SER A C 1
ATOM 3194 O O . SER A 1 386 ? 10.160 -5.918 -7.037 1.00 93.88 386 SER A O 1
ATOM 3196 N N . TRP A 1 387 ? 8.792 -5.157 -8.653 1.00 96.56 387 TRP A N 1
ATOM 3197 C CA . TRP A 1 387 ? 9.354 -3.799 -8.681 1.00 96.56 387 TRP A CA 1
ATOM 3198 C C . TRP A 1 387 ? 9.183 -3.071 -7.342 1.00 96.56 387 TRP A C 1
ATOM 3200 O O . TRP A 1 387 ? 10.111 -2.406 -6.889 1.00 96.56 387 TRP A O 1
ATOM 3210 N N . ALA A 1 388 ? 8.037 -3.244 -6.679 1.00 95.06 388 ALA A N 1
ATOM 3211 C CA . ALA A 1 388 ? 7.778 -2.675 -5.360 1.00 95.06 388 ALA A CA 1
ATOM 3212 C C . ALA A 1 388 ? 8.769 -3.189 -4.298 1.00 95.06 388 ALA A C 1
ATOM 3214 O O . ALA A 1 388 ? 9.297 -2.387 -3.531 1.00 95.06 388 ALA A O 1
ATOM 3215 N N . ILE A 1 389 ? 9.101 -4.487 -4.303 1.00 93.94 389 ILE A N 1
ATOM 3216 C CA . ILE A 1 389 ? 10.127 -5.059 -3.412 1.00 93.94 389 ILE A CA 1
ATOM 3217 C C . ILE A 1 389 ? 11.515 -4.477 -3.712 1.00 93.94 389 ILE A C 1
ATOM 3219 O O . ILE A 1 389 ? 12.235 -4.119 -2.780 1.00 93.94 389 ILE A O 1
ATOM 3223 N N . LEU A 1 390 ? 11.894 -4.350 -4.992 1.00 96.06 390 LEU A N 1
ATOM 3224 C CA . LEU A 1 390 ? 13.178 -3.743 -5.372 1.00 96.06 390 LEU A CA 1
ATOM 3225 C C . LEU A 1 390 ? 13.285 -2.302 -4.850 1.00 96.06 390 LEU A C 1
ATOM 3227 O O . LEU A 1 390 ? 14.299 -1.930 -4.262 1.00 96.06 390 LEU A O 1
ATOM 3231 N N . CYS A 1 391 ? 12.229 -1.503 -5.030 1.00 95.75 391 CYS A N 1
ATOM 3232 C CA . CYS A 1 391 ? 12.182 -0.128 -4.543 1.00 95.75 391 CYS A CA 1
ATOM 3233 C C . CYS A 1 391 ? 12.223 -0.058 -3.013 1.00 95.75 391 CYS A C 1
ATOM 3235 O O . CYS A 1 391 ? 13.007 0.715 -2.468 1.00 95.75 391 CYS A O 1
ATOM 3237 N N . ALA A 1 392 ? 11.451 -0.895 -2.314 1.00 92.06 392 ALA A N 1
ATOM 3238 C CA . ALA A 1 392 ? 11.457 -0.940 -0.854 1.00 92.06 392 ALA A CA 1
ATOM 3239 C C . ALA A 1 392 ? 12.838 -1.323 -0.300 1.00 92.06 392 ALA A C 1
ATOM 3241 O O . ALA A 1 392 ? 13.285 -0.729 0.675 1.00 92.06 392 ALA A O 1
ATOM 3242 N N . TYR A 1 393 ? 13.552 -2.245 -0.957 1.00 92.00 393 TYR A N 1
ATOM 3243 C CA . TYR A 1 393 ? 14.916 -2.620 -0.576 1.00 92.00 393 TYR A CA 1
ATOM 3244 C C . TYR A 1 393 ? 15.880 -1.432 -0.659 1.00 92.00 393 TYR A C 1
ATOM 3246 O O . TYR A 1 393 ? 16.674 -1.211 0.254 1.00 92.00 393 TYR A O 1
ATOM 3254 N N . ILE A 1 394 ? 15.797 -0.644 -1.733 1.00 93.25 394 ILE A N 1
ATOM 3255 C CA . ILE A 1 394 ? 16.624 0.556 -1.905 1.00 93.25 394 ILE A CA 1
ATOM 3256 C C . ILE A 1 394 ? 16.242 1.628 -0.882 1.00 93.25 394 ILE A C 1
ATOM 3258 O O . ILE A 1 394 ? 17.132 2.174 -0.235 1.00 93.25 394 ILE A O 1
ATOM 3262 N N . CYS A 1 395 ? 14.947 1.871 -0.662 1.00 88.31 395 CYS A N 1
ATOM 3263 C CA . CYS A 1 395 ? 14.479 2.770 0.392 1.00 88.31 395 CYS A CA 1
ATOM 3264 C C . CYS A 1 395 ? 15.028 2.351 1.762 1.00 88.31 395 CYS A C 1
ATOM 3266 O O . CYS A 1 395 ? 15.650 3.161 2.431 1.00 88.31 395 CYS A O 1
ATOM 3268 N N . HIS A 1 396 ? 14.889 1.085 2.153 1.00 83.75 396 HIS A N 1
ATOM 3269 C CA . HIS A 1 396 ? 15.376 0.593 3.444 1.00 83.75 396 HIS A CA 1
ATOM 3270 C C . HIS A 1 396 ? 16.904 0.692 3.585 1.00 83.75 396 HIS A C 1
ATOM 3272 O O . HIS A 1 396 ? 17.424 0.962 4.663 1.00 83.75 396 HIS A O 1
ATOM 3278 N N . LYS A 1 397 ? 17.649 0.453 2.499 1.00 85.75 397 LYS A N 1
ATOM 3279 C CA . LYS A 1 397 ? 19.116 0.455 2.520 1.00 85.75 397 LYS A CA 1
ATOM 3280 C C . LYS A 1 397 ? 19.724 1.858 2.524 1.00 85.75 397 LYS A C 1
ATOM 3282 O O . LYS A 1 397 ? 20.805 2.032 3.084 1.00 85.75 397 LYS A O 1
ATOM 3287 N N . PHE A 1 398 ? 19.083 2.819 1.861 1.00 85.12 398 PHE A N 1
ATOM 3288 C CA . PHE A 1 398 ? 19.675 4.130 1.579 1.00 85.12 398 PHE A CA 1
ATOM 3289 C C . PHE A 1 398 ? 18.915 5.315 2.183 1.00 85.12 398 PHE A C 1
ATOM 3291 O O . PHE A 1 398 ? 19.492 6.397 2.260 1.00 85.12 398 PHE A O 1
ATOM 3298 N N . LEU A 1 399 ? 17.676 5.138 2.652 1.00 77.31 399 LEU A N 1
ATOM 3299 C CA . LEU A 1 399 ? 17.007 6.131 3.493 1.00 77.31 399 LEU A CA 1
ATOM 3300 C C . LEU A 1 399 ? 17.353 5.860 4.955 1.00 77.31 399 LEU A C 1
ATOM 3302 O O . LEU A 1 399 ? 17.238 4.733 5.437 1.00 77.31 399 LEU A O 1
ATOM 3306 N N . ALA A 1 400 ? 17.774 6.901 5.671 1.00 61.84 400 ALA A N 1
ATOM 3307 C CA . ALA A 1 400 ? 17.914 6.809 7.115 1.00 61.84 400 ALA A CA 1
ATOM 3308 C C . ALA A 1 400 ? 16.526 6.570 7.746 1.00 61.84 400 ALA A C 1
ATOM 3310 O O . ALA A 1 400 ? 15.560 7.208 7.318 1.00 61.84 400 ALA A O 1
ATOM 3311 N N . PRO A 1 401 ? 16.406 5.708 8.776 1.00 58.72 401 PRO A N 1
ATOM 3312 C CA . PRO A 1 401 ? 15.193 5.646 9.584 1.00 58.72 401 PRO A CA 1
ATOM 3313 C C . PRO A 1 401 ? 14.853 7.052 10.083 1.00 58.72 401 PRO A C 1
ATOM 3315 O O . PRO A 1 401 ? 15.763 7.791 10.472 1.00 58.72 401 PRO A O 1
ATOM 3318 N N . LEU A 1 402 ? 13.574 7.433 10.066 1.00 55.66 402 LEU A N 1
ATOM 3319 C CA . LEU A 1 402 ? 13.118 8.743 10.535 1.00 55.66 402 LEU A CA 1
ATOM 3320 C C . LEU A 1 402 ? 13.554 8.943 11.998 1.00 55.66 402 LEU A C 1
ATOM 3322 O O . LEU A 1 402 ? 12.957 8.392 12.920 1.00 55.66 402 LEU A O 1
ATOM 3326 N N . LYS A 1 403 ? 14.627 9.715 12.222 1.00 46.22 403 LYS A N 1
ATOM 3327 C CA . LYS A 1 403 ? 15.192 9.922 13.567 1.00 46.22 403 LYS A CA 1
ATOM 3328 C C . LYS A 1 403 ? 14.369 10.902 14.411 1.00 46.22 403 LYS A C 1
ATOM 3330 O O . LYS A 1 403 ? 14.497 10.882 15.630 1.00 46.22 403 LYS A O 1
ATOM 3335 N N . SER A 1 404 ? 13.526 11.736 13.794 1.00 48.00 404 SER A N 1
ATOM 3336 C CA . SER A 1 404 ? 12.622 12.664 14.488 1.00 48.00 404 SER A CA 1
ATOM 3337 C C . SER A 1 404 ? 11.524 13.207 13.560 1.00 48.00 404 SER A C 1
ATOM 3339 O O . SER A 1 404 ? 11.785 13.492 12.393 1.00 48.00 404 SER A O 1
ATOM 3341 N N . LEU A 1 405 ? 10.316 13.437 14.097 1.00 49.84 405 LEU A N 1
ATOM 3342 C CA . LEU A 1 405 ? 9.235 14.188 13.424 1.00 49.84 405 LEU A CA 1
ATOM 3343 C C . LEU A 1 405 ? 9.591 15.670 13.218 1.00 49.84 405 LEU A C 1
ATOM 3345 O O . LEU A 1 405 ? 8.983 16.337 12.389 1.00 49.84 405 LEU A O 1
ATOM 3349 N N . SER A 1 406 ? 10.567 16.199 13.966 1.00 42.31 406 SER A N 1
ATOM 3350 C CA . SER A 1 406 ? 11.007 17.598 13.858 1.00 42.31 406 SER A CA 1
ATOM 3351 C C . SER A 1 406 ? 11.845 17.893 12.610 1.00 42.31 406 SER A C 1
ATOM 3353 O O . SER A 1 406 ? 12.215 19.041 12.396 1.00 42.31 406 SER A O 1
ATOM 3355 N N . SER A 1 407 ? 12.170 16.869 11.822 1.00 44.44 407 SER A N 1
ATOM 3356 C CA . SER A 1 407 ? 12.977 16.952 10.605 1.00 44.44 407 SER A CA 1
ATOM 3357 C C . SER A 1 407 ? 12.312 16.194 9.457 1.00 44.44 407 SER A C 1
ATOM 3359 O O . SER A 1 407 ? 12.994 15.535 8.676 1.00 44.44 407 SER A O 1
ATOM 3361 N N . ILE A 1 408 ? 10.979 16.259 9.350 1.00 51.50 408 ILE A N 1
ATOM 3362 C CA . ILE A 1 408 ? 10.315 16.041 8.057 1.00 51.50 408 ILE A CA 1
ATOM 3363 C C . ILE A 1 408 ? 10.672 17.260 7.190 1.00 51.50 408 ILE A C 1
ATOM 3365 O O . ILE A 1 408 ? 9.856 18.148 6.962 1.00 51.50 408 ILE A O 1
ATOM 3369 N N . GLU A 1 409 ? 11.950 17.377 6.829 1.00 53.12 409 GLU A N 1
ATOM 3370 C CA . GLU A 1 409 ? 12.375 18.254 5.750 1.00 53.12 409 GLU A CA 1
ATOM 3371 C C . GLU A 1 409 ? 11.789 17.678 4.456 1.00 53.12 409 GLU A C 1
ATOM 3373 O O . GLU A 1 409 ? 11.636 16.460 4.314 1.00 53.12 409 GLU A O 1
ATOM 3378 N N . GLU A 1 410 ? 11.376 18.559 3.546 1.00 65.38 410 GLU A N 1
ATOM 3379 C CA . GLU A 1 410 ? 10.843 18.156 2.248 1.00 65.38 410 GLU A CA 1
ATOM 3380 C C . GLU A 1 410 ? 11.848 17.242 1.548 1.00 65.38 410 GLU A C 1
ATOM 3382 O O . GLU A 1 410 ? 13.021 17.588 1.406 1.00 65.38 410 GLU A O 1
ATOM 3387 N N . PHE A 1 411 ? 11.385 16.074 1.105 1.00 76.19 411 PHE A N 1
ATOM 3388 C CA . PHE A 1 411 ? 12.236 15.144 0.382 1.00 76.19 411 PHE A CA 1
ATOM 3389 C C . PHE A 1 411 ? 12.738 15.792 -0.910 1.00 76.19 411 PHE A C 1
ATOM 3391 O O . PHE A 1 411 ? 11.956 16.103 -1.817 1.00 76.19 411 PHE A O 1
ATOM 3398 N N . SER A 1 412 ? 14.047 16.014 -0.956 1.00 83.88 412 SER A N 1
ATOM 3399 C CA . SER A 1 412 ? 14.694 16.858 -1.952 1.00 83.88 412 SER A CA 1
ATOM 3400 C C . SER A 1 412 ? 15.007 16.102 -3.245 1.00 83.88 412 SER A C 1
ATOM 3402 O O . SER A 1 412 ? 15.116 14.872 -3.285 1.00 83.88 412 SER A O 1
ATOM 3404 N N . ILE A 1 413 ? 15.248 16.849 -4.326 1.00 88.12 413 ILE A N 1
ATOM 3405 C CA . ILE A 1 413 ? 15.781 16.292 -5.582 1.00 88.12 413 ILE A CA 1
ATOM 3406 C C . ILE A 1 413 ? 17.104 15.545 -5.379 1.00 88.12 413 ILE A C 1
ATOM 3408 O O . ILE A 1 413 ? 17.363 14.549 -6.049 1.00 88.12 413 ILE A O 1
ATOM 3412 N N . GLU A 1 414 ? 17.939 16.002 -4.451 1.00 88.31 414 GLU A N 1
ATOM 3413 C CA . GLU A 1 414 ? 19.231 15.389 -4.149 1.00 88.31 414 GLU A CA 1
ATOM 3414 C C . GLU A 1 414 ? 19.054 13.954 -3.644 1.00 88.31 414 GLU A C 1
ATOM 3416 O O . GLU A 1 414 ? 19.675 13.015 -4.151 1.00 88.31 414 GLU A O 1
ATOM 3421 N N . GLU A 1 415 ? 18.137 13.772 -2.699 1.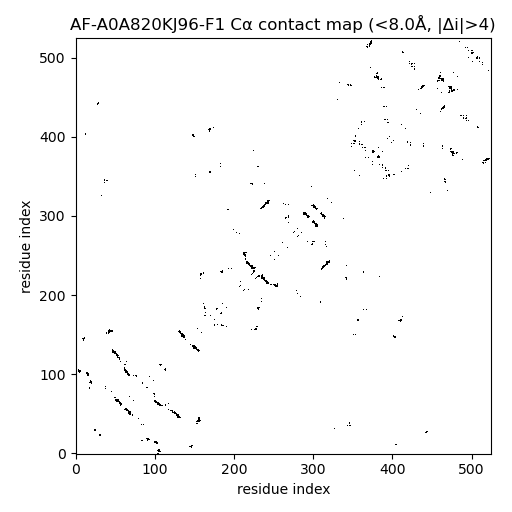00 87.38 415 GLU A N 1
ATOM 3422 C CA . GLU A 1 415 ? 17.820 12.469 -2.126 1.00 87.38 415 GLU A CA 1
ATOM 3423 C C . GLU A 1 415 ? 17.081 11.580 -3.128 1.00 87.38 415 GLU A C 1
ATOM 3425 O O . GLU A 1 415 ? 17.426 10.405 -3.276 1.00 87.38 415 GLU A O 1
ATOM 3430 N N . PHE A 1 416 ? 16.122 12.132 -3.879 1.00 91.19 416 PHE A N 1
ATOM 3431 C CA . PHE A 1 416 ? 15.404 11.377 -4.906 1.00 91.19 416 PHE A CA 1
ATOM 3432 C C . PHE A 1 416 ? 16.326 10.866 -6.007 1.00 91.19 416 PHE A C 1
ATOM 3434 O O . PHE A 1 416 ? 16.304 9.679 -6.341 1.00 91.19 416 PHE A O 1
ATOM 3441 N N . PHE A 1 417 ? 17.171 11.744 -6.548 1.00 94.62 417 PHE A N 1
ATOM 3442 C CA . PHE A 1 417 ? 18.141 11.371 -7.565 1.00 94.62 417 PHE A CA 1
ATOM 3443 C C . PHE A 1 417 ? 19.118 10.316 -7.037 1.00 94.62 417 PHE A C 1
ATOM 3445 O O . PHE A 1 417 ? 19.400 9.342 -7.735 1.00 94.62 417 PHE A O 1
ATOM 3452 N N . SER A 1 418 ? 19.573 10.461 -5.788 1.00 93.50 418 SER A N 1
ATOM 3453 C CA . SER A 1 418 ? 20.416 9.466 -5.122 1.00 93.50 418 SER A CA 1
ATOM 3454 C C . SER A 1 418 ? 19.733 8.095 -5.051 1.00 93.50 418 SER A C 1
ATOM 3456 O O . SER A 1 418 ? 20.344 7.102 -5.440 1.00 93.50 418 SER A O 1
ATOM 3458 N N . LEU A 1 419 ? 18.451 8.006 -4.665 1.00 94.56 419 LEU A N 1
ATOM 3459 C CA . LEU A 1 419 ? 17.717 6.729 -4.674 1.00 94.56 419 LEU A CA 1
ATOM 3460 C C . LEU A 1 419 ? 17.654 6.101 -6.069 1.00 94.56 419 LEU A C 1
ATOM 3462 O O . LEU A 1 419 ? 17.890 4.900 -6.214 1.00 94.56 419 LEU A O 1
ATOM 3466 N N . VAL A 1 420 ? 17.363 6.903 -7.095 1.00 97.50 420 VAL A N 1
ATOM 3467 C CA . VAL A 1 420 ? 17.312 6.442 -8.489 1.00 97.50 420 VAL A CA 1
ATOM 3468 C C . VAL A 1 420 ? 18.681 5.925 -8.935 1.00 97.50 420 VAL A C 1
ATOM 3470 O O . VAL A 1 420 ? 18.783 4.820 -9.468 1.00 97.50 420 VAL A O 1
ATOM 3473 N N . GLN A 1 421 ? 19.754 6.664 -8.659 1.00 96.94 421 GLN A N 1
ATOM 3474 C CA . GLN A 1 421 ? 21.116 6.243 -8.976 1.00 96.94 421 GLN A CA 1
ATOM 3475 C C . GLN A 1 421 ? 21.495 4.947 -8.243 1.00 96.94 421 GLN A C 1
ATOM 3477 O O . GLN A 1 421 ? 22.039 4.022 -8.854 1.00 96.94 421 GLN A O 1
ATOM 3482 N N . GLN A 1 422 ? 21.177 4.852 -6.949 1.00 97.06 422 GLN A N 1
ATOM 3483 C CA . GLN A 1 422 ? 21.462 3.672 -6.137 1.00 97.06 422 GLN A CA 1
ATOM 3484 C C . GLN A 1 422 ? 20.673 2.449 -6.595 1.00 97.06 422 GLN A C 1
ATOM 3486 O O . GLN A 1 422 ? 21.209 1.342 -6.551 1.00 97.06 422 GLN A O 1
ATOM 3491 N N . PHE A 1 423 ? 19.442 2.623 -7.076 1.00 98.38 423 PHE A N 1
ATOM 3492 C CA . PHE A 1 423 ? 18.644 1.549 -7.662 1.00 98.38 423 PHE A CA 1
ATOM 3493 C C . PHE A 1 423 ? 19.346 0.905 -8.850 1.00 98.38 423 PHE A C 1
ATOM 3495 O O . PHE A 1 423 ? 19.633 -0.294 -8.830 1.00 98.38 423 PHE A O 1
ATOM 3502 N N . PHE A 1 424 ? 19.657 1.715 -9.865 1.00 98.50 424 PHE A N 1
ATOM 3503 C CA . PHE A 1 424 ? 20.259 1.224 -11.098 1.00 98.50 424 PHE A CA 1
ATOM 3504 C C . PHE A 1 424 ? 21.650 0.653 -10.840 1.00 98.50 424 PHE A C 1
ATOM 3506 O O . PHE A 1 424 ? 21.940 -0.458 -11.273 1.00 98.50 424 PHE A O 1
ATOM 3513 N N . SER A 1 425 ? 22.473 1.346 -10.048 1.00 97.38 425 SER A N 1
ATOM 3514 C CA . SER A 1 425 ? 23.799 0.855 -9.667 1.00 97.38 425 SER A CA 1
ATOM 3515 C C . SER A 1 425 ? 23.727 -0.468 -8.895 1.00 97.38 425 SER A C 1
ATOM 3517 O O . SER A 1 425 ? 24.454 -1.409 -9.212 1.00 97.38 425 SER A O 1
ATOM 3519 N N . THR A 1 426 ? 22.818 -0.590 -7.921 1.00 97.56 426 THR A N 1
ATOM 3520 C CA . THR A 1 426 ? 22.681 -1.812 -7.115 1.00 97.56 426 THR A CA 1
ATOM 3521 C C . THR A 1 426 ? 22.276 -3.004 -7.974 1.00 97.56 426 THR A C 1
ATOM 3523 O O . THR A 1 426 ? 22.888 -4.065 -7.859 1.00 97.56 426 THR A O 1
ATOM 3526 N N . PHE A 1 427 ? 21.255 -2.854 -8.821 1.00 98.00 427 PHE A N 1
ATOM 3527 C CA . PHE A 1 427 ? 20.686 -3.987 -9.551 1.00 98.00 427 PHE A CA 1
ATOM 3528 C C . PHE A 1 427 ? 21.389 -4.307 -10.874 1.00 98.00 427 PHE A C 1
ATOM 3530 O O . PHE A 1 427 ? 21.306 -5.457 -11.308 1.00 98.00 427 PHE A O 1
ATOM 3537 N N . ALA A 1 428 ? 22.146 -3.366 -11.451 1.00 96.94 428 ALA A N 1
ATOM 3538 C CA . ALA A 1 428 ? 23.088 -3.653 -12.536 1.00 96.94 428 ALA A CA 1
ATOM 3539 C C . ALA A 1 428 ? 24.197 -4.615 -12.075 1.00 96.94 428 ALA A C 1
ATOM 3541 O O . ALA A 1 428 ? 24.521 -5.575 -12.762 1.00 96.94 428 ALA A O 1
ATOM 3542 N N . HIS A 1 429 ? 24.729 -4.417 -10.864 1.00 95.06 429 HIS A N 1
ATOM 3543 C CA . HIS A 1 429 ? 25.820 -5.238 -10.322 1.00 95.06 429 HIS A CA 1
ATOM 3544 C C . HIS A 1 429 ? 25.339 -6.416 -9.456 1.00 95.06 429 HIS A C 1
ATOM 3546 O O . HIS A 1 429 ? 26.153 -7.152 -8.888 1.00 95.06 429 HIS A O 1
ATOM 3552 N N . PHE A 1 430 ? 24.025 -6.612 -9.314 1.00 95.69 430 PHE A N 1
ATOM 3553 C CA . PHE A 1 430 ? 23.487 -7.699 -8.504 1.00 95.69 430 PHE A CA 1
ATOM 3554 C C . PHE A 1 430 ? 23.645 -9.041 -9.228 1.00 95.69 430 PHE A C 1
ATOM 3556 O O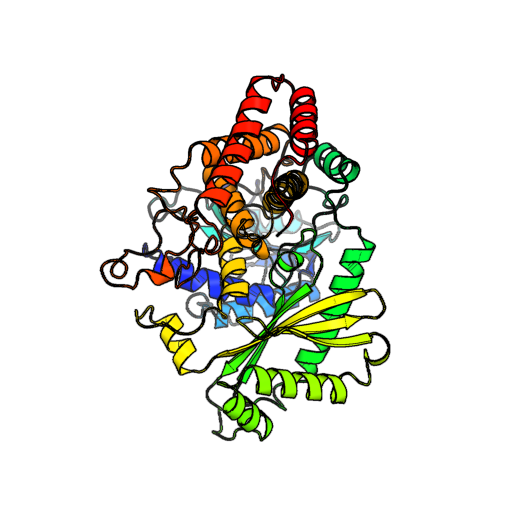 . PHE A 1 430 ? 23.121 -9.249 -10.320 1.00 95.69 430 PHE A O 1
ATOM 3563 N N . ASN A 1 431 ? 24.323 -10.001 -8.593 1.00 92.88 431 ASN A N 1
ATOM 3564 C CA . ASN A 1 431 ? 24.480 -11.340 -9.159 1.00 92.88 431 ASN A CA 1
ATOM 3565 C C . ASN A 1 431 ? 23.191 -12.173 -9.009 1.00 92.88 431 ASN A C 1
ATOM 3567 O O . ASN A 1 431 ? 23.073 -13.002 -8.105 1.00 92.88 431 ASN A O 1
ATOM 3571 N N . TRP A 1 432 ? 22.246 -11.982 -9.933 1.00 92.25 432 TRP A N 1
ATOM 3572 C CA . TRP A 1 432 ? 20.956 -12.686 -9.987 1.00 92.25 432 TRP A CA 1
ATOM 3573 C C . TRP A 1 432 ? 21.070 -14.213 -10.107 1.00 92.25 432 TRP A C 1
ATOM 3575 O O . TRP A 1 432 ? 20.145 -14.929 -9.730 1.00 92.25 432 TRP A O 1
ATOM 3585 N N . SER A 1 433 ? 22.194 -14.727 -10.620 1.00 86.75 433 SER A N 1
ATOM 3586 C CA . SER A 1 433 ? 22.410 -16.172 -10.782 1.00 86.75 433 SER A CA 1
ATOM 3587 C C . SER A 1 433 ? 22.783 -16.873 -9.472 1.00 86.75 433 SER A C 1
ATOM 3589 O O . SER A 1 433 ? 22.393 -18.022 -9.248 1.00 86.75 433 SER A O 1
ATOM 3591 N N . ALA A 1 434 ? 23.511 -16.173 -8.597 1.00 84.31 434 ALA A N 1
ATOM 3592 C CA . ALA A 1 434 ? 24.028 -16.723 -7.349 1.00 84.31 434 ALA A CA 1
ATOM 3593 C C . ALA A 1 434 ? 23.216 -16.288 -6.123 1.00 84.31 434 ALA A C 1
ATOM 3595 O O . ALA A 1 434 ? 23.111 -17.046 -5.160 1.00 84.31 434 ALA A O 1
ATOM 3596 N N . ASN A 1 435 ? 22.617 -15.096 -6.161 1.00 87.94 435 ASN A N 1
ATOM 3597 C CA . ASN A 1 435 ? 22.011 -14.465 -4.995 1.00 87.94 435 ASN A CA 1
ATOM 3598 C C . ASN A 1 435 ? 20.491 -14.347 -5.125 1.00 87.94 435 ASN A C 1
ATOM 3600 O O . ASN A 1 435 ? 19.936 -14.252 -6.218 1.00 87.94 435 ASN A O 1
ATOM 3604 N N . ALA A 1 436 ? 19.822 -14.321 -3.976 1.00 87.88 436 ALA A N 1
ATOM 3605 C CA . ALA A 1 436 ? 18.414 -13.973 -3.867 1.00 87.88 436 ALA A CA 1
ATOM 3606 C C . ALA A 1 436 ? 18.287 -12.637 -3.138 1.00 87.88 436 ALA A C 1
ATOM 3608 O O . ALA A 1 436 ? 18.911 -12.440 -2.094 1.00 87.88 436 ALA A O 1
ATOM 3609 N N . LEU A 1 437 ? 17.487 -11.725 -3.686 1.00 90.69 437 LEU A N 1
ATOM 3610 C CA . LEU A 1 437 ? 17.159 -10.482 -3.014 1.00 90.69 437 LEU A CA 1
ATOM 3611 C C . LEU A 1 437 ? 16.120 -10.763 -1.933 1.00 90.69 437 LEU A C 1
ATOM 3613 O O . LEU A 1 437 ? 15.067 -11.344 -2.205 1.00 90.69 437 LEU A O 1
ATOM 3617 N N . ARG A 1 438 ? 16.419 -10.309 -0.721 1.00 85.94 438 ARG A N 1
ATOM 3618 C CA . ARG A 1 438 ? 15.489 -10.289 0.402 1.00 85.94 438 ARG A CA 1
ATOM 3619 C C . ARG A 1 438 ? 15.380 -8.864 0.896 1.00 85.94 438 ARG A C 1
ATOM 3621 O O . ARG A 1 438 ? 16.398 -8.181 1.008 1.00 85.94 438 ARG A O 1
ATOM 3628 N N . LEU A 1 439 ? 14.156 -8.443 1.192 1.00 79.62 439 LEU A N 1
ATOM 3629 C CA . LEU A 1 439 ? 13.915 -7.131 1.775 1.00 79.62 439 LEU A CA 1
ATOM 3630 C C . LEU A 1 439 ? 14.572 -7.020 3.162 1.00 79.62 439 LEU A C 1
ATOM 3632 O O . LEU A 1 439 ? 15.147 -5.981 3.473 1.00 79.62 439 LEU A O 1
ATOM 3636 N N . TYR A 1 440 ? 14.618 -8.130 3.915 1.00 70.62 440 TYR A N 1
ATOM 3637 C CA . TYR A 1 440 ? 15.279 -8.213 5.220 1.00 70.62 440 TYR A CA 1
ATOM 3638 C C . TYR A 1 440 ? 16.400 -9.264 5.221 1.00 70.62 440 TYR A C 1
ATOM 3640 O O . TYR A 1 440 ? 16.202 -10.386 4.744 1.00 70.62 440 TYR A O 1
ATOM 3648 N N . PRO A 1 441 ? 17.592 -8.932 5.749 1.00 53.12 441 PRO A N 1
ATOM 3649 C CA . PRO A 1 441 ? 18.735 -9.843 5.765 1.00 53.12 441 PRO A CA 1
ATOM 3650 C C . PRO A 1 441 ? 18.634 -10.956 6.817 1.00 53.12 441 PRO A C 1
ATOM 3652 O O . PRO A 1 441 ? 19.376 -11.932 6.715 1.00 53.12 441 PRO A O 1
ATOM 3655 N N . LYS A 1 442 ? 17.759 -10.818 7.821 1.00 51.47 442 LYS A N 1
ATOM 3656 C CA . LYS A 1 442 ? 17.737 -11.696 8.997 1.00 51.47 442 LYS A CA 1
ATOM 3657 C C . LYS A 1 442 ? 16.489 -12.590 9.123 1.00 51.47 442 LYS A C 1
ATOM 3659 O O . LYS A 1 442 ? 16.567 -13.607 9.815 1.00 51.47 442 LYS A O 1
ATOM 3664 N N . SER A 1 443 ? 15.411 -12.313 8.383 1.00 46.28 443 SER A N 1
ATOM 3665 C CA . SER A 1 443 ? 14.160 -13.049 8.561 1.00 46.28 443 SER A CA 1
ATOM 3666 C C . SER A 1 443 ? 14.272 -14.509 8.097 1.00 46.28 443 SER A C 1
ATOM 3668 O O . SER A 1 443 ? 14.624 -14.836 6.955 1.00 46.28 443 SER A O 1
ATOM 3670 N N . TYR A 1 444 ? 13.976 -15.379 9.064 1.00 46.38 444 TYR A N 1
ATOM 3671 C CA . TYR A 1 444 ? 13.991 -16.838 9.060 1.00 46.38 444 TYR A CA 1
ATOM 3672 C C . TYR A 1 444 ? 15.364 -17.523 9.026 1.00 46.38 444 TYR A C 1
ATOM 3674 O O . TYR A 1 444 ? 15.992 -17.709 7.976 1.00 46.38 444 TYR A O 1
ATOM 3682 N N . LYS A 1 445 ? 15.764 -18.060 10.195 1.00 44.28 445 LYS A N 1
ATOM 3683 C CA . LYS A 1 445 ? 16.707 -19.184 10.283 1.00 44.28 445 LYS A CA 1
ATOM 3684 C C . LYS A 1 445 ? 16.162 -20.304 9.410 1.00 44.28 445 LYS A C 1
ATOM 3686 O O . LYS A 1 445 ? 15.214 -21.001 9.747 1.00 44.28 445 LYS A O 1
ATOM 3691 N N . GLN A 1 446 ? 16.793 -20.441 8.262 1.00 44.06 446 GLN A N 1
ATOM 3692 C CA . GLN A 1 446 ? 16.433 -21.300 7.158 1.00 44.06 446 GLN A CA 1
ATOM 3693 C C . GLN A 1 446 ? 16.597 -22.788 7.524 1.00 44.06 446 GLN A C 1
ATOM 3695 O O . GLN A 1 446 ? 17.483 -23.463 7.010 1.00 44.06 446 GLN A O 1
ATOM 3700 N N . LYS A 1 447 ? 15.772 -23.328 8.428 1.00 39.91 447 LYS A N 1
ATOM 3701 C CA . LYS A 1 447 ? 15.769 -24.769 8.716 1.00 39.91 447 LYS A CA 1
ATOM 3702 C C . LYS A 1 447 ? 15.126 -25.603 7.600 1.00 39.91 447 LYS A C 1
ATOM 3704 O O . LYS A 1 447 ? 15.324 -26.811 7.602 1.00 39.91 447 LYS A O 1
ATOM 3709 N N . THR A 1 448 ? 14.458 -25.000 6.607 1.00 42.16 448 THR A N 1
ATOM 3710 C CA . THR A 1 448 ? 13.646 -25.766 5.636 1.00 42.16 448 THR A CA 1
ATOM 3711 C C . THR A 1 448 ? 13.930 -25.588 4.145 1.00 42.16 448 THR A C 1
ATOM 3713 O O . THR A 1 448 ? 13.264 -26.222 3.332 1.00 42.16 448 THR A O 1
ATOM 3716 N N . LEU A 1 449 ? 14.985 -24.873 3.732 1.00 44.50 449 LEU A N 1
ATOM 3717 C CA . LEU A 1 449 ? 15.424 -24.924 2.318 1.00 44.50 449 LEU A CA 1
ATOM 3718 C C . LEU A 1 449 ? 16.389 -26.071 1.996 1.00 44.50 449 LEU A C 1
ATOM 3720 O O . LEU A 1 449 ? 16.629 -26.337 0.823 1.00 44.50 449 LEU A O 1
ATOM 3724 N N . ALA A 1 450 ? 16.884 -26.804 2.996 1.00 40.12 450 ALA A N 1
ATOM 3725 C CA . ALA A 1 450 ? 17.747 -27.964 2.765 1.00 40.12 450 ALA A CA 1
ATOM 3726 C C . ALA A 1 450 ? 17.000 -29.202 2.215 1.00 40.12 450 ALA A C 1
ATOM 3728 O O . ALA A 1 450 ? 17.648 -30.191 1.883 1.00 40.12 450 ALA A O 1
ATOM 3729 N N . GLY A 1 451 ? 15.663 -29.163 2.099 1.00 40.75 451 GLY A N 1
ATOM 3730 C CA . GLY A 1 451 ? 14.868 -30.315 1.650 1.00 40.75 451 GLY A CA 1
ATOM 3731 C C . GLY A 1 451 ? 13.644 -30.023 0.775 1.00 40.75 451 GLY A C 1
ATOM 3732 O O . GLY A 1 451 ? 13.000 -30.976 0.345 1.00 40.75 451 GLY A O 1
ATOM 3733 N N . ARG A 1 452 ? 13.300 -28.757 0.484 1.00 45.38 452 ARG A N 1
ATOM 3734 C CA . ARG A 1 452 ? 12.104 -28.426 -0.317 1.00 45.38 452 ARG A CA 1
ATOM 3735 C C . ARG A 1 452 ? 12.389 -28.337 -1.821 1.00 45.38 452 ARG A C 1
ATOM 3737 O O . ARG A 1 452 ? 13.441 -27.876 -2.256 1.00 45.38 452 ARG A O 1
ATOM 3744 N N . SER A 1 453 ? 11.409 -28.807 -2.595 1.00 43.25 453 SER A N 1
ATOM 3745 C CA . SER A 1 453 ? 11.408 -28.996 -4.050 1.00 43.25 453 SER A CA 1
ATOM 3746 C C . SER A 1 453 ? 11.897 -27.781 -4.855 1.00 43.25 453 SER A C 1
ATOM 3748 O O . SER A 1 453 ? 11.532 -26.636 -4.585 1.00 43.25 453 SER A O 1
ATOM 3750 N N . LEU A 1 454 ? 12.641 -28.054 -5.936 1.00 44.88 454 LEU A N 1
ATOM 3751 C CA . LEU A 1 454 ? 13.087 -27.111 -6.978 1.00 44.88 454 LEU A CA 1
ATOM 3752 C C . LEU A 1 454 ? 11.974 -26.204 -7.558 1.00 44.88 454 LEU A C 1
ATOM 3754 O O . LEU A 1 454 ? 12.275 -25.230 -8.247 1.00 44.88 454 LEU A O 1
ATOM 3758 N N . ALA A 1 455 ? 10.695 -26.498 -7.305 1.00 42.66 455 ALA A N 1
ATOM 3759 C CA . ALA A 1 455 ? 9.552 -25.749 -7.821 1.00 42.66 455 ALA A CA 1
ATOM 3760 C C . ALA A 1 455 ? 9.377 -24.337 -7.216 1.00 42.66 455 ALA A C 1
ATOM 3762 O O . ALA A 1 455 ? 8.927 -23.447 -7.936 1.00 42.66 455 ALA A O 1
ATOM 3763 N N . HIS A 1 456 ? 9.779 -24.094 -5.960 1.00 50.72 456 HIS A N 1
ATOM 3764 C CA . HIS A 1 456 ? 9.603 -22.785 -5.293 1.00 50.72 456 HIS A CA 1
ATOM 3765 C C . HIS A 1 456 ? 10.702 -21.751 -5.614 1.00 50.72 456 HIS A C 1
ATOM 3767 O O . HIS A 1 456 ? 10.585 -20.583 -5.254 1.00 50.72 456 HIS A O 1
ATOM 3773 N N . ASN A 1 457 ? 11.738 -22.158 -6.357 1.00 58.56 457 ASN A N 1
ATOM 3774 C CA . ASN A 1 457 ? 12.843 -21.308 -6.825 1.00 58.56 457 ASN A CA 1
ATOM 3775 C C . ASN A 1 457 ? 12.839 -21.118 -8.355 1.00 58.56 457 ASN A C 1
ATOM 3777 O O . ASN A 1 457 ? 13.887 -20.886 -8.961 1.00 58.56 457 ASN A O 1
ATOM 3781 N N . ARG A 1 458 ? 11.674 -21.238 -9.007 1.00 69.56 458 ARG A N 1
ATOM 3782 C CA . ARG A 1 458 ? 11.527 -20.889 -10.431 1.00 69.56 458 ARG A CA 1
ATOM 3783 C C . ARG A 1 458 ? 11.773 -19.394 -10.632 1.00 69.56 458 ARG A C 1
ATOM 3785 O O . ARG A 1 458 ? 11.473 -18.604 -9.742 1.00 69.56 458 ARG A O 1
ATOM 3792 N N . GLY A 1 459 ? 12.286 -19.012 -11.796 1.00 85.38 459 GLY A N 1
ATOM 3793 C CA . GLY A 1 459 ? 12.604 -17.623 -12.130 1.00 85.38 459 GLY A CA 1
ATOM 3794 C C . GLY A 1 459 ? 14.107 -17.332 -12.112 1.00 85.38 459 GLY A C 1
ATOM 3795 O O . GLY A 1 459 ? 14.793 -17.655 -11.142 1.00 85.38 459 GLY A O 1
ATOM 3796 N N . SER A 1 460 ? 14.623 -16.703 -13.167 1.00 90.69 460 SER A N 1
ATOM 3797 C CA . SER A 1 460 ? 16.040 -16.322 -13.281 1.00 90.69 460 SER A CA 1
ATOM 3798 C C . SER A 1 460 ? 16.429 -15.088 -12.452 1.00 90.69 460 SER A C 1
ATOM 3800 O O . SER A 1 460 ? 17.617 -14.872 -12.224 1.00 90.69 460 SER A O 1
ATOM 3802 N N . MET A 1 461 ? 15.459 -14.306 -11.970 1.00 93.75 461 MET A N 1
ATOM 3803 C CA . MET A 1 461 ? 15.636 -13.246 -10.972 1.00 93.75 461 MET A CA 1
ATOM 3804 C C . MET A 1 461 ? 14.964 -13.661 -9.662 1.00 93.75 461 MET A C 1
ATOM 3806 O O . MET A 1 461 ? 13.737 -13.746 -9.581 1.00 93.75 461 MET A O 1
ATOM 3810 N N . ARG A 1 462 ? 15.767 -13.948 -8.631 1.00 91.12 462 ARG A N 1
ATOM 3811 C CA . ARG A 1 462 ? 15.281 -14.392 -7.316 1.00 91.12 462 ARG A CA 1
ATOM 3812 C C . ARG A 1 462 ? 14.974 -13.192 -6.423 1.00 91.12 462 ARG A C 1
ATOM 3814 O O . ARG A 1 462 ? 15.879 -12.640 -5.805 1.00 91.12 462 ARG A O 1
ATOM 3821 N N . ILE A 1 463 ? 13.704 -12.807 -6.355 1.00 92.12 463 ILE A N 1
ATOM 3822 C CA . ILE A 1 463 ? 13.183 -11.718 -5.519 1.00 92.12 463 ILE A CA 1
ATOM 3823 C C . ILE A 1 463 ? 12.176 -12.322 -4.546 1.00 92.12 463 ILE A C 1
ATOM 3825 O O . ILE A 1 463 ? 11.060 -12.673 -4.931 1.00 92.12 463 ILE A O 1
ATOM 3829 N N . ILE A 1 464 ? 12.582 -12.468 -3.293 1.00 86.50 464 ILE A N 1
ATOM 3830 C CA . ILE A 1 464 ? 11.827 -13.198 -2.277 1.00 86.50 464 ILE A CA 1
ATOM 3831 C C . ILE A 1 464 ? 10.749 -12.292 -1.675 1.00 86.50 464 ILE A C 1
ATOM 3833 O O . ILE A 1 464 ? 11.055 -11.175 -1.255 1.00 86.50 464 ILE A O 1
ATOM 3837 N N . SER A 1 465 ? 9.498 -12.770 -1.647 1.00 81.31 465 SER A N 1
ATOM 3838 C CA . SER A 1 465 ? 8.396 -12.081 -0.959 1.00 81.31 465 SER A CA 1
ATOM 3839 C C . SER A 1 465 ? 8.743 -11.881 0.524 1.00 81.31 465 SER A C 1
ATOM 3841 O O . SER A 1 465 ? 9.338 -12.780 1.115 1.00 81.31 465 SER A O 1
ATOM 3843 N N . PRO A 1 466 ? 8.386 -10.744 1.148 1.00 77.50 466 PRO A N 1
ATOM 3844 C CA . PRO A 1 466 ? 8.532 -10.526 2.586 1.00 77.50 466 PRO A CA 1
ATOM 3845 C C . PRO A 1 466 ? 7.557 -11.363 3.435 1.00 77.50 466 PRO A C 1
ATOM 3847 O O . PRO A 1 466 ? 7.623 -11.297 4.656 1.00 77.50 466 PRO A O 1
ATOM 3850 N N . SER A 1 467 ? 6.650 -12.132 2.824 1.00 72.00 467 SER A N 1
ATOM 3851 C CA . SER A 1 467 ? 5.682 -12.988 3.517 1.00 72.00 467 SER A CA 1
ATOM 3852 C C . SER A 1 467 ? 5.987 -14.473 3.359 1.00 72.00 467 SER A C 1
ATOM 3854 O O . SER A 1 467 ? 6.284 -14.889 2.237 1.00 72.00 467 SER A O 1
ATOM 3856 N N . PRO A 1 468 ? 5.777 -15.309 4.397 1.00 64.12 468 PRO A N 1
ATOM 3857 C CA . PRO A 1 468 ? 5.673 -16.758 4.245 1.00 64.12 468 PRO A CA 1
ATOM 3858 C C . PRO A 1 468 ? 4.629 -17.149 3.182 1.00 64.12 468 PRO A C 1
ATOM 3860 O O . PRO A 1 468 ? 3.580 -16.503 3.128 1.00 64.12 468 PRO A O 1
ATOM 3863 N N . PRO A 1 469 ? 4.906 -18.182 2.356 1.00 62.69 469 PRO A N 1
ATOM 3864 C CA . PRO A 1 469 ? 6.045 -19.096 2.387 1.00 62.69 469 PRO A CA 1
ATOM 3865 C C . PRO A 1 469 ? 7.284 -18.571 1.628 1.00 62.69 469 PRO A C 1
ATOM 3867 O O . PRO A 1 469 ? 8.111 -19.358 1.177 1.00 62.69 469 PRO A O 1
ATOM 3870 N N . PHE A 1 470 ? 7.450 -17.250 1.512 1.00 75.62 470 PHE A N 1
ATOM 3871 C CA . PHE A 1 470 ? 8.633 -16.569 0.971 1.00 75.62 470 PHE A CA 1
ATOM 3872 C C . PHE A 1 470 ? 8.935 -16.966 -0.481 1.00 75.62 470 PHE A C 1
ATOM 3874 O O . PHE A 1 470 ? 10.065 -17.275 -0.862 1.00 75.62 470 PHE A O 1
ATOM 3881 N N . ASN A 1 471 ? 7.892 -16.967 -1.310 1.00 77.75 471 ASN A N 1
ATOM 3882 C CA . ASN A 1 471 ? 7.984 -17.342 -2.718 1.00 77.75 471 ASN A CA 1
ATOM 3883 C C . ASN A 1 471 ? 8.830 -16.354 -3.535 1.00 77.75 471 ASN A C 1
ATOM 3885 O O . ASN A 1 471 ? 8.883 -15.155 -3.245 1.00 77.75 471 ASN A O 1
ATOM 3889 N N . ASN A 1 472 ? 9.430 -16.844 -4.626 1.00 86.06 472 ASN A N 1
ATOM 3890 C CA . ASN A 1 472 ? 10.042 -15.967 -5.619 1.00 86.06 472 ASN A CA 1
ATOM 3891 C C . ASN A 1 472 ? 8.962 -15.199 -6.406 1.00 86.06 472 ASN A C 1
ATOM 3893 O O . ASN A 1 472 ? 8.251 -15.769 -7.233 1.00 86.06 472 ASN A O 1
ATOM 3897 N N . THR A 1 473 ? 8.881 -13.885 -6.212 1.00 88.62 473 THR A N 1
ATOM 3898 C CA . THR A 1 473 ? 7.968 -13.004 -6.960 1.00 88.62 473 THR A CA 1
ATOM 3899 C C . THR A 1 473 ? 8.406 -12.812 -8.416 1.00 88.62 473 THR A C 1
ATOM 3901 O O . THR A 1 473 ? 7.574 -12.582 -9.292 1.00 88.62 473 THR A O 1
ATOM 3904 N N . GLY A 1 474 ? 9.698 -13.003 -8.708 1.00 89.12 474 GLY A N 1
ATOM 3905 C CA . GLY A 1 474 ? 10.275 -13.005 -10.054 1.00 89.12 474 GLY A CA 1
ATOM 3906 C C . GLY A 1 474 ? 10.077 -14.320 -10.820 1.00 89.12 474 GLY A C 1
ATOM 3907 O O . GLY A 1 474 ? 10.810 -14.579 -11.775 1.00 89.12 474 GLY A O 1
ATOM 3908 N N . ARG A 1 475 ? 9.114 -15.169 -10.429 1.00 87.38 475 ARG A N 1
ATOM 3909 C CA . ARG A 1 475 ? 8.937 -16.544 -10.945 1.00 87.38 475 ARG A CA 1
ATOM 3910 C C . ARG A 1 475 ? 8.787 -16.687 -12.459 1.00 87.38 475 ARG A C 1
ATOM 3912 O O . ARG A 1 475 ? 9.099 -17.747 -12.992 1.00 87.38 475 ARG A O 1
ATOM 3919 N N . SER A 1 476 ? 8.302 -15.648 -13.138 1.00 88.75 476 SER A N 1
ATOM 3920 C CA . SER A 1 476 ? 8.093 -15.660 -14.593 1.00 88.75 476 SER A CA 1
ATOM 3921 C C . SER A 1 476 ? 9.356 -15.327 -15.390 1.00 88.75 476 SER A C 1
ATOM 3923 O O . SER A 1 476 ? 9.361 -15.497 -16.604 1.00 88.75 476 SER A O 1
ATOM 3925 N N . THR A 1 477 ? 10.416 -14.856 -14.728 1.00 93.31 477 THR A N 1
ATOM 3926 C CA . THR A 1 477 ? 11.665 -14.491 -15.404 1.00 93.31 477 THR A CA 1
ATOM 3927 C C . THR A 1 477 ? 12.416 -15.713 -15.910 1.00 93.31 477 THR A C 1
ATOM 3929 O O . THR A 1 477 ? 12.509 -16.738 -15.239 1.00 93.31 477 THR A O 1
ATOM 3932 N N . ILE A 1 478 ? 12.996 -15.592 -17.094 1.00 92.88 478 ILE A N 1
ATOM 3933 C CA . ILE A 1 478 ? 13.886 -16.587 -17.691 1.00 92.88 478 ILE A CA 1
ATOM 3934 C C . ILE A 1 478 ? 15.250 -15.944 -17.938 1.00 92.88 478 ILE A C 1
ATOM 3936 O O . ILE A 1 478 ? 15.421 -14.747 -17.718 1.00 92.88 478 ILE A O 1
ATOM 3940 N N . ASN A 1 479 ? 16.242 -16.727 -18.370 1.00 94.06 479 ASN A N 1
ATOM 3941 C CA . ASN A 1 479 ? 17.605 -16.211 -18.527 1.00 94.06 479 ASN A CA 1
ATOM 3942 C C . ASN A 1 479 ? 17.646 -15.014 -19.480 1.00 94.06 479 ASN A C 1
ATOM 3944 O O . ASN A 1 479 ? 18.225 -13.999 -19.122 1.00 94.06 479 ASN A O 1
ATOM 3948 N N . SER A 1 480 ? 16.951 -15.092 -20.619 1.00 93.69 480 SER A N 1
ATOM 3949 C CA . SER A 1 480 ? 16.894 -13.983 -21.572 1.00 93.69 480 SER A CA 1
ATOM 3950 C C . SER A 1 480 ? 16.250 -12.731 -20.975 1.00 93.69 480 SER A C 1
ATOM 3952 O O . SER A 1 480 ? 16.838 -11.664 -21.059 1.00 93.69 480 SER A O 1
ATOM 3954 N N . THR A 1 481 ? 15.084 -12.831 -20.325 1.00 94.81 481 THR A N 1
ATOM 3955 C CA . THR A 1 481 ? 14.424 -11.643 -19.753 1.00 94.81 481 THR A CA 1
ATOM 3956 C C . THR A 1 481 ? 15.190 -11.063 -18.568 1.00 94.81 481 THR A C 1
ATOM 3958 O O . THR A 1 481 ? 15.227 -9.846 -18.424 1.00 94.81 481 THR A O 1
ATOM 3961 N N . ARG A 1 482 ? 15.860 -11.895 -17.758 1.00 95.50 482 ARG A N 1
ATOM 3962 C CA . ARG A 1 482 ? 16.825 -11.427 -16.750 1.00 95.50 482 ARG A CA 1
ATOM 3963 C C . ARG A 1 482 ? 17.940 -10.618 -17.408 1.00 95.50 482 ARG A C 1
ATOM 3965 O O . ARG A 1 482 ? 18.232 -9.530 -16.930 1.00 95.50 482 ARG A O 1
ATOM 3972 N N . ASP A 1 483 ? 18.558 -11.153 -18.460 1.00 95.12 483 ASP A N 1
ATOM 3973 C CA . ASP A 1 483 ? 19.704 -10.517 -19.116 1.00 95.12 483 ASP A CA 1
ATOM 3974 C C . ASP A 1 483 ? 19.300 -9.166 -19.728 1.00 95.12 483 ASP A C 1
ATOM 3976 O O . ASP A 1 483 ? 19.997 -8.179 -19.515 1.00 95.12 483 ASP A O 1
ATOM 3980 N N . LEU A 1 484 ? 18.118 -9.082 -20.352 1.00 95.94 484 LEU A N 1
ATOM 3981 C CA . LEU A 1 484 ? 17.555 -7.821 -20.856 1.00 95.94 484 LEU A CA 1
ATOM 3982 C C . LEU A 1 484 ? 17.253 -6.815 -19.732 1.00 95.94 484 LEU A C 1
ATOM 3984 O O . LEU A 1 484 ? 17.506 -5.623 -19.882 1.00 95.94 484 LEU A O 1
ATOM 3988 N N . ILE A 1 485 ? 16.731 -7.274 -18.588 1.00 96.69 485 ILE A N 1
ATOM 3989 C CA . ILE A 1 485 ? 16.505 -6.398 -17.428 1.00 96.69 485 ILE A CA 1
ATOM 3990 C C . ILE A 1 485 ? 17.840 -5.859 -16.888 1.00 96.69 485 ILE A C 1
ATOM 3992 O O . ILE A 1 485 ? 17.950 -4.662 -16.619 1.00 96.69 485 ILE A O 1
ATOM 3996 N N . SER A 1 486 ? 18.851 -6.722 -16.750 1.00 96.50 486 SER A N 1
ATOM 3997 C CA . SER A 1 486 ? 20.201 -6.336 -16.327 1.00 96.50 486 SER A CA 1
ATOM 3998 C C . SER A 1 486 ? 20.840 -5.336 -17.292 1.00 96.50 486 SER A C 1
ATOM 4000 O O . SER A 1 486 ? 21.347 -4.312 -16.839 1.00 96.50 486 SER A O 1
ATOM 4002 N N . GLU A 1 487 ? 20.734 -5.565 -18.601 1.00 95.94 487 GLU A N 1
ATOM 4003 C CA . GLU A 1 487 ? 21.182 -4.627 -19.637 1.00 95.94 487 GLU A CA 1
ATOM 4004 C C . GLU A 1 487 ? 20.461 -3.274 -19.523 1.00 95.94 487 GLU A C 1
ATOM 4006 O O . GLU A 1 487 ? 21.090 -2.218 -19.594 1.00 95.94 487 GLU A O 1
ATOM 4011 N N . GLY A 1 488 ? 19.149 -3.284 -19.269 1.00 96.94 488 GLY A N 1
ATOM 4012 C CA . GLY A 1 488 ? 18.377 -2.071 -19.004 1.00 96.94 488 GLY A CA 1
ATOM 4013 C C . GLY A 1 488 ? 18.921 -1.268 -17.820 1.00 96.94 488 GLY A C 1
ATOM 4014 O O . GLY A 1 488 ? 19.044 -0.044 -17.914 1.00 96.94 488 GLY A O 1
ATOM 4015 N N . PHE A 1 489 ? 19.291 -1.937 -16.723 1.00 98.06 489 PHE A N 1
ATOM 4016 C CA . PHE A 1 489 ? 19.925 -1.275 -15.580 1.00 98.06 489 PHE A CA 1
ATOM 4017 C C . PHE A 1 489 ? 21.304 -0.711 -15.933 1.00 98.06 489 PHE A C 1
ATOM 4019 O O . PHE A 1 489 ? 21.585 0.450 -15.628 1.00 98.06 489 PHE A O 1
ATOM 4026 N N . GLU A 1 490 ? 22.148 -1.497 -16.603 1.00 97.12 490 GLU A N 1
ATOM 4027 C CA . GLU A 1 490 ? 23.487 -1.080 -17.031 1.00 97.12 490 GLU A CA 1
ATOM 4028 C C . GLU A 1 490 ? 23.444 0.124 -17.971 1.00 97.12 490 GLU A C 1
ATOM 4030 O O . GLU A 1 490 ? 24.248 1.044 -17.828 1.00 97.12 490 GLU A O 1
ATOM 4035 N N . ARG A 1 491 ? 22.473 0.179 -18.884 1.00 96.00 491 ARG A N 1
ATOM 4036 C CA . ARG A 1 491 ? 22.282 1.316 -19.789 1.00 96.00 491 ARG A CA 1
ATOM 4037 C C . ARG A 1 491 ? 22.012 2.611 -19.033 1.00 96.00 491 ARG A C 1
ATOM 4039 O O . ARG A 1 491 ? 22.558 3.651 -19.395 1.00 96.00 491 ARG A O 1
ATOM 4046 N N . VAL A 1 492 ? 21.191 2.567 -17.983 1.00 97.88 492 VAL A N 1
ATOM 4047 C CA . VAL A 1 492 ? 20.955 3.754 -17.150 1.00 97.88 492 VAL A CA 1
ATOM 4048 C C . VAL A 1 492 ? 22.220 4.135 -16.384 1.00 97.88 492 VAL A C 1
ATOM 4050 O O . VAL A 1 492 ? 22.559 5.314 -16.332 1.00 97.88 492 VAL A O 1
ATOM 4053 N N . VAL A 1 493 ? 22.965 3.161 -15.851 1.00 97.94 493 VAL A N 1
ATOM 4054 C CA . VAL A 1 493 ? 24.267 3.428 -15.216 1.00 97.94 493 VAL A CA 1
ATOM 4055 C C . VAL A 1 493 ? 25.215 4.118 -16.201 1.00 97.94 493 VAL A C 1
ATOM 4057 O O . VAL A 1 493 ? 25.779 5.156 -15.868 1.00 97.94 493 VAL A O 1
ATOM 4060 N N . GLN A 1 494 ? 25.342 3.608 -17.428 1.00 96.75 494 GLN A N 1
ATOM 4061 C CA . GLN A 1 494 ? 26.170 4.204 -18.478 1.00 96.75 494 GLN A CA 1
ATOM 4062 C C . GLN A 1 494 ? 25.706 5.620 -18.830 1.00 96.75 494 GLN A C 1
ATOM 4064 O O . GLN A 1 494 ? 26.529 6.534 -18.844 1.00 96.75 494 GLN A O 1
ATOM 4069 N N . LEU A 1 495 ? 24.400 5.837 -19.025 1.00 96.69 495 LEU A N 1
ATOM 4070 C CA . LEU A 1 495 ? 23.834 7.167 -19.255 1.00 96.69 495 LEU A CA 1
ATOM 4071 C C . LEU A 1 495 ? 24.275 8.146 -18.158 1.00 96.69 495 LEU A C 1
ATOM 4073 O O . LEU A 1 495 ? 24.835 9.197 -18.469 1.00 96.69 495 LEU A O 1
ATOM 4077 N N . LEU A 1 496 ? 24.109 7.767 -16.887 1.00 96.69 496 LEU A N 1
ATOM 4078 C CA . LEU A 1 496 ? 24.477 8.594 -15.735 1.00 96.69 496 LEU A CA 1
ATOM 4079 C C . LEU A 1 496 ? 25.986 8.887 -15.641 1.00 96.69 496 LEU A C 1
ATOM 4081 O O . LEU A 1 496 ? 26.356 9.874 -15.017 1.00 96.69 496 LEU A O 1
ATOM 4085 N N . THR A 1 497 ? 26.859 8.086 -16.266 1.00 94.88 497 THR A N 1
ATOM 4086 C CA . THR A 1 497 ? 28.301 8.410 -16.373 1.00 94.88 497 THR A CA 1
ATOM 4087 C C . THR A 1 497 ? 28.629 9.420 -17.472 1.00 94.88 497 THR A C 1
ATOM 4089 O O . THR A 1 497 ? 29.681 10.053 -17.427 1.00 94.88 497 THR A O 1
ATOM 4092 N N . THR A 1 498 ? 27.754 9.560 -18.470 1.00 94.19 498 THR A N 1
ATOM 4093 C CA . THR A 1 498 ? 27.987 10.422 -19.643 1.00 94.19 498 THR A CA 1
ATOM 4094 C C . THR A 1 498 ? 27.402 11.821 -19.497 1.00 94.19 498 THR A C 1
ATOM 4096 O O . THR A 1 498 ? 27.869 12.751 -20.153 1.00 94.19 498 THR A O 1
ATOM 4099 N N . ILE A 1 499 ? 26.389 11.980 -18.647 1.00 93.81 499 ILE A N 1
ATOM 4100 C CA . ILE A 1 499 ? 25.713 13.255 -18.421 1.00 93.81 499 ILE A CA 1
ATOM 4101 C C . ILE A 1 499 ? 26.246 13.937 -17.164 1.00 93.81 499 ILE A C 1
ATOM 4103 O O . ILE A 1 499 ? 26.706 13.289 -16.227 1.00 93.81 499 ILE A O 1
ATOM 4107 N N . ASN A 1 500 ? 26.172 15.267 -17.135 1.00 90.31 500 ASN A N 1
ATOM 4108 C CA . ASN A 1 500 ? 26.448 16.010 -15.915 1.00 90.31 500 ASN A CA 1
ATOM 4109 C C . ASN A 1 500 ? 25.358 15.694 -14.878 1.00 90.31 500 ASN A C 1
ATOM 4111 O O . ASN A 1 500 ? 24.185 15.590 -15.229 1.00 90.31 500 ASN A O 1
ATOM 4115 N N . THR A 1 501 ? 25.746 15.540 -13.613 1.00 93.00 501 THR A N 1
ATOM 4116 C CA . THR A 1 501 ? 24.840 15.308 -12.475 1.00 93.00 501 THR A CA 1
ATOM 4117 C C . THR A 1 501 ? 25.279 16.111 -11.247 1.00 93.00 501 THR A C 1
ATOM 4119 O O . THR A 1 501 ? 24.998 15.716 -10.117 1.00 93.00 501 THR A O 1
ATOM 4122 N N . ILE A 1 502 ? 26.050 17.190 -11.430 1.00 92.62 502 ILE A N 1
ATOM 4123 C CA . ILE A 1 502 ? 26.633 17.958 -10.320 1.00 92.62 502 ILE A CA 1
ATOM 4124 C C . ILE A 1 502 ? 25.576 18.859 -9.682 1.00 92.62 502 ILE A C 1
ATOM 4126 O O . ILE A 1 502 ? 25.370 18.811 -8.467 1.00 92.62 502 ILE A O 1
ATOM 4130 N N . THR A 1 503 ? 24.897 19.673 -10.490 1.00 94.62 503 THR A N 1
ATOM 4131 C CA . THR A 1 503 ? 23.890 20.619 -9.997 1.00 94.62 503 THR A CA 1
ATOM 4132 C C . THR A 1 503 ? 22.513 19.965 -9.899 1.00 94.62 503 THR A C 1
ATOM 4134 O O . THR A 1 503 ? 22.254 18.923 -10.501 1.00 94.62 503 THR A O 1
ATOM 4137 N N . SER A 1 504 ? 21.591 20.585 -9.164 1.00 92.44 504 SER A N 1
ATOM 4138 C CA . SER A 1 504 ? 20.212 20.092 -9.088 1.00 92.44 504 SER A CA 1
ATOM 4139 C C . SER A 1 504 ? 19.493 20.157 -10.447 1.00 92.44 504 SER A C 1
ATOM 4141 O O . SER A 1 504 ? 18.691 19.282 -10.750 1.00 92.44 504 SER A O 1
ATOM 4143 N N . GLU A 1 505 ? 19.824 21.128 -11.307 1.00 94.44 505 GLU A N 1
ATOM 4144 C CA . GLU A 1 505 ? 19.273 21.223 -12.671 1.00 94.44 505 GLU A CA 1
ATOM 4145 C C . GLU A 1 505 ? 19.787 20.096 -13.577 1.00 94.44 505 GLU A C 1
ATOM 4147 O O . GLU A 1 505 ? 19.033 19.500 -14.347 1.00 94.44 505 GLU A O 1
ATOM 4152 N N . ASP A 1 506 ? 21.061 19.734 -13.434 1.00 95.12 506 ASP A N 1
ATOM 4153 C CA . ASP A 1 506 ? 21.631 18.575 -14.119 1.00 95.12 506 ASP A CA 1
ATOM 4154 C C . ASP A 1 506 ? 20.912 17.274 -13.712 1.00 95.12 506 ASP A C 1
ATOM 4156 O O . ASP A 1 506 ? 20.619 16.431 -14.559 1.00 95.12 506 ASP A O 1
ATOM 4160 N N . LYS A 1 507 ? 20.552 17.133 -12.429 1.00 95.81 507 LYS A N 1
ATOM 4161 C CA . LYS A 1 507 ? 19.808 15.971 -11.908 1.00 95.81 507 LYS A CA 1
ATOM 4162 C C . LYS A 1 507 ? 18.387 15.899 -12.459 1.00 95.81 507 LYS A C 1
ATOM 4164 O O . LYS A 1 507 ? 17.953 14.815 -12.845 1.00 95.81 507 LYS A O 1
ATOM 4169 N N . TRP A 1 508 ? 17.684 17.027 -12.583 1.00 95.25 508 TRP A N 1
ATOM 4170 C CA . TRP A 1 508 ? 16.383 17.069 -13.267 1.00 95.25 508 TRP A CA 1
ATOM 4171 C C . TRP A 1 508 ? 16.488 16.592 -14.716 1.00 95.25 508 TRP A C 1
ATOM 4173 O O . TRP A 1 508 ? 15.719 15.731 -15.153 1.00 95.25 508 TRP A O 1
ATOM 4183 N N . ASN A 1 509 ? 17.487 17.095 -15.444 1.00 95.44 509 ASN A N 1
ATOM 4184 C CA . ASN A 1 509 ? 17.746 16.685 -16.821 1.00 95.44 509 ASN A CA 1
ATOM 4185 C C . ASN A 1 509 ? 18.120 15.201 -16.926 1.00 95.44 509 ASN A C 1
ATOM 4187 O O . ASN A 1 509 ? 17.716 14.535 -17.879 1.00 95.44 509 ASN A O 1
ATOM 4191 N N . ALA A 1 510 ? 18.846 14.662 -15.949 1.00 97.38 510 ALA A N 1
ATOM 4192 C CA . ALA A 1 510 ? 19.172 13.246 -15.875 1.00 97.38 510 ALA A CA 1
ATOM 4193 C C . ALA A 1 510 ? 17.929 12.368 -15.662 1.00 97.38 510 ALA A C 1
ATOM 4195 O O . ALA A 1 510 ? 17.724 11.410 -16.407 1.00 97.38 510 ALA A O 1
ATOM 4196 N N . LEU A 1 511 ? 17.057 12.716 -14.708 1.00 97.38 511 LEU A N 1
ATOM 4197 C CA . LEU A 1 511 ? 15.796 11.997 -14.473 1.00 97.38 511 LEU A CA 1
ATOM 4198 C C . LEU A 1 511 ? 14.896 12.005 -15.710 1.00 97.38 511 LEU A C 1
ATOM 4200 O O . LEU A 1 511 ? 14.309 10.979 -16.060 1.00 97.38 511 LEU A O 1
ATOM 4204 N N . LYS A 1 512 ? 14.816 13.149 -16.396 1.00 97.00 512 LYS A N 1
ATOM 4205 C CA . LYS A 1 512 ? 14.083 13.274 -17.656 1.00 97.00 512 LYS A CA 1
ATOM 4206 C C . LYS A 1 512 ? 14.642 12.334 -18.725 1.00 97.00 512 LYS A C 1
ATOM 4208 O O . LYS A 1 512 ? 13.881 11.556 -19.290 1.00 97.00 512 LYS A O 1
ATOM 4213 N N . GLN A 1 513 ? 15.958 12.347 -18.942 1.00 96.88 513 GLN A N 1
ATOM 4214 C CA . GLN A 1 513 ? 16.614 11.495 -19.938 1.00 96.88 513 GLN A CA 1
ATOM 4215 C C . GLN A 1 513 ? 16.438 10.000 -19.649 1.00 96.88 513 GLN A C 1
ATOM 4217 O O . GLN A 1 513 ? 16.223 9.231 -20.581 1.00 96.88 513 GLN A O 1
ATOM 4222 N N . ILE A 1 514 ? 16.447 9.582 -18.377 1.00 97.62 514 ILE A N 1
ATOM 4223 C CA . ILE A 1 514 ? 16.132 8.194 -17.996 1.00 97.62 514 ILE A CA 1
ATOM 4224 C C . ILE A 1 514 ? 14.729 7.806 -18.485 1.00 97.62 514 ILE A C 1
ATOM 4226 O O . ILE A 1 514 ? 14.552 6.740 -19.070 1.00 97.62 514 ILE A O 1
ATOM 4230 N N . LEU A 1 515 ? 13.734 8.673 -18.281 1.00 96.56 515 LEU A N 1
ATOM 4231 C CA . LEU A 1 515 ? 12.353 8.446 -18.723 1.00 96.56 515 LEU A CA 1
ATOM 4232 C C . LEU A 1 515 ? 12.137 8.639 -20.233 1.00 96.56 515 LEU A C 1
ATOM 4234 O O . LEU A 1 515 ? 11.038 8.360 -20.714 1.00 96.56 515 LEU A O 1
ATOM 4238 N N . GLU A 1 516 ? 13.122 9.149 -20.965 1.00 94.25 516 GLU A N 1
ATOM 4239 C CA . GLU A 1 516 ? 13.091 9.342 -22.422 1.00 94.25 516 GLU A CA 1
ATOM 4240 C C . GLU A 1 516 ? 13.926 8.295 -23.169 1.00 94.25 516 GLU A C 1
ATOM 4242 O O . GLU A 1 516 ? 13.983 8.324 -24.400 1.00 94.25 516 GLU A O 1
ATOM 4247 N N . LEU A 1 517 ? 14.541 7.346 -22.450 1.00 93.56 517 LEU A N 1
ATOM 4248 C CA . LEU A 1 517 ? 15.237 6.227 -23.071 1.00 93.56 517 LEU A CA 1
ATOM 4249 C C . LEU A 1 517 ? 14.299 5.480 -24.036 1.00 93.56 517 LEU A C 1
ATOM 4251 O O . LEU A 1 517 ? 13.157 5.174 -23.676 1.00 93.56 517 LEU A O 1
ATOM 4255 N N . PRO A 1 518 ? 14.764 5.188 -25.262 1.00 89.50 518 PRO A N 1
ATOM 4256 C CA . PRO A 1 518 ? 13.935 4.569 -26.282 1.00 89.50 518 PRO A CA 1
ATOM 4257 C C . PRO A 1 518 ? 13.557 3.135 -25.906 1.00 89.50 518 PRO A C 1
ATOM 4259 O O . PRO A 1 518 ? 14.299 2.409 -25.240 1.00 89.50 518 PRO A O 1
ATOM 4262 N N . HIS A 1 519 ? 12.392 2.721 -26.395 1.00 85.62 519 HIS A N 1
ATOM 4263 C CA . HIS A 1 519 ? 11.924 1.348 -26.309 1.00 85.62 519 HIS A CA 1
ATOM 4264 C C . HIS A 1 519 ? 12.705 0.469 -27.296 1.00 85.62 519 HIS A C 1
ATOM 4266 O O . HIS A 1 519 ? 12.386 0.418 -28.484 1.00 85.62 519 HIS A O 1
ATOM 4272 N N . GLU A 1 520 ? 13.734 -0.216 -26.808 1.00 77.25 520 GLU A N 1
ATOM 4273 C CA . GLU A 1 520 ? 14.590 -1.091 -27.625 1.00 77.25 520 GLU A CA 1
ATOM 4274 C C . GLU A 1 520 ? 14.463 -2.576 -27.249 1.00 77.25 520 GLU A C 1
ATOM 4276 O O . GLU A 1 520 ? 15.050 -3.430 -27.911 1.00 77.25 520 GLU A O 1
ATOM 4281 N N . PHE A 1 521 ? 13.666 -2.903 -26.226 1.00 75.38 521 PHE A N 1
ATOM 4282 C CA . PHE A 1 521 ? 13.481 -4.277 -25.766 1.00 75.38 521 PHE A CA 1
ATOM 4283 C C . PHE A 1 521 ? 12.264 -4.947 -26.431 1.00 75.38 521 PHE A C 1
ATOM 4285 O O . PHE A 1 521 ? 11.272 -4.277 -26.717 1.00 75.38 521 PHE A O 1
ATOM 4292 N N . PRO A 1 522 ? 12.293 -6.269 -26.689 1.00 64.38 522 PRO A N 1
ATOM 4293 C CA . PRO A 1 522 ? 11.147 -6.978 -27.252 1.00 64.38 522 PRO A CA 1
ATOM 4294 C C . PRO A 1 522 ? 9.953 -6.925 -26.288 1.00 64.38 522 PRO A C 1
ATOM 4296 O O . PRO A 1 522 ? 10.062 -7.378 -25.144 1.00 64.38 522 PRO A O 1
ATOM 4299 N N . SER A 1 523 ? 8.818 -6.392 -26.750 1.00 55.81 523 SER A N 1
ATOM 4300 C CA . SER A 1 523 ? 7.575 -6.277 -25.966 1.00 55.81 523 SER A CA 1
ATOM 4301 C C . SER A 1 523 ? 6.378 -7.029 -26.559 1.00 55.81 523 SER A C 1
ATOM 4303 O O . SER A 1 523 ? 5.310 -7.057 -25.946 1.00 55.81 523 SER A O 1
ATOM 4305 N N . GLU A 1 524 ? 6.551 -7.695 -27.704 1.00 51.09 524 GLU A N 1
ATOM 4306 C CA . GLU A 1 524 ? 5.536 -8.563 -28.314 1.00 51.09 524 GLU A CA 1
ATOM 4307 C C . GLU A 1 524 ? 5.850 -10.046 -28.051 1.00 51.09 524 GLU A C 1
ATOM 4309 O O . GLU A 1 524 ? 7.017 -10.439 -27.980 1.00 51.09 524 GLU A O 1
ATOM 4314 N N . LYS A 1 525 ? 4.793 -10.843 -27.834 1.00 46.91 525 LYS A N 1
ATOM 4315 C CA . LYS A 1 525 ? 4.859 -12.273 -27.480 1.00 46.91 525 LYS A CA 1
ATOM 4316 C C . LYS A 1 525 ? 5.318 -13.172 -28.617 1.00 46.91 525 LYS A C 1
ATOM 4318 O O . LYS A 1 525 ? 4.859 -12.949 -29.758 1.00 46.91 525 LYS A O 1
#

Foldseek 3Di:
DVVFAPCPVQEPFDWDLFDDDDDPPPDPLSVLVQLLVVLVLLQVFAKDKWKFDWWDDDLVQLWIWTATDPVNQVSSVVSSVVVCVSVVVRDPDPDPDDGTTTTDHGDPDPVVSVVCVVVDTDPGMDMDIDFWDFDWDDDPPDPPHHTFTPWTRTGHLADAADALPPPQQADNVLRVLCVVLVLGDDPVLLVVQVVVLVVVQVLCPVLDDVVQFQFWDKDKGWFDQRRLNGDDQATHIEIEIEGHPRPVNDGDPNNVCCVVCQVPQPSVLVVVVVCCVVRVCPPCVQQWPDWDWDPDVQIWIWTAGPVRHIYIYGYHYHYPVNVVCLVVVDDDDPDDPPVCRVSLRSLLNRLQLRSNLLRSLLSLVQLLCVQQQQEDLVVLHAYSSLSSLLSSLLCNVQPDRRRDPVPSDHCDLVNSLVSVLCSLVVLLPDPLQPDADDSDPDPDPCPDPVDDDPQQQAASGHYFGSDPVGGRSSNSHDPVSSVVVSVLSVVLNVLVVVFDDPDSVSSSVSSVVSSVPHHPDDNDD

Solvent-accessible surface area (backbone atoms only — not comparable to full-atom values): 29803 Å² total; per-residue (Å²): 67,87,91,39,23,92,54,46,83,39,39,77,90,55,62,74,73,67,38,49,85,80,83,74,59,95,47,67,69,55,48,55,67,46,52,48,60,52,47,61,54,33,27,75,36,72,57,45,73,36,36,41,62,45,62,49,67,46,74,94,69,34,28,35,25,44,30,51,34,75,68,35,42,50,54,52,49,58,53,31,58,52,51,32,70,78,37,58,83,25,56,73,65,99,54,101,65,94,76,71,41,30,73,36,25,55,40,94,48,71,64,63,36,52,56,48,60,77,66,61,71,68,90,67,64,53,75,47,79,45,50,63,51,72,42,74,43,63,67,92,90,40,94,84,55,48,45,32,56,74,35,60,43,58,31,24,52,46,44,78,60,63,56,90,73,63,79,76,62,48,33,67,67,58,41,51,48,36,55,78,69,63,61,51,56,57,67,71,57,52,51,51,50,52,51,54,49,52,54,48,45,53,48,49,54,68,70,54,35,81,94,49,29,51,30,43,48,75,48,75,44,48,21,65,41,45,23,59,15,41,69,58,89,52,39,38,29,38,38,40,34,39,42,47,84,36,93,82,76,62,66,35,79,56,36,51,54,51,63,72,27,65,88,33,63,66,60,39,51,50,54,52,49,54,47,46,66,65,67,38,58,80,83,49,49,94,49,51,67,50,80,45,79,44,90,52,101,66,56,30,44,34,43,32,30,72,87,68,50,36,40,36,37,36,75,45,73,39,49,57,68,56,56,53,43,70,72,63,76,60,95,79,78,95,77,68,91,74,70,40,63,54,51,38,49,52,52,49,48,62,60,37,86,47,61,70,60,51,40,52,50,40,49,52,54,48,52,33,32,52,53,30,34,57,54,35,42,92,78,23,26,45,32,76,66,41,50,46,50,55,43,45,35,46,47,59,74,71,47,77,76,61,74,50,86,92,63,68,62,54,50,40,71,70,58,53,50,48,52,55,51,50,46,30,52,51,55,40,71,48,58,41,88,84,45,67,50,55,74,57,94,72,78,66,85,74,82,60,71,89,79,58,67,79,76,62,66,42,28,41,38,37,36,37,43,82,33,87,93,43,46,32,55,20,40,51,19,37,67,68,46,38,51,54,47,35,49,56,23,41,51,52,45,52,48,62,72,76,47,69,62,85,50,73,68,32,40,53,54,47,58,49,50,59,64,61,47,71,64,80,49,82,75,77,133

Secondary structure (DSSP, 8-state):
-TTT-TTTTTS-S----SBS-----S-HHHHHHHHHHHHHHHTTS--EEEEEEEEEEETTTTEEEEEE-HHHHHHHHHHHHHHHHH-GGGB--SSSS---EEEEEE-SSHHHHHHHHHH----S-EEEEE-EEEEEE--TT-TTSPPEEEEEEEPSSSPPPP-TT-TTTB-HHHHHHHHHTT-SPPHHHHHHHHHHHHHHHHHHHHHSSTTT-SSEEEEEEE-HHHHHTS--SSEEEEEEEEE---TTS---HHHHHHHHHTT-HHHHHHHHHHHHHHHGGGTTTTTEEEEEEE-SSS-EEEEEETTS-EEEEEEEEE-HHHHHHHHHT-S---S-TTSHHHHHHHHHHHT-S-HHHHHHHHHHHHHHHHHHT-B-GGGTSB-HHHHHHHHHHHHHHHSPP---GGG---B-HHHHHHHHHHHHHHHHS--TTT--B-S-SSS---SSTTTS-GGGG-SSS-BB-SSTT--BTTTT--HHHHHHHHHHHHHHHHHHHHS--SSHHHHHHHHHHHHT----S----